Protein AF-A0A0N1I4I7-F1 (afdb_monomer_lite)

pLDDT: mean 70.12, std 22.86, range [30.19, 98.0]

Secondary structure (DSSP, 8-state):
--------------------------------PPPPPPPP-----------------PPP----------------------------PPPPPP-------------------------THHHHHHHHHHHHHHHHHHHHHHHHHHHHHHHHHHHHHHHHHHHHHHHHHHHHHHHHHHHHHHHHHHHHHHHHHHHHHHTTTTS--TT-SSSHHHHHHHHHHHHHHHHHHHHHHHHHHHHHHHHHHHHHHHHHHHHHHHHHHHHHHHHHHHHHHHHHHHHHHHHHHHHHHHHHHHHS--HHHHHHHHHHHHHHHHHHHHS-THHHHHHHHHHHHHHHHHHHHHHHHHHHHHHHHTTTHHHHSTT----TT----HHHHHHHHHTT-HHHHHHHHHHTTSTTHHHHHHHHHHHHHHHHHHHS--

Structure (mmCIF, N/CA/C/O backbone):
data_AF-A0A0N1I4I7-F1
#
_entry.id   AF-A0A0N1I4I7-F1
#
loop_
_atom_site.group_PDB
_atom_site.id
_atom_site.type_symbol
_atom_site.label_atom_id
_atom_site.label_alt_id
_atom_site.label_comp_id
_atom_site.label_asym_id
_atom_site.label_entity_id
_atom_site.label_seq_id
_atom_site.pdbx_PDB_ins_code
_atom_site.Cartn_x
_atom_site.Cartn_y
_atom_site.Cartn_z
_atom_site.occupancy
_atom_site.B_iso_or_equiv
_atom_site.auth_seq_id
_atom_site.auth_comp_id
_atom_site.auth_asym_id
_atom_site.auth_atom_id
_atom_site.pdbx_PDB_model_num
ATOM 1 N N . MET A 1 1 ? -26.631 6.135 -66.025 1.00 46.53 1 MET A N 1
ATOM 2 C CA . MET A 1 1 ? -27.775 5.240 -65.760 1.00 46.53 1 MET A CA 1
ATOM 3 C C . MET A 1 1 ? -28.314 5.581 -64.378 1.00 46.53 1 MET A C 1
ATOM 5 O O . MET A 1 1 ? -27.559 5.496 -63.422 1.00 46.53 1 MET A O 1
ATOM 9 N N . ALA A 1 2 ? -29.554 6.070 -64.301 1.00 39.34 2 ALA A N 1
ATOM 10 C CA . ALA A 1 2 ? -30.351 6.124 -63.065 1.00 39.34 2 ALA A CA 1
ATOM 11 C C . ALA A 1 2 ? -30.903 4.705 -62.765 1.00 39.34 2 ALA A C 1
ATOM 13 O O . ALA A 1 2 ? -30.866 3.888 -63.694 1.00 39.34 2 ALA A O 1
ATOM 14 N N . PRO A 1 3 ? -31.345 4.360 -61.532 1.00 49.03 3 PRO A N 1
ATOM 15 C CA . PRO A 1 3 ? -32.489 4.963 -60.804 1.00 49.03 3 PRO A CA 1
ATOM 16 C C . PRO A 1 3 ? -32.141 5.342 -59.338 1.00 49.03 3 PRO A C 1
ATOM 18 O O . PRO A 1 3 ? -31.247 4.760 -58.741 1.00 49.03 3 PRO A O 1
ATOM 21 N N . SER A 1 4 ? -32.630 6.428 -58.727 1.00 42.50 4 SER A N 1
ATOM 22 C CA . SER A 1 4 ? -33.966 6.726 -58.163 1.00 42.50 4 SER A CA 1
ATOM 23 C C . SER A 1 4 ? -34.506 5.741 -57.106 1.00 42.50 4 SER A C 1
ATOM 25 O O . SER A 1 4 ? -35.056 4.702 -57.453 1.00 42.50 4 SER A O 1
ATOM 27 N N . SER A 1 5 ? -34.504 6.145 -55.831 1.00 42.16 5 SER A N 1
ATOM 28 C CA . SER A 1 5 ? -35.727 6.180 -55.007 1.00 42.16 5 SER A CA 1
ATOM 29 C C . SER A 1 5 ? -35.527 7.064 -53.767 1.00 42.16 5 SER A C 1
ATOM 31 O O . SER A 1 5 ? -34.478 7.062 -53.131 1.00 42.16 5 SER A O 1
ATOM 33 N N . ALA A 1 6 ? -36.547 7.870 -53.485 1.00 40.94 6 ALA A N 1
ATOM 34 C CA . ALA A 1 6 ? -36.654 8.802 -52.373 1.00 40.94 6 ALA A CA 1
ATOM 35 C C . ALA A 1 6 ? -37.728 8.311 -51.393 1.00 40.94 6 ALA A C 1
ATOM 37 O O . ALA A 1 6 ? -38.709 7.707 -51.820 1.00 40.94 6 ALA A O 1
ATOM 38 N N . SER A 1 7 ? -37.574 8.627 -50.106 1.00 33.66 7 SER A N 1
ATOM 39 C CA . SER A 1 7 ? -38.610 8.624 -49.055 1.00 33.66 7 SER A CA 1
ATOM 40 C C . SER A 1 7 ? -37.923 8.999 -47.733 1.00 33.66 7 SER A C 1
ATOM 42 O O . SER A 1 7 ? -36.798 8.575 -47.515 1.00 33.66 7 SER A O 1
ATOM 44 N N . SER A 1 8 ? -38.462 9.724 -46.759 1.00 37.00 8 SER A N 1
ATOM 45 C CA . SER A 1 8 ? -39.580 10.654 -46.618 1.00 37.00 8 SER A CA 1
ATOM 46 C C . SER A 1 8 ? -39.433 11.235 -45.198 1.00 37.00 8 SER A C 1
ATOM 48 O O . SER A 1 8 ? -38.874 10.601 -44.304 1.00 37.00 8 SER A O 1
ATOM 50 N N . LYS A 1 9 ? -39.899 12.467 -44.995 1.00 40.97 9 LYS A N 1
ATOM 51 C CA . LYS A 1 9 ? -39.796 13.266 -43.760 1.00 40.97 9 LYS A CA 1
ATOM 52 C C . LYS A 1 9 ? -40.475 12.600 -42.552 1.00 40.97 9 LYS A C 1
ATOM 54 O O . LYS A 1 9 ? -41.575 12.078 -42.705 1.00 40.97 9 LYS A O 1
ATOM 59 N N . ARG A 1 10 ? -39.964 12.850 -41.335 1.00 35.62 10 ARG A N 1
ATOM 60 C CA . ARG A 1 10 ? -40.808 13.276 -40.196 1.00 35.62 10 ARG A CA 1
ATOM 61 C C . ARG A 1 10 ? -40.012 13.929 -39.062 1.00 35.62 10 ARG A C 1
ATOM 63 O O . ARG A 1 10 ? -39.126 13.346 -38.457 1.00 35.62 10 ARG A O 1
ATOM 70 N N . THR A 1 11 ? -40.397 15.169 -38.796 1.00 38.66 11 THR A N 1
ATOM 71 C CA . THR A 1 11 ? -40.113 15.979 -37.614 1.00 38.66 11 THR A CA 1
ATOM 72 C C . THR A 1 11 ? -40.866 15.450 -36.393 1.00 38.66 11 THR A C 1
ATOM 74 O O . THR A 1 11 ? -42.051 15.140 -36.513 1.00 38.66 11 THR A O 1
ATOM 77 N N . ALA A 1 12 ? -40.249 15.484 -35.214 1.00 34.06 12 ALA A N 1
ATOM 78 C CA . ALA A 1 12 ? -40.973 15.592 -33.949 1.00 34.06 12 ALA A CA 1
ATOM 79 C C . ALA A 1 12 ? -40.147 16.418 -32.955 1.00 34.06 12 ALA A C 1
ATOM 81 O O . ALA A 1 12 ? -39.181 15.957 -32.357 1.00 34.06 12 ALA A O 1
ATOM 82 N N . SER A 1 13 ? -40.541 17.678 -32.821 1.00 34.25 13 SER A N 1
ATOM 83 C CA . SER A 1 13 ? -40.244 18.534 -31.686 1.00 34.25 13 SER A CA 1
ATOM 84 C C . SER A 1 13 ? -41.148 18.137 -30.518 1.00 34.25 13 SER A C 1
ATOM 86 O O . SER A 1 13 ? -42.366 18.094 -30.669 1.00 34.25 13 SER A O 1
ATOM 88 N N . VAL A 1 14 ? -40.580 17.922 -29.329 1.00 37.41 14 VAL A N 1
ATOM 89 C CA . VAL A 1 14 ? -41.335 18.008 -28.071 1.00 37.41 14 VAL A CA 1
ATOM 90 C C . VAL A 1 14 ? -40.533 18.831 -27.068 1.00 37.41 14 VAL A C 1
ATOM 92 O O . VAL A 1 14 ? -39.486 18.425 -26.575 1.00 37.41 14 VAL A O 1
ATOM 95 N N . LYS A 1 15 ? -41.067 20.023 -26.787 1.00 37.56 15 LYS A N 1
ATOM 96 C CA . LYS A 1 15 ? -40.790 20.850 -25.610 1.00 37.56 15 LYS A CA 1
ATOM 97 C C . LYS A 1 15 ? -41.774 20.467 -24.498 1.00 37.56 15 LYS A C 1
ATOM 99 O O . LYS A 1 15 ? -42.978 20.492 -24.736 1.00 37.56 15 LYS A O 1
ATOM 104 N N . LYS A 1 16 ? -41.268 20.254 -23.282 1.00 35.94 16 LYS A N 1
ATOM 105 C CA . LYS A 1 16 ? -41.878 20.605 -21.975 1.00 35.94 16 LYS A CA 1
ATOM 106 C C . LYS A 1 16 ? -40.812 20.281 -20.918 1.00 35.94 16 LYS A C 1
ATOM 108 O O . LYS A 1 16 ? -40.400 19.138 -20.843 1.00 35.94 16 LYS A O 1
ATOM 113 N N . ALA A 1 17 ? -40.155 21.197 -20.206 1.00 34.09 17 ALA A N 1
ATOM 114 C CA . ALA A 1 17 ? -40.580 2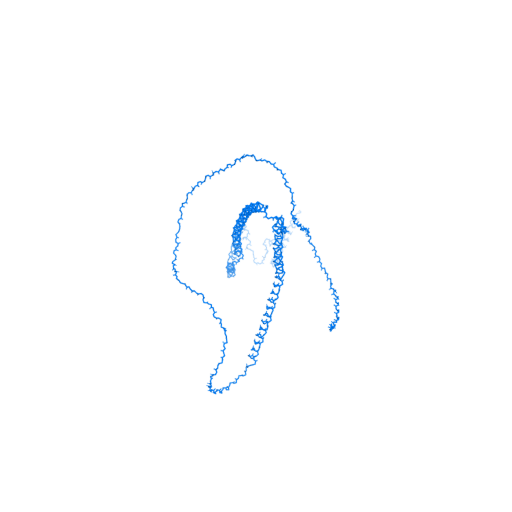2.390 -19.469 1.00 34.09 17 ALA A CA 1
ATOM 115 C C . ALA A 1 17 ? -41.625 22.095 -18.384 1.00 34.09 17 ALA A C 1
ATOM 117 O O . ALA A 1 17 ? -42.811 22.110 -18.678 1.00 34.09 17 ALA A O 1
ATOM 118 N N . THR A 1 18 ? -41.136 21.858 -17.160 1.00 38.22 18 THR A N 1
ATOM 119 C CA . THR A 1 18 ? -41.603 22.341 -15.837 1.00 38.22 18 THR A CA 1
ATOM 120 C C . THR A 1 18 ? -40.820 21.537 -14.789 1.00 38.22 18 THR A C 1
ATOM 122 O O . THR A 1 18 ? -40.820 20.320 -14.868 1.00 38.22 18 THR A O 1
ATOM 125 N N . GLY A 1 19 ? -40.110 22.071 -13.803 1.00 33.12 19 GLY A N 1
ATOM 126 C CA . GLY A 1 19 ? -40.028 23.423 -13.282 1.00 33.12 19 GLY A CA 1
ATOM 127 C C . GLY A 1 19 ? -39.986 23.353 -11.752 1.00 33.12 19 GLY A C 1
ATOM 128 O O . GLY A 1 19 ? -40.884 22.758 -11.175 1.00 33.12 19 GLY A O 1
ATOM 129 N N . LYS A 1 20 ? -39.017 24.077 -11.161 1.00 37.00 20 LYS A N 1
ATOM 130 C CA . LYS A 1 20 ? -39.008 24.643 -9.790 1.00 37.00 20 LYS A CA 1
ATOM 131 C C . LYS A 1 20 ? -38.853 23.648 -8.618 1.00 37.00 20 LYS A C 1
ATOM 133 O O . LYS A 1 20 ? -39.406 22.568 -8.653 1.00 37.00 20 LYS A O 1
ATOM 138 N N . LYS A 1 21 ? -38.192 23.978 -7.503 1.00 34.56 21 LYS A N 1
ATOM 139 C CA . LYS A 1 21 ? -37.342 25.110 -7.070 1.00 34.56 21 LYS A CA 1
ATOM 140 C C . LYS A 1 21 ? -36.773 24.733 -5.687 1.00 34.56 21 LYS A C 1
ATOM 142 O O . LYS A 1 21 ? -37.535 24.177 -4.909 1.00 34.56 21 LYS A O 1
ATOM 147 N N . ALA A 1 22 ? -35.556 25.224 -5.416 1.00 33.97 22 ALA A N 1
ATOM 148 C CA . ALA A 1 22 ? -35.071 25.782 -4.139 1.00 33.97 22 ALA A CA 1
ATOM 149 C C . ALA A 1 22 ? -34.915 24.805 -2.940 1.00 33.97 22 ALA A C 1
ATOM 151 O O . ALA A 1 22 ? -35.710 23.898 -2.773 1.00 33.97 22 ALA A O 1
ATOM 152 N N . ASP A 1 23 ? -33.908 24.904 -2.070 1.00 30.19 23 ASP A N 1
ATOM 153 C CA . ASP A 1 23 ? -33.167 26.092 -1.644 1.00 30.19 23 ASP A CA 1
ATOM 154 C C . ASP A 1 23 ? -31.832 25.738 -0.951 1.00 30.19 23 ASP A C 1
ATOM 156 O O . ASP A 1 23 ? -31.719 24.667 -0.361 1.00 30.19 23 ASP A O 1
ATOM 160 N N . ALA A 1 24 ? -30.916 26.722 -0.981 1.00 32.62 24 ALA A N 1
ATOM 161 C CA . ALA A 1 24 ? -29.882 27.072 0.016 1.00 32.62 24 ALA A CA 1
ATOM 162 C C . ALA A 1 24 ? -28.734 26.066 0.321 1.00 32.62 24 ALA A C 1
ATOM 164 O O . ALA A 1 24 ? -28.977 24.899 0.579 1.00 32.62 24 ALA A O 1
ATOM 165 N N . THR A 1 25 ? -27.434 26.397 0.393 1.00 40.56 25 THR A N 1
ATOM 166 C CA . THR A 1 25 ? -26.606 27.633 0.363 1.00 40.56 25 THR A CA 1
ATOM 167 C C . THR A 1 25 ? -25.104 27.191 0.341 1.00 40.56 25 THR A C 1
ATOM 169 O O . THR A 1 25 ? -24.839 25.990 0.370 1.00 40.56 25 THR A O 1
ATOM 172 N N . PRO A 1 26 ? -24.100 28.095 0.224 1.00 42.00 26 PRO A N 1
ATOM 173 C CA . PRO A 1 26 ? -22.869 27.861 -0.543 1.00 42.00 26 PRO A CA 1
ATOM 174 C C . PRO A 1 26 ? -21.598 27.627 0.293 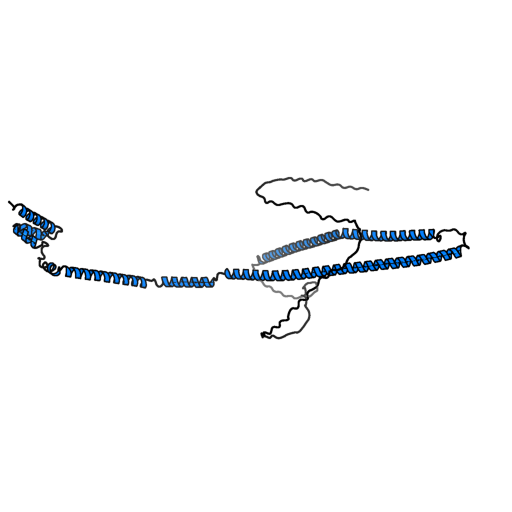1.00 42.00 26 PRO A C 1
ATOM 176 O O . PRO A 1 26 ? -21.497 28.092 1.424 1.00 42.00 26 PRO A O 1
ATOM 179 N N . THR A 1 27 ? -20.555 27.075 -0.336 1.00 35.88 27 THR A N 1
ATOM 180 C CA . THR A 1 27 ? -19.158 27.231 0.110 1.00 35.88 27 THR A CA 1
ATOM 181 C C . THR A 1 27 ? -18.196 27.377 -1.077 1.00 35.88 27 THR A C 1
ATOM 183 O O . THR A 1 27 ? -17.874 26.443 -1.800 1.00 35.88 27 THR A O 1
ATOM 186 N N . THR A 1 28 ? -17.796 28.632 -1.296 1.00 35.31 28 THR A N 1
ATOM 187 C CA . THR A 1 28 ? -16.426 29.124 -1.543 1.00 35.31 28 THR A CA 1
ATOM 188 C C . THR A 1 28 ? -15.334 28.135 -1.987 1.00 35.31 28 THR A C 1
ATOM 190 O O . THR A 1 28 ? -14.992 27.225 -1.238 1.00 35.31 28 THR A O 1
ATOM 193 N N . GLY A 1 29 ? -14.613 28.467 -3.071 1.00 32.66 29 GLY A N 1
ATOM 194 C CA . GLY A 1 29 ? -13.184 28.122 -3.148 1.00 32.66 29 GLY A CA 1
ATOM 195 C C . GLY A 1 29 ? -12.548 27.950 -4.530 1.00 32.66 29 GLY A C 1
ATOM 196 O O . GLY A 1 29 ? -12.321 26.833 -4.963 1.00 32.66 29 GLY A O 1
ATOM 197 N N . GLY A 1 30 ? -12.152 29.063 -5.156 1.00 32.22 30 GLY A N 1
ATOM 198 C CA . GLY A 1 30 ? -10.817 29.218 -5.758 1.00 32.22 30 GLY A CA 1
ATOM 199 C C . GLY A 1 30 ? -10.400 28.325 -6.934 1.00 32.22 30 GLY A C 1
ATOM 200 O O . GLY A 1 30 ? -9.735 27.309 -6.762 1.00 32.22 30 GLY A O 1
ATOM 201 N N . ALA A 1 31 ? -10.621 28.829 -8.149 1.00 36.34 31 ALA A N 1
ATOM 202 C CA . ALA A 1 31 ? -9.932 28.388 -9.357 1.00 36.34 31 ALA A CA 1
ATOM 203 C C . ALA A 1 31 ? -8.417 28.680 -9.282 1.00 36.34 31 ALA A C 1
ATOM 205 O O . ALA A 1 31 ? -8.009 29.832 -9.122 1.00 36.34 31 ALA A O 1
ATOM 206 N N . LYS A 1 32 ? -7.573 27.660 -9.483 1.00 39.84 32 LYS A N 1
ATOM 207 C CA . LYS A 1 32 ? -6.165 27.838 -9.870 1.00 39.84 32 LYS A CA 1
ATOM 208 C C . LYS A 1 32 ? -5.957 27.306 -11.284 1.00 39.84 32 LYS A C 1
ATOM 210 O O . LYS A 1 32 ? -6.121 26.121 -11.553 1.00 39.84 32 LYS A O 1
ATOM 215 N N . LYS A 1 33 ? -5.608 28.235 -12.177 1.00 42.34 33 LYS A N 1
ATOM 216 C CA . LYS A 1 33 ? -5.149 28.010 -13.551 1.00 42.34 33 LYS A CA 1
ATOM 217 C C . LYS A 1 33 ? -3.951 27.055 -13.553 1.00 42.34 33 LYS A C 1
ATOM 219 O O . LYS A 1 33 ? -2.928 27.359 -12.943 1.00 42.34 33 LYS A O 1
ATOM 224 N N . GLY A 1 34 ? -4.070 25.947 -14.279 1.00 36.31 34 GLY A N 1
ATOM 225 C CA . GLY A 1 34 ? -2.939 25.106 -14.656 1.00 36.31 34 GLY A CA 1
ATOM 226 C C . GLY A 1 34 ? -2.073 25.826 -15.689 1.00 36.31 34 GLY A C 1
ATOM 227 O O . GLY A 1 34 ? -2.542 26.158 -16.777 1.00 36.31 34 GLY A O 1
ATOM 228 N N . MET A 1 35 ? -0.821 26.100 -15.327 1.00 39.03 35 MET A N 1
ATOM 229 C CA . MET A 1 35 ? 0.225 26.565 -16.236 1.00 39.03 35 MET A CA 1
ATOM 230 C C . MET A 1 35 ? 0.904 25.348 -16.873 1.00 39.03 35 MET A C 1
ATOM 232 O O . MET A 1 35 ? 1.445 24.493 -16.177 1.00 39.03 35 MET A O 1
ATOM 236 N N . LEU A 1 36 ? 0.864 25.296 -18.203 1.00 45.62 36 LEU A N 1
ATOM 237 C CA . LEU A 1 36 ? 1.646 24.395 -19.053 1.00 45.62 36 LEU A CA 1
ATOM 238 C C . LEU A 1 36 ? 3.155 24.702 -18.942 1.00 45.62 36 LEU A C 1
ATOM 240 O O . LEU A 1 36 ? 3.519 25.882 -18.919 1.00 45.62 36 LEU A O 1
ATOM 244 N N . PRO A 1 37 ? 4.049 23.697 -18.960 1.00 49.53 37 PRO A N 1
ATOM 245 C CA . PRO A 1 37 ? 5.481 23.929 -19.117 1.00 49.53 37 PRO A CA 1
ATOM 246 C C . PRO A 1 37 ? 5.847 24.189 -20.590 1.00 49.53 37 PRO A C 1
ATOM 248 O O . PRO A 1 37 ? 5.450 23.451 -21.492 1.00 49.53 37 PRO A O 1
ATOM 251 N N . LYS A 1 38 ? 6.622 25.255 -20.833 1.00 48.22 38 LYS A N 1
ATOM 252 C CA . LYS A 1 38 ? 7.215 25.583 -22.139 1.00 48.22 38 LYS A CA 1
ATOM 253 C C . LYS A 1 38 ? 8.506 24.793 -22.365 1.00 48.22 38 LYS A C 1
ATOM 255 O O . LYS A 1 38 ? 9.391 24.773 -21.516 1.00 48.22 38 LYS A O 1
ATOM 260 N N . ILE A 1 39 ? 8.592 24.211 -23.556 1.00 39.41 39 ILE A N 1
ATOM 261 C CA . ILE A 1 39 ? 9.755 23.556 -24.162 1.00 39.41 39 ILE A CA 1
ATOM 262 C C . ILE A 1 39 ? 10.829 24.602 -24.501 1.00 39.41 39 ILE A C 1
ATOM 264 O O . ILE A 1 39 ? 10.517 25.675 -25.022 1.00 39.41 39 ILE A O 1
ATOM 268 N N . GLY A 1 40 ? 12.089 24.273 -24.205 1.00 32.56 40 GLY A N 1
ATOM 269 C CA . GLY A 1 40 ? 13.264 25.099 -24.471 1.00 32.56 40 GLY A CA 1
ATOM 270 C C . GLY A 1 40 ? 13.822 24.984 -25.898 1.00 32.56 40 GLY A C 1
ATOM 271 O O . GLY A 1 40 ? 13.776 23.932 -26.529 1.00 32.56 40 GLY A O 1
ATOM 272 N N . LYS A 1 41 ? 14.391 26.101 -26.358 1.00 37.47 41 LYS A N 1
ATOM 273 C CA . LYS A 1 41 ? 15.427 26.288 -27.395 1.00 37.47 41 LYS A CA 1
ATOM 274 C C . LYS A 1 41 ? 16.263 27.458 -26.835 1.00 37.47 41 LYS A C 1
ATOM 276 O O . LYS A 1 41 ? 15.658 28.442 -26.433 1.00 37.47 41 LYS A O 1
ATOM 281 N N . GLY A 1 42 ? 17.571 27.433 -26.596 1.00 32.12 42 GLY A N 1
ATOM 282 C CA . GLY A 1 42 ? 18.683 26.845 -27.331 1.00 32.12 42 GLY A CA 1
ATOM 283 C C . GLY A 1 42 ? 19.406 27.973 -28.078 1.00 32.12 42 GLY A C 1
ATOM 284 O O . GLY A 1 42 ? 18.897 28.356 -29.121 1.00 32.12 42 GLY A O 1
ATOM 285 N N . SER A 1 43 ? 20.522 28.499 -27.538 1.00 31.23 43 SER A N 1
ATOM 286 C CA . SER A 1 43 ? 21.686 29.069 -28.268 1.00 31.23 43 SER A CA 1
ATOM 287 C C . SER A 1 43 ? 22.578 29.942 -27.361 1.00 31.23 43 SER A C 1
ATOM 289 O O . SER A 1 43 ? 22.079 30.908 -26.787 1.00 31.23 43 SER A O 1
ATOM 291 N N . GLY A 1 44 ? 23.891 29.669 -27.312 1.00 30.62 44 GLY A N 1
ATOM 292 C CA . GLY A 1 44 ? 24.909 30.649 -26.890 1.00 30.62 44 GLY A CA 1
ATOM 293 C C . GLY A 1 44 ? 26.092 30.098 -26.079 1.00 30.62 44 GLY A C 1
ATOM 294 O O . GLY A 1 44 ? 26.099 30.210 -24.860 1.00 30.62 44 GLY A O 1
ATOM 295 N N . LEU A 1 45 ? 27.101 29.548 -26.761 1.00 36.66 45 LEU A N 1
ATOM 296 C CA . LEU A 1 45 ? 28.521 29.517 -26.338 1.00 36.66 45 LEU A CA 1
ATOM 297 C C . LEU A 1 45 ? 29.261 30.691 -27.039 1.00 36.66 45 LEU A C 1
ATOM 299 O O . LEU A 1 45 ? 28.653 31.251 -27.958 1.00 36.66 45 LEU A O 1
ATOM 303 N N . PRO A 1 46 ? 30.556 31.014 -26.779 1.00 52.50 46 PRO A N 1
ATOM 304 C CA . PRO A 1 46 ? 31.504 30.545 -25.742 1.00 52.50 46 PRO A CA 1
ATOM 305 C C . PRO A 1 46 ? 32.297 31.691 -25.044 1.00 52.50 46 PRO A C 1
ATOM 307 O O . PRO A 1 46 ? 32.363 32.799 -25.562 1.00 52.50 46 PRO A O 1
ATOM 310 N N . THR A 1 47 ? 33.022 31.402 -23.953 1.00 38.25 47 THR A N 1
ATOM 311 C CA . THR A 1 47 ? 34.316 32.069 -23.657 1.00 38.25 47 THR A CA 1
ATOM 312 C C . THR A 1 47 ? 35.244 31.160 -22.846 1.00 38.25 47 THR A C 1
ATOM 314 O O . THR A 1 47 ? 34.861 30.649 -21.795 1.00 38.25 47 THR A O 1
ATOM 317 N N . ASP A 1 48 ? 36.465 31.009 -23.357 1.00 36.19 48 ASP A N 1
ATOM 318 C CA . ASP A 1 48 ? 37.620 30.284 -22.818 1.00 36.19 48 ASP A CA 1
ATOM 319 C C . ASP A 1 48 ? 38.234 30.913 -21.552 1.00 36.19 48 ASP A C 1
ATOM 321 O O . ASP A 1 48 ? 38.334 32.139 -21.486 1.00 36.19 48 ASP A O 1
ATOM 325 N N . LYS A 1 49 ? 38.760 30.079 -20.628 1.00 34.91 49 LYS A N 1
ATOM 326 C CA . LYS A 1 49 ? 40.163 30.047 -20.101 1.00 34.91 49 LYS A CA 1
ATOM 327 C C . LYS A 1 49 ? 40.309 29.296 -18.741 1.00 34.91 49 LYS A C 1
ATOM 329 O O . LYS A 1 49 ? 39.301 29.054 -18.089 1.00 34.91 49 LYS A O 1
ATOM 334 N N . PRO A 1 50 ? 41.533 28.838 -18.362 1.00 43.06 50 PRO A N 1
ATOM 335 C CA . PRO A 1 50 ? 41.847 27.459 -17.930 1.00 43.06 50 PRO A CA 1
ATOM 336 C C . PRO A 1 50 ? 42.027 27.286 -16.392 1.00 43.06 50 PRO A C 1
ATOM 338 O O . PRO A 1 50 ? 41.839 28.255 -15.655 1.00 43.06 50 PRO A O 1
ATOM 341 N N . PRO A 1 51 ? 42.372 26.077 -15.873 1.00 49.41 51 PRO A N 1
ATOM 342 C CA . PRO A 1 51 ? 42.175 25.725 -14.467 1.00 49.41 51 PRO A CA 1
ATOM 343 C C . PRO A 1 51 ? 43.396 26.009 -13.580 1.00 49.41 51 PRO A C 1
ATOM 345 O O . PRO A 1 51 ? 44.542 25.888 -14.010 1.00 49.41 51 PRO A O 1
ATOM 348 N N . ALA A 1 52 ? 43.134 26.294 -12.301 1.00 33.84 52 ALA A N 1
ATOM 349 C CA . ALA A 1 52 ? 44.138 26.351 -11.244 1.00 33.84 52 ALA A CA 1
ATOM 350 C C . ALA A 1 52 ? 43.737 25.463 -10.049 1.00 33.84 52 ALA A C 1
ATOM 352 O O . ALA A 1 52 ? 42.696 25.650 -9.429 1.00 33.84 52 ALA A O 1
ATOM 353 N N . ALA A 1 53 ? 44.599 24.473 -9.816 1.00 34.88 53 ALA A N 1
ATOM 354 C CA . ALA A 1 53 ? 45.032 23.826 -8.577 1.00 34.88 53 ALA A CA 1
ATOM 355 C C . ALA A 1 53 ? 44.168 23.845 -7.288 1.00 34.88 53 ALA A C 1
ATOM 357 O O . ALA A 1 53 ? 43.893 24.882 -6.700 1.00 34.88 53 ALA A O 1
ATOM 358 N N . ALA A 1 54 ? 43.978 22.620 -6.778 1.00 35.88 54 ALA A N 1
ATOM 359 C CA . ALA A 1 54 ? 44.214 22.162 -5.402 1.00 35.88 54 ALA A CA 1
ATOM 360 C C . ALA A 1 54 ? 43.489 22.836 -4.217 1.00 35.88 54 ALA A C 1
ATOM 362 O O . ALA A 1 54 ? 43.864 23.908 -3.761 1.00 35.88 54 ALA A O 1
ATOM 363 N N . ALA A 1 55 ? 42.624 22.058 -3.556 1.00 34.16 55 ALA A N 1
ATOM 364 C CA . ALA A 1 55 ? 42.611 21.978 -2.094 1.00 34.16 55 ALA A CA 1
ATOM 365 C C . ALA A 1 55 ? 42.049 20.623 -1.641 1.00 34.16 55 ALA A C 1
ATOM 367 O O . ALA A 1 55 ? 40.915 20.255 -1.940 1.00 34.16 55 ALA A O 1
ATOM 368 N N . ALA A 1 56 ? 42.896 19.883 -0.933 1.00 36.91 56 ALA A N 1
ATOM 369 C CA . ALA A 1 56 ? 42.596 18.634 -0.263 1.00 36.91 56 ALA A CA 1
ATOM 370 C C . ALA A 1 56 ? 41.532 18.820 0.829 1.00 36.91 56 ALA A C 1
ATOM 372 O O . ALA A 1 56 ? 41.593 19.783 1.592 1.00 36.91 56 ALA A O 1
ATOM 373 N N . GLN A 1 57 ? 40.629 17.848 0.972 1.00 38.56 57 GLN A N 1
ATOM 374 C CA . GLN A 1 57 ? 39.936 17.620 2.236 1.00 38.56 57 GLN A CA 1
ATOM 375 C C . GLN A 1 57 ? 40.038 16.151 2.637 1.00 38.56 57 GLN A C 1
ATOM 377 O O . GLN A 1 57 ? 39.682 15.220 1.920 1.00 38.56 57 GLN A O 1
ATOM 382 N N . THR A 1 58 ? 40.629 16.016 3.811 1.00 37.88 58 THR A N 1
ATOM 383 C CA . THR A 1 58 ? 40.970 14.845 4.599 1.00 37.88 58 THR A CA 1
ATOM 384 C C . THR A 1 58 ? 39.741 14.076 5.076 1.00 37.88 58 THR A C 1
ATOM 386 O O . THR A 1 58 ? 38.820 14.654 5.649 1.00 37.88 58 THR A O 1
ATOM 389 N N . ILE A 1 59 ? 39.791 12.753 4.927 1.00 43.97 59 ILE A N 1
ATOM 390 C CA . ILE A 1 59 ? 38.895 11.784 5.567 1.00 43.97 59 ILE A CA 1
ATOM 391 C C . ILE A 1 59 ? 39.452 11.471 6.967 1.00 43.97 59 ILE A C 1
ATOM 393 O O . ILE A 1 59 ? 40.607 11.048 7.052 1.00 43.97 59 ILE A O 1
ATOM 397 N N . PRO A 1 60 ? 38.686 11.601 8.066 1.00 51.72 60 PRO A N 1
ATOM 398 C CA . PRO A 1 60 ? 39.083 11.010 9.334 1.00 51.72 60 PRO A CA 1
ATOM 399 C C . PRO A 1 60 ? 38.599 9.558 9.422 1.00 51.72 60 PRO A C 1
ATOM 401 O O . PRO A 1 60 ? 37.405 9.259 9.445 1.00 51.72 60 PRO A O 1
ATOM 404 N N . THR A 1 61 ? 39.560 8.644 9.517 1.00 41.72 61 THR A N 1
ATOM 405 C CA . THR A 1 61 ? 39.373 7.260 9.956 1.00 41.72 61 THR A CA 1
ATOM 406 C C . THR A 1 61 ? 39.054 7.229 11.453 1.00 41.72 61 THR A C 1
ATOM 408 O O . THR A 1 61 ? 39.923 7.505 12.280 1.00 41.72 61 THR A O 1
ATOM 411 N N . GLY A 1 62 ? 37.815 6.882 11.802 1.00 35.50 62 GLY A N 1
ATOM 412 C CA . GLY A 1 62 ? 37.373 6.645 13.176 1.00 35.50 62 GLY A CA 1
ATOM 413 C C . GLY A 1 62 ? 37.337 5.153 13.505 1.00 35.50 62 GLY A C 1
ATOM 414 O O . GLY A 1 62 ? 36.490 4.413 13.013 1.00 35.50 62 GLY A O 1
ATOM 415 N N . SER A 1 63 ? 38.265 4.724 14.352 1.00 43.03 63 SER A N 1
ATOM 416 C CA . SER A 1 63 ? 38.350 3.406 14.972 1.00 43.03 63 SER A CA 1
ATOM 417 C C . SER A 1 63 ? 37.268 3.226 16.045 1.00 43.03 63 SER A C 1
ATOM 419 O O . SER A 1 63 ? 37.194 4.003 16.996 1.00 43.03 63 SER A O 1
ATOM 421 N N . VAL A 1 64 ? 36.452 2.167 15.954 1.00 40.31 64 VAL A N 1
ATOM 422 C CA . VAL A 1 64 ? 35.553 1.770 17.053 1.00 40.31 64 VAL A CA 1
ATOM 423 C C . VAL A 1 64 ? 35.686 0.282 17.378 1.00 40.31 64 VAL A C 1
ATOM 425 O O . VAL A 1 64 ? 35.509 -0.609 16.551 1.00 40.31 64 VAL A O 1
ATOM 428 N N . LYS A 1 65 ? 36.039 0.081 18.650 1.00 38.19 65 LYS A N 1
ATOM 429 C CA . LYS A 1 65 ? 36.176 -1.137 19.452 1.00 38.19 65 LYS A CA 1
ATOM 430 C C . LYS A 1 65 ? 35.122 -2.214 19.176 1.00 38.19 65 LYS A C 1
ATOM 432 O O . LYS A 1 65 ? 33.925 -1.982 19.315 1.00 38.19 65 LYS A O 1
ATOM 437 N N . ARG A 1 66 ? 35.598 -3.447 18.981 1.00 39.00 66 ARG A N 1
ATOM 438 C CA . ARG A 1 66 ? 34.818 -4.672 19.208 1.00 39.00 66 ARG A CA 1
ATOM 439 C C . ARG A 1 66 ? 34.674 -4.885 20.716 1.00 39.00 66 ARG A C 1
ATOM 441 O O . ARG A 1 66 ? 35.681 -4.943 21.421 1.00 39.00 66 ARG A O 1
ATOM 448 N N . LYS A 1 67 ? 33.440 -5.019 21.204 1.00 41.47 67 LYS A N 1
ATOM 449 C CA . LYS A 1 67 ? 33.136 -5.516 22.550 1.00 41.47 67 LYS A CA 1
ATOM 450 C C . LYS A 1 67 ? 32.448 -6.868 22.412 1.00 41.47 67 LYS A C 1
ATOM 452 O O . LYS A 1 67 ? 31.417 -6.978 21.758 1.00 41.47 67 LYS A O 1
ATOM 457 N N . ALA A 1 68 ? 33.070 -7.880 23.002 1.00 41.31 68 ALA A N 1
ATOM 458 C CA . ALA A 1 68 ? 32.524 -9.213 23.161 1.00 41.31 68 ALA A CA 1
ATOM 459 C C . ALA A 1 68 ? 31.580 -9.255 24.371 1.00 41.31 68 ALA A C 1
ATOM 461 O O . ALA A 1 68 ? 31.928 -8.765 25.444 1.00 41.31 68 ALA A O 1
ATOM 462 N N . THR A 1 69 ? 30.429 -9.894 24.189 1.00 44.69 69 THR A N 1
ATOM 463 C CA . THR A 1 69 ? 29.588 -10.533 25.213 1.00 44.69 69 THR A CA 1
ATOM 464 C C . THR A 1 69 ? 28.910 -11.686 24.467 1.00 44.69 69 THR A C 1
ATOM 466 O O . THR A 1 69 ? 28.308 -11.455 23.426 1.00 44.69 69 THR A O 1
ATOM 469 N N . GLY A 1 70 ? 29.101 -12.955 24.807 1.00 32.78 70 GLY A N 1
ATOM 470 C CA . GLY A 1 70 ? 28.894 -13.514 26.136 1.00 32.78 70 GLY A CA 1
ATOM 471 C C . GLY A 1 70 ? 27.539 -14.227 26.125 1.00 32.78 70 GLY A C 1
ATOM 472 O O . GLY A 1 70 ? 26.501 -13.583 26.069 1.00 32.78 70 GLY A O 1
ATOM 473 N N . SER A 1 71 ? 27.604 -15.554 26.102 1.00 36.28 71 SER A N 1
ATOM 474 C CA . SER A 1 71 ? 26.541 -16.563 26.060 1.00 36.28 71 SER A CA 1
ATOM 475 C C . SER A 1 71 ? 25.343 -16.341 26.989 1.00 36.28 71 SER A C 1
ATOM 477 O O . SER A 1 71 ? 25.562 -16.085 28.169 1.00 36.28 71 SER A O 1
ATOM 479 N N . VAL A 1 72 ? 24.129 -16.685 26.531 1.00 38.12 72 VAL A N 1
ATOM 480 C CA . VAL A 1 72 ? 23.141 -17.395 27.367 1.00 38.12 72 VAL A CA 1
ATOM 481 C C . VAL A 1 72 ? 22.368 -18.419 26.530 1.00 38.12 72 VAL A C 1
ATOM 483 O O . VAL A 1 72 ? 21.809 -18.129 25.477 1.00 38.12 72 VAL A O 1
ATOM 486 N N . SER A 1 73 ? 22.397 -19.637 27.056 1.00 35.94 73 SER A N 1
ATOM 487 C CA . SER A 1 73 ? 21.676 -20.847 26.683 1.00 35.94 73 SER A CA 1
ATOM 488 C C . SER A 1 73 ? 20.177 -20.748 26.985 1.00 35.94 73 SER A C 1
ATOM 490 O O . SER A 1 73 ? 19.793 -20.278 28.052 1.00 35.94 73 SER A O 1
ATOM 492 N N . SER A 1 74 ? 19.332 -21.304 26.117 1.00 39.88 74 SER A N 1
ATOM 493 C CA . SER A 1 74 ? 18.161 -22.063 26.566 1.00 39.88 74 SER A CA 1
ATOM 494 C C . SER A 1 74 ? 17.765 -23.111 25.523 1.00 39.88 74 SER A C 1
ATOM 496 O O . SER A 1 74 ? 18.166 -23.086 24.364 1.00 39.88 74 SER A O 1
ATOM 498 N N . ARG A 1 75 ? 17.086 -24.125 26.038 1.00 34.12 75 ARG A N 1
ATOM 499 C CA . ARG A 1 75 ? 17.066 -25.538 25.667 1.00 34.12 75 ARG A CA 1
ATOM 500 C C . ARG A 1 75 ? 15.638 -25.910 25.248 1.00 34.12 75 ARG A C 1
ATOM 502 O O . ARG A 1 75 ? 14.710 -25.250 25.697 1.00 34.12 75 ARG A O 1
ATOM 509 N N . ALA A 1 76 ? 15.515 -27.052 24.558 1.00 34.75 76 ALA A N 1
ATOM 510 C CA . ALA A 1 76 ? 14.300 -27.855 24.293 1.00 34.75 76 ALA A CA 1
ATOM 511 C C . ALA A 1 76 ? 13.444 -27.411 23.083 1.00 34.75 76 ALA A C 1
ATOM 513 O O . ALA A 1 76 ? 13.249 -26.228 22.874 1.00 34.75 76 ALA A O 1
ATOM 514 N N . THR A 1 77 ? 12.894 -28.276 22.218 1.00 40.12 77 THR A N 1
ATOM 515 C CA . THR A 1 77 ? 12.798 -29.750 22.158 1.00 40.12 77 THR A CA 1
ATOM 516 C C . THR A 1 77 ? 12.335 -30.174 20.753 1.00 40.12 77 THR A C 1
ATOM 518 O O . THR A 1 77 ? 11.454 -29.556 20.171 1.00 40.12 77 THR A O 1
ATOM 521 N N . THR A 1 78 ? 12.927 -31.259 20.250 1.00 36.28 78 THR A N 1
ATOM 522 C CA . THR A 1 78 ? 12.370 -32.332 19.397 1.00 36.28 78 THR A CA 1
ATOM 523 C C . THR A 1 78 ? 11.006 -32.150 18.696 1.00 36.28 78 THR A C 1
ATOM 525 O O . THR A 1 78 ? 9.972 -32.119 19.355 1.00 36.28 78 THR A O 1
ATOM 528 N N . SER A 1 79 ? 10.970 -32.374 17.376 1.00 40.78 79 SER A N 1
ATOM 529 C CA . SER A 1 79 ? 10.203 -33.507 16.816 1.00 40.78 79 SER A CA 1
ATOM 530 C C . SER A 1 79 ? 10.628 -33.909 15.390 1.00 40.78 79 SER A C 1
ATOM 532 O O . SER A 1 79 ? 10.814 -33.093 14.494 1.00 40.78 79 SER A O 1
ATOM 534 N N . LYS A 1 80 ? 10.806 -35.231 15.246 1.00 39.47 80 LYS A N 1
ATOM 535 C CA . LYS A 1 80 ? 10.788 -36.098 14.050 1.00 39.47 80 LYS A CA 1
ATOM 536 C C . LYS A 1 80 ? 9.896 -35.512 12.933 1.00 39.47 80 LYS A C 1
ATOM 538 O O . LYS A 1 80 ? 8.782 -35.109 13.211 1.00 39.47 80 LYS A O 1
ATOM 543 N N . GLY A 1 81 ? 10.278 -35.431 11.660 1.00 36.72 81 GLY A N 1
ATOM 544 C CA . GLY A 1 81 ? 10.897 -36.463 10.834 1.00 36.72 81 GLY A CA 1
ATOM 545 C C . GLY A 1 81 ? 9.839 -37.218 10.012 1.00 36.72 81 GLY A C 1
ATOM 546 O O . GLY A 1 81 ? 9.302 -38.204 10.504 1.00 36.72 81 GLY A O 1
ATOM 547 N N . LYS A 1 82 ? 9.578 -36.794 8.762 1.00 37.59 82 LYS A N 1
ATOM 548 C CA . LYS A 1 82 ? 9.190 -37.686 7.645 1.00 37.59 82 LYS A CA 1
ATOM 549 C C . LYS A 1 82 ? 9.273 -36.970 6.286 1.00 37.59 82 LYS A C 1
ATOM 551 O O . LYS A 1 82 ? 8.480 -36.088 5.986 1.00 37.59 82 LYS A O 1
ATOM 556 N N . LYS A 1 83 ? 10.238 -37.382 5.458 1.00 42.53 83 LYS A N 1
ATOM 557 C CA . LYS A 1 83 ? 10.227 -37.224 3.993 1.00 42.53 83 LYS A CA 1
ATOM 558 C C . LYS A 1 83 ? 9.646 -38.506 3.387 1.00 42.53 83 LYS A C 1
ATOM 560 O O . LYS A 1 83 ? 9.982 -39.579 3.885 1.00 42.53 83 LYS A O 1
ATOM 565 N N . THR A 1 84 ? 8.840 -38.406 2.326 1.00 36.41 84 THR A N 1
ATOM 566 C CA . THR A 1 84 ? 8.895 -39.233 1.092 1.00 36.41 84 THR A CA 1
ATOM 567 C C . THR A 1 84 ? 7.725 -38.916 0.145 1.00 36.41 84 THR A C 1
ATOM 569 O O . THR A 1 84 ? 6.598 -38.803 0.607 1.00 36.41 84 THR A O 1
ATOM 572 N N . ALA A 1 85 ? 8.072 -38.834 -1.153 1.00 37.38 85 ALA A N 1
ATOM 573 C CA . ALA A 1 85 ? 7.291 -38.986 -2.398 1.00 37.38 85 ALA A CA 1
ATOM 574 C C . ALA A 1 85 ? 6.023 -38.118 -2.590 1.00 37.38 85 ALA A C 1
ATOM 576 O O . ALA A 1 85 ? 5.186 -38.014 -1.715 1.00 37.38 85 ALA A O 1
ATOM 577 N N . GLY A 1 86 ? 5.767 -37.459 -3.720 1.00 31.23 86 GLY A N 1
ATOM 578 C CA . GLY A 1 86 ? 6.195 -37.701 -5.095 1.00 31.23 86 GLY A CA 1
ATOM 579 C C . GLY A 1 86 ? 4.947 -37.749 -5.989 1.00 31.23 86 GLY A C 1
ATOM 580 O O . GLY A 1 86 ? 4.129 -38.641 -5.823 1.00 31.23 86 GLY A O 1
ATOM 581 N N . GLY A 1 87 ? 4.830 -36.810 -6.935 1.00 33.12 87 GLY A N 1
ATOM 582 C CA . GLY A 1 87 ? 4.119 -37.009 -8.207 1.00 33.12 87 GLY A CA 1
ATOM 583 C C . GLY A 1 87 ? 2.594 -36.793 -8.283 1.00 33.12 87 GLY A C 1
ATOM 584 O O . GLY A 1 87 ? 1.816 -37.556 -7.729 1.00 33.12 87 GLY A O 1
ATOM 585 N N . ALA A 1 88 ? 2.232 -35.845 -9.162 1.00 37.75 88 ALA A N 1
ATOM 586 C CA . ALA A 1 88 ? 1.003 -35.705 -9.965 1.00 37.75 88 ALA A CA 1
ATOM 587 C C . ALA A 1 88 ? -0.293 -35.149 -9.321 1.00 37.75 88 ALA A C 1
ATOM 589 O O . ALA A 1 88 ? -0.958 -35.841 -8.550 1.00 37.75 88 ALA A O 1
ATOM 590 N N . PRO A 1 89 ? -0.775 -33.967 -9.766 1.00 45.00 89 PRO A N 1
ATOM 591 C CA . PRO A 1 89 ? -2.182 -33.613 -9.655 1.00 45.00 89 PRO A CA 1
ATOM 592 C C . PRO A 1 89 ? -2.962 -34.196 -10.849 1.00 45.00 89 PRO A C 1
ATOM 594 O O . PRO A 1 89 ? -2.730 -33.854 -12.007 1.00 45.00 89 PRO A O 1
ATOM 597 N N . ARG A 1 90 ? -3.901 -35.101 -10.557 1.00 41.91 90 ARG A N 1
ATOM 598 C CA . ARG A 1 90 ? -4.966 -35.531 -11.479 1.00 41.91 90 ARG A CA 1
ATOM 599 C C . ARG A 1 90 ? -5.966 -34.378 -11.678 1.00 41.91 90 ARG A C 1
ATOM 601 O O . ARG A 1 90 ? -6.395 -33.816 -10.671 1.00 41.91 90 ARG A O 1
ATOM 608 N N . PRO A 1 91 ? -6.421 -34.073 -12.906 1.00 50.88 91 PRO A N 1
ATOM 609 C CA . PRO A 1 91 ? -7.574 -33.203 -13.102 1.00 50.88 91 PRO A CA 1
ATOM 610 C C . PRO A 1 91 ? -8.885 -33.989 -12.892 1.00 50.88 91 PRO A C 1
ATOM 612 O O . PRO A 1 91 ? -8.915 -35.207 -13.111 1.00 50.88 91 PRO A O 1
ATOM 615 N N . PRO A 1 92 ? -9.987 -33.333 -12.485 1.00 46.25 92 PRO A N 1
ATOM 616 C CA . PRO A 1 92 ? -11.294 -33.970 -12.435 1.00 46.25 92 PRO A CA 1
ATOM 617 C C . PRO A 1 92 ? -11.831 -34.153 -13.860 1.00 46.25 92 PRO A C 1
ATOM 619 O O . PRO A 1 92 ? -11.945 -33.201 -14.629 1.00 46.25 92 PRO A O 1
ATOM 622 N N . ALA A 1 93 ? -12.152 -35.397 -14.214 1.00 40.66 93 ALA A N 1
ATOM 623 C CA . ALA A 1 93 ? -12.781 -35.726 -15.484 1.00 40.66 93 ALA A CA 1
ATOM 624 C C . ALA A 1 93 ? -14.185 -35.108 -15.556 1.00 40.66 93 ALA A C 1
ATOM 626 O O . ALA A 1 93 ? -15.064 -35.414 -14.746 1.00 40.66 93 ALA A O 1
ATOM 627 N N . SER A 1 94 ? -14.375 -34.255 -16.559 1.00 40.47 94 SER A N 1
ATOM 628 C CA . SER A 1 94 ? -15.664 -33.748 -16.998 1.00 40.47 94 SER A CA 1
ATOM 629 C C . SER A 1 94 ? -16.527 -34.901 -17.512 1.00 40.47 94 SER A C 1
ATOM 631 O O . SER A 1 94 ? -16.107 -35.752 -18.298 1.00 40.47 94 SER A O 1
ATOM 633 N N . ARG A 1 95 ? -17.768 -34.944 -17.029 1.00 46.75 95 ARG A N 1
ATOM 634 C CA . ARG A 1 95 ? -18.789 -35.899 -17.451 1.00 46.75 95 ARG A CA 1
ATOM 635 C C . ARG A 1 95 ? -19.682 -35.206 -18.480 1.00 46.75 95 ARG A C 1
ATOM 637 O O . ARG A 1 95 ? -20.627 -34.513 -18.134 1.00 46.75 95 ARG A O 1
ATOM 644 N N . GLY A 1 96 ? -19.358 -35.410 -19.746 1.00 35.38 96 GLY A N 1
ATOM 645 C CA . GLY A 1 96 ? -20.172 -35.091 -20.917 1.00 35.38 96 GLY A CA 1
ATOM 646 C C . GLY A 1 96 ? -19.494 -35.772 -22.101 1.00 35.38 96 GLY A C 1
ATOM 647 O O . GLY A 1 96 ? -18.279 -35.746 -22.196 1.00 35.38 96 GLY A O 1
ATOM 648 N N . GLY A 1 97 ? -20.135 -36.484 -23.009 1.00 36.72 97 GLY A N 1
ATOM 649 C CA . GLY A 1 97 ? -21.527 -36.712 -23.355 1.00 36.72 97 GLY A CA 1
ATOM 650 C C . GLY A 1 97 ? -21.500 -37.249 -24.797 1.00 36.72 97 GLY A C 1
ATOM 651 O O . GLY A 1 97 ? -20.534 -36.988 -25.510 1.00 36.72 97 GLY A O 1
ATOM 652 N N . ARG A 1 98 ? -22.579 -37.925 -25.232 1.00 37.97 98 ARG A N 1
ATOM 653 C CA . ARG A 1 98 ? -22.835 -38.436 -26.608 1.00 37.97 98 ARG A CA 1
ATOM 654 C C . ARG A 1 98 ? -22.064 -39.733 -26.938 1.00 37.97 98 ARG A C 1
ATOM 656 O O . ARG A 1 98 ? -20.917 -39.874 -26.563 1.00 37.97 98 ARG A O 1
ATOM 663 N N . ARG A 1 99 ? -22.604 -40.753 -27.615 1.00 37.59 99 ARG A N 1
ATOM 664 C CA . ARG A 1 99 ? -23.708 -40.903 -28.588 1.00 37.59 99 ARG A CA 1
ATOM 665 C C . ARG A 1 99 ? -24.035 -42.417 -28.653 1.00 37.59 99 ARG A C 1
ATOM 667 O O . ARG A 1 99 ? -23.131 -43.232 -28.557 1.00 37.59 99 ARG A O 1
ATOM 674 N N . SER A 1 100 ? -25.302 -42.807 -28.525 1.00 38.66 100 SER A N 1
ATOM 675 C CA . SER A 1 100 ? -26.209 -43.254 -29.603 1.00 38.66 100 SER A CA 1
ATOM 676 C C . SER A 1 100 ? -26.150 -44.746 -29.983 1.00 38.66 100 SER A C 1
ATOM 678 O O . SER A 1 100 ? -25.147 -45.243 -30.477 1.00 38.66 100 SER A O 1
ATOM 680 N N . THR A 1 101 ? -27.333 -45.366 -29.858 1.00 43.69 101 THR A N 1
ATOM 681 C CA . THR A 1 101 ? -27.946 -46.381 -30.740 1.00 43.69 101 THR A CA 1
ATOM 682 C C . THR A 1 101 ? -27.272 -47.747 -3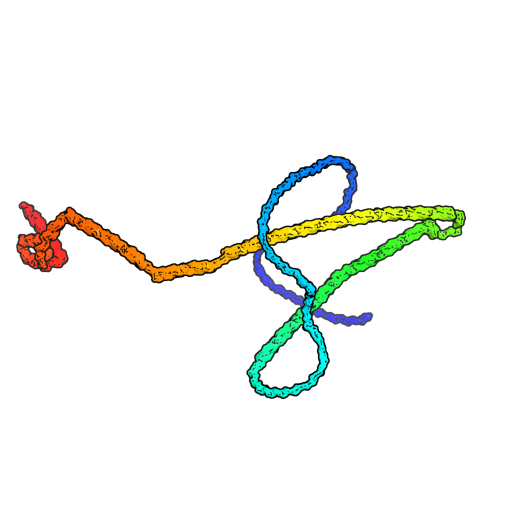0.902 1.00 43.69 101 THR A C 1
ATOM 684 O O . THR A 1 101 ? -26.334 -47.898 -31.672 1.00 43.69 101 THR A O 1
ATOM 687 N N . SER A 1 102 ? -27.901 -48.796 -30.363 1.00 39.56 102 SER A N 1
ATOM 688 C CA . SER A 1 102 ? -28.634 -49.781 -31.186 1.00 39.56 102 SER A CA 1
ATOM 689 C C . SER A 1 102 ? -29.250 -50.921 -30.354 1.00 39.56 102 SER A C 1
ATOM 691 O O . SER A 1 102 ? -28.667 -51.424 -29.404 1.00 39.56 102 SER A O 1
ATOM 693 N N . ALA A 1 103 ? -30.481 -51.270 -30.740 1.00 42.03 103 ALA A N 1
ATOM 694 C CA . ALA A 1 103 ? -31.093 -52.600 -30.769 1.00 42.03 103 ALA A CA 1
ATOM 695 C C . ALA A 1 103 ? -30.831 -53.606 -29.622 1.00 42.03 103 ALA A C 1
ATOM 697 O O . ALA A 1 103 ? -29.826 -54.305 -29.589 1.00 42.03 103 ALA A O 1
ATOM 698 N N . GLY A 1 104 ? -31.865 -53.843 -28.807 1.00 38.56 104 GLY A N 1
ATOM 699 C CA . GLY A 1 104 ? -31.952 -55.016 -27.932 1.00 38.56 104 GLY A CA 1
ATOM 700 C C . GLY A 1 104 ? -33.401 -55.369 -27.602 1.00 38.56 104 GLY A C 1
ATOM 701 O O . GLY A 1 104 ? -34.087 -54.645 -26.894 1.00 38.56 104 GLY A O 1
ATOM 702 N N . ARG A 1 105 ? -33.888 -56.462 -28.187 1.00 44.25 105 ARG A N 1
ATOM 703 C CA . ARG A 1 105 ? -35.271 -56.962 -28.168 1.00 44.25 105 ARG A CA 1
ATOM 704 C C . ARG A 1 105 ? -35.725 -57.519 -26.805 1.00 44.25 105 ARG A C 1
ATOM 706 O O . ARG A 1 105 ? -34.984 -58.239 -26.159 1.00 44.25 105 ARG A O 1
ATOM 713 N N . ARG A 1 106 ? -37.043 -57.379 -26.580 1.00 46.16 106 ARG A N 1
ATOM 714 C CA . ARG A 1 106 ? -38.001 -58.314 -25.933 1.00 46.16 106 ARG A CA 1
ATOM 715 C C . ARG A 1 106 ? -37.832 -58.646 -24.440 1.00 46.16 106 ARG A C 1
ATOM 717 O O . ARG A 1 106 ? -36.955 -59.395 -24.044 1.00 46.16 106 ARG A O 1
ATOM 724 N N . GLY A 1 107 ? -38.871 -58.300 -23.677 1.00 40.38 107 GLY A N 1
ATOM 725 C CA . GLY A 1 107 ? -39.212 -58.943 -22.407 1.00 40.38 107 GLY A CA 1
ATOM 726 C C . GLY A 1 107 ? -40.632 -58.587 -21.971 1.00 40.38 107 GLY A C 1
ATOM 727 O O . GLY A 1 107 ? -40.872 -57.510 -21.444 1.00 40.38 107 GLY A O 1
ATOM 728 N N . ARG A 1 108 ? -41.590 -59.480 -22.250 1.00 50.00 108 ARG A N 1
ATOM 729 C CA . ARG A 1 108 ? -42.983 -59.422 -21.778 1.00 50.00 108 ARG A CA 1
ATOM 730 C C . ARG A 1 108 ? -43.025 -59.455 -20.245 1.00 50.00 108 ARG A C 1
ATOM 732 O O . ARG A 1 108 ? -42.421 -60.336 -19.651 1.00 50.00 108 ARG A O 1
ATOM 739 N N . GLY A 1 109 ? -43.860 -58.615 -19.637 1.00 43.34 109 GLY A N 1
ATOM 740 C CA . GLY A 1 109 ? -44.217 -58.726 -18.222 1.00 43.34 109 GLY A CA 1
ATOM 741 C C . GLY A 1 109 ? -45.501 -57.969 -17.912 1.00 43.34 109 GLY A C 1
ATOM 742 O O . GLY A 1 109 ? -45.478 -56.779 -17.630 1.00 43.34 109 GLY A O 1
ATOM 743 N N . ARG A 1 110 ? -46.639 -58.662 -18.014 1.00 51.41 110 ARG A N 1
ATOM 744 C CA . ARG A 1 110 ? -47.948 -58.187 -17.551 1.00 51.41 110 ARG A CA 1
ATOM 745 C C . ARG A 1 110 ? -47.905 -57.982 -16.034 1.00 51.41 110 ARG A C 1
ATOM 747 O O . ARG A 1 110 ? -47.624 -58.927 -15.310 1.00 51.41 110 ARG A O 1
ATOM 754 N N . GLY A 1 111 ? -48.307 -56.803 -15.572 1.00 43.34 111 GLY A N 1
ATOM 755 C CA . GLY A 1 111 ? -48.612 -56.528 -14.170 1.00 43.34 111 GLY A CA 1
ATOM 756 C C . GLY A 1 111 ? -49.810 -55.595 -14.074 1.00 43.34 111 GLY A C 1
ATOM 757 O O . GLY A 1 111 ? -49.661 -54.379 -14.053 1.00 43.34 111 GLY A O 1
ATOM 758 N N . ARG A 1 112 ? -51.018 -56.170 -14.065 1.00 51.59 112 ARG A N 1
ATOM 759 C CA . ARG A 1 112 ? -52.245 -55.474 -13.666 1.00 51.59 112 ARG A CA 1
ATOM 760 C C . ARG A 1 112 ? -52.137 -55.158 -12.173 1.00 51.59 112 ARG A C 1
ATOM 762 O O . ARG A 1 112 ? -52.267 -56.061 -11.358 1.00 51.59 112 ARG A O 1
ATOM 769 N N . GLY A 1 113 ? -51.961 -53.887 -11.834 1.00 43.91 113 GLY A N 1
ATOM 770 C CA . GLY A 1 113 ? -52.121 -53.367 -10.479 1.00 43.91 113 GLY A CA 1
ATOM 771 C C . GLY A 1 113 ? -53.153 -52.250 -10.487 1.00 43.91 113 GLY A C 1
ATOM 772 O O . GLY A 1 113 ? -52.834 -51.105 -10.789 1.00 43.91 113 GLY A O 1
ATOM 773 N N . ARG A 1 114 ? -54.411 -52.588 -10.187 1.00 51.41 114 ARG A N 1
ATOM 774 C CA . ARG A 1 114 ? -55.434 -51.608 -9.811 1.00 51.41 114 ARG A CA 1
ATOM 775 C C . ARG A 1 114 ? -55.015 -51.004 -8.470 1.00 51.41 114 ARG A C 1
ATOM 777 O O . ARG A 1 114 ? -55.202 -51.634 -7.438 1.00 51.41 114 ARG A O 1
ATOM 784 N N . GLY A 1 115 ? -54.472 -49.794 -8.497 1.00 43.50 115 GLY A N 1
ATOM 785 C CA . GLY A 1 115 ? -54.234 -48.970 -7.317 1.00 43.50 115 GLY A CA 1
ATOM 786 C C . GLY A 1 115 ? -54.961 -47.646 -7.482 1.00 43.50 115 GLY A C 1
ATOM 787 O O . GLY A 1 115 ? -54.542 -46.794 -8.258 1.00 43.50 115 GLY A O 1
ATOM 788 N N . ARG A 1 116 ? -56.087 -47.493 -6.782 1.00 52.75 116 ARG A N 1
ATOM 789 C CA . ARG A 1 116 ? -56.755 -46.204 -6.582 1.00 52.75 116 ARG A CA 1
ATOM 790 C C . ARG A 1 116 ? -55.750 -45.234 -5.953 1.00 52.75 116 ARG A C 1
ATOM 792 O O . ARG A 1 116 ? -55.299 -45.473 -4.843 1.00 52.75 116 ARG A O 1
ATOM 799 N N . GLY A 1 117 ? -55.462 -44.134 -6.640 1.00 44.38 117 GLY A N 1
ATOM 800 C CA . GLY A 1 117 ? -54.674 -43.021 -6.119 1.00 44.38 117 GLY A CA 1
ATOM 801 C C . GLY A 1 117 ? -55.279 -41.699 -6.571 1.00 44.38 117 GLY A C 1
ATOM 802 O O . GLY A 1 117 ? -54.792 -41.065 -7.501 1.00 44.38 117 GLY A O 1
ATOM 803 N N . ARG A 1 118 ? -56.381 -41.290 -5.933 1.00 52.09 118 ARG A N 1
ATOM 804 C CA . ARG A 1 118 ? -56.806 -39.885 -5.930 1.00 52.09 118 ARG A CA 1
ATOM 805 C C . ARG A 1 118 ? -55.724 -39.106 -5.171 1.00 52.09 118 ARG A C 1
ATOM 807 O O . ARG A 1 118 ? -55.610 -39.280 -3.966 1.00 52.09 118 ARG A O 1
ATOM 814 N N . GLY A 1 119 ? -54.917 -38.309 -5.873 1.00 49.91 119 GLY A N 1
ATOM 815 C CA . GLY A 1 119 ? -53.877 -37.484 -5.236 1.00 49.91 119 GLY A CA 1
ATOM 816 C C . GLY A 1 119 ? -52.876 -36.759 -6.150 1.00 49.91 119 GLY A C 1
ATOM 817 O O . GLY A 1 119 ? -51.978 -36.102 -5.642 1.00 49.91 119 GLY A O 1
ATOM 818 N N . ALA A 1 120 ? -52.995 -36.826 -7.482 1.00 49.41 120 ALA A N 1
ATOM 819 C CA . ALA A 1 120 ? -51.977 -36.304 -8.413 1.00 49.41 120 ALA A CA 1
ATOM 820 C C . ALA A 1 120 ? -52.227 -34.868 -8.940 1.00 49.41 120 ALA A C 1
ATOM 822 O O . ALA A 1 120 ? -51.681 -34.476 -9.971 1.00 49.41 120 ALA A O 1
ATOM 823 N N . GLY A 1 121 ? -53.064 -34.072 -8.265 1.00 53.78 121 GLY A N 1
ATOM 824 C CA . GLY A 1 121 ? -53.387 -32.702 -8.695 1.00 53.78 121 GLY A CA 1
ATOM 825 C C . GLY A 1 121 ? -52.337 -31.649 -8.322 1.00 53.78 121 GLY A C 1
ATOM 826 O O . GLY A 1 121 ? -52.204 -30.656 -9.029 1.00 53.78 121 GLY A O 1
ATOM 827 N N . ASN A 1 122 ? -51.574 -31.871 -7.245 1.00 57.34 122 ASN A N 1
ATOM 828 C CA . ASN A 1 122 ? -50.592 -30.897 -6.748 1.00 57.34 122 ASN A CA 1
ATOM 829 C C . ASN A 1 122 ? -49.149 -31.244 -7.142 1.00 57.34 122 ASN A C 1
ATOM 831 O O . ASN A 1 122 ? -48.379 -30.337 -7.434 1.00 57.34 122 ASN A O 1
ATOM 835 N N . ALA A 1 123 ? -48.796 -32.530 -7.247 1.00 60.28 123 ALA A N 1
ATOM 836 C CA . ALA A 1 123 ? -47.461 -32.949 -7.687 1.00 60.28 123 ALA A CA 1
ATOM 837 C C . ALA A 1 123 ? -47.185 -32.599 -9.164 1.00 60.28 123 ALA A C 1
ATOM 839 O O . ALA A 1 123 ? -46.074 -32.212 -9.510 1.00 60.28 123 ALA A O 1
ATOM 840 N N . SER A 1 124 ? -48.204 -32.671 -10.033 1.00 68.62 124 SER A N 1
ATOM 841 C CA . SER A 1 124 ? -48.090 -32.272 -11.445 1.00 68.62 124 SER A CA 1
ATOM 842 C C . SER A 1 124 ? -47.954 -30.756 -11.615 1.00 68.62 124 SER A C 1
ATOM 844 O O . SER A 1 124 ? -47.128 -30.307 -12.404 1.00 68.62 124 SER A O 1
ATOM 846 N N . LYS A 1 125 ? -48.694 -29.966 -10.825 1.00 74.25 125 LYS A N 1
ATOM 847 C CA . LYS A 1 125 ? -48.576 -28.500 -10.795 1.00 74.25 125 LYS A CA 1
ATOM 848 C C . LYS A 1 125 ? -47.232 -28.038 -10.236 1.00 74.25 125 LYS A C 1
ATOM 850 O O . LYS A 1 125 ? -46.642 -27.110 -10.771 1.00 74.25 125 LYS A O 1
ATOM 855 N N . GLN A 1 126 ? -46.725 -28.705 -9.199 1.00 77.69 126 GLN A N 1
ATOM 856 C CA . GLN A 1 126 ? -45.415 -28.402 -8.624 1.00 77.69 126 GLN A CA 1
ATOM 857 C C . GLN A 1 126 ? -44.278 -28.736 -9.602 1.00 77.69 126 GLN A C 1
ATOM 859 O O . GLN A 1 126 ? -43.345 -27.950 -9.734 1.00 77.69 126 GLN A O 1
ATOM 864 N N . LEU A 1 127 ? -44.392 -29.843 -10.347 1.00 81.38 127 LEU A N 1
ATOM 865 C CA . LEU A 1 127 ? -43.461 -30.181 -11.427 1.00 81.38 127 LEU A CA 1
ATOM 866 C C . LEU A 1 127 ? -43.530 -29.163 -12.580 1.00 81.38 127 LEU A C 1
ATOM 868 O O . LEU A 1 127 ? -42.496 -28.726 -13.068 1.00 81.38 127 LEU A O 1
ATOM 872 N N . GLN A 1 128 ? -44.732 -28.753 -13.000 1.00 82.69 128 GLN A N 1
ATOM 873 C CA . GLN A 1 128 ? -44.908 -27.731 -14.041 1.00 82.69 128 GLN A CA 1
ATOM 874 C C . GLN A 1 128 ? -44.325 -26.377 -13.627 1.00 82.69 128 GLN A C 1
ATOM 876 O O . GLN A 1 128 ? -43.659 -25.736 -14.432 1.00 82.69 128 GLN A O 1
ATOM 881 N N . TYR A 1 129 ? -44.514 -25.976 -12.369 1.00 85.44 129 TYR A N 1
ATOM 882 C CA . TYR A 1 129 ? -43.923 -24.756 -11.824 1.00 85.44 129 TYR A CA 1
ATOM 883 C C . TYR A 1 129 ? -42.390 -24.835 -11.770 1.00 85.44 129 TYR A C 1
ATOM 885 O O . TYR A 1 129 ? -41.709 -23.891 -12.160 1.00 85.44 129 TYR A O 1
ATOM 893 N N . GLN A 1 130 ? -41.828 -25.981 -11.368 1.00 84.62 130 GLN A N 1
ATOM 894 C CA . GLN A 1 130 ? -40.378 -26.201 -11.412 1.00 84.62 130 GLN A CA 1
ATOM 895 C C . GLN A 1 130 ? -39.827 -26.157 -12.843 1.00 84.62 130 GLN A C 1
ATOM 897 O O . GLN A 1 130 ? -38.781 -25.560 -13.068 1.00 84.62 130 GLN A O 1
ATOM 902 N N . LEU A 1 131 ? -40.531 -26.735 -13.819 1.00 86.75 131 LEU A N 1
ATOM 903 C CA . LEU A 1 131 ? -40.126 -26.681 -15.225 1.00 86.75 131 LEU A CA 1
ATOM 904 C C . LEU A 1 131 ? -40.220 -25.266 -15.807 1.00 86.75 131 LEU A C 1
ATOM 906 O O . LEU A 1 131 ? -39.342 -24.884 -16.570 1.00 86.75 131 LEU A O 1
ATOM 910 N N . GLN A 1 132 ? -41.229 -24.477 -15.425 1.00 87.19 132 GLN A N 1
ATOM 911 C CA . GLN A 1 132 ? -41.330 -23.066 -15.816 1.00 87.19 132 GLN A CA 1
ATOM 912 C C . GLN A 1 132 ? -40.199 -22.222 -15.223 1.00 87.19 132 GLN A C 1
ATOM 914 O O . GLN A 1 132 ? -39.626 -21.405 -15.934 1.00 87.19 132 GLN A O 1
ATOM 919 N N . LEU A 1 133 ? -39.832 -22.451 -13.959 1.00 89.19 133 LEU A N 1
ATOM 920 C CA . LEU A 1 133 ? -38.684 -21.7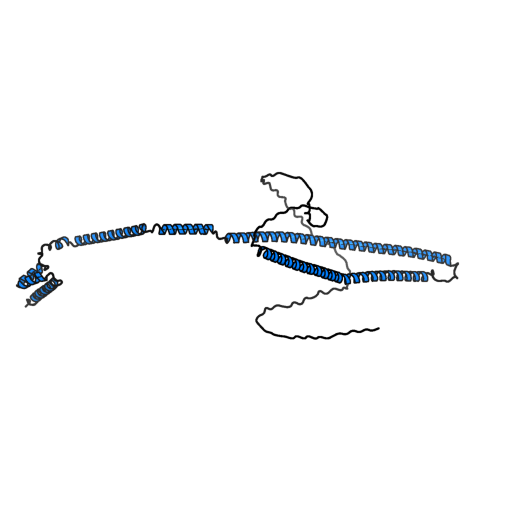83 -13.341 1.00 89.19 133 LEU A CA 1
ATOM 921 C C . LEU A 1 133 ? -37.364 -22.150 -14.027 1.00 89.19 133 LEU A C 1
ATOM 923 O O . LEU A 1 133 ? -36.535 -21.277 -14.253 1.00 89.19 133 LEU A O 1
ATOM 927 N N . ILE A 1 134 ? -37.174 -23.425 -14.378 1.00 89.38 134 ILE A N 1
ATOM 928 C CA . ILE A 1 134 ? -35.980 -23.874 -15.106 1.00 89.38 134 ILE A CA 1
ATOM 929 C C . ILE A 1 134 ? -35.952 -23.278 -16.519 1.00 89.38 134 ILE A C 1
ATOM 931 O O . ILE A 1 134 ? -34.896 -22.846 -16.960 1.00 89.38 134 ILE A O 1
ATOM 935 N N . ALA A 1 135 ? -37.090 -23.221 -17.216 1.00 90.12 135 ALA A N 1
ATOM 936 C CA . ALA A 1 135 ? -37.178 -22.616 -18.544 1.00 90.12 135 ALA A CA 1
ATOM 937 C C . ALA A 1 135 ? -36.860 -21.113 -18.508 1.00 90.12 135 ALA A C 1
ATOM 939 O O . ALA A 1 135 ? -36.035 -20.663 -19.290 1.00 90.12 135 ALA A O 1
ATOM 940 N N . ALA A 1 136 ? -37.426 -20.371 -17.552 1.00 88.94 136 ALA A N 1
ATOM 941 C CA . ALA A 1 136 ? -37.123 -18.952 -17.367 1.00 88.94 136 ALA A CA 1
ATOM 942 C C . ALA A 1 136 ? -35.652 -18.715 -16.979 1.00 88.94 136 ALA A C 1
ATOM 944 O O . ALA A 1 136 ? -35.044 -17.750 -17.426 1.00 88.94 136 ALA A O 1
ATOM 945 N N . ALA A 1 137 ? -35.060 -19.604 -16.174 1.00 89.00 137 ALA A N 1
ATOM 946 C CA . ALA A 1 137 ? -33.641 -19.529 -15.830 1.00 89.00 137 ALA A CA 1
ATOM 947 C C . ALA A 1 137 ? -32.724 -19.836 -17.027 1.00 89.00 137 ALA A C 1
ATOM 949 O O . ALA A 1 137 ? -31.658 -19.241 -17.136 1.00 89.00 137 ALA A O 1
ATOM 950 N N . LEU A 1 138 ? -33.125 -20.751 -17.916 1.00 90.62 138 LEU A N 1
ATOM 951 C CA . LEU A 1 138 ? -32.396 -21.035 -19.154 1.00 90.62 138 LEU A CA 1
ATOM 952 C C . LEU A 1 138 ? -32.510 -19.880 -20.151 1.00 90.62 138 LEU A C 1
ATOM 954 O O . LEU A 1 138 ? -31.501 -19.504 -20.726 1.00 90.62 138 LEU A O 1
ATOM 958 N N . GLU A 1 139 ? -33.694 -19.292 -20.308 1.00 91.62 139 GLU A N 1
ATOM 959 C CA . GLU A 1 139 ? -33.912 -18.126 -21.174 1.00 91.62 139 GLU A CA 1
ATOM 960 C C . GLU A 1 139 ? -33.104 -16.916 -20.685 1.00 91.62 139 GLU A C 1
ATOM 962 O O . GLU A 1 139 ? -32.376 -16.314 -21.466 1.00 91.62 139 GLU A O 1
ATOM 967 N N . ALA A 1 140 ? -33.105 -16.640 -19.376 1.00 90.44 140 ALA A N 1
ATOM 968 C CA . ALA A 1 140 ? -32.263 -15.594 -18.791 1.00 90.44 140 ALA A CA 1
ATOM 969 C C . ALA A 1 140 ? -30.758 -15.865 -18.981 1.00 90.44 140 ALA A C 1
ATOM 971 O O . ALA A 1 140 ? -29.995 -14.939 -19.239 1.00 90.44 140 ALA A O 1
ATOM 972 N N . ALA A 1 141 ? -30.325 -17.127 -18.884 1.00 89.19 141 ALA A N 1
ATOM 973 C CA . ALA A 1 141 ? -28.933 -17.502 -19.131 1.00 89.19 141 ALA A CA 1
ATOM 974 C C . ALA A 1 141 ? -28.548 -17.394 -20.619 1.00 89.19 141 ALA A C 1
ATOM 976 O O . ALA A 1 141 ? -27.414 -17.036 -20.928 1.00 89.19 141 ALA A O 1
ATOM 977 N N . GLU A 1 142 ? -29.469 -17.684 -21.542 1.00 91.81 142 GLU A N 1
ATOM 978 C CA . GLU A 1 142 ? -29.264 -17.491 -22.982 1.00 91.81 142 GLU A CA 1
ATOM 979 C C . GLU A 1 142 ? -29.203 -16.002 -23.348 1.00 91.81 142 GLU A C 1
ATOM 981 O O . GLU A 1 142 ? -28.359 -15.613 -24.155 1.00 91.81 142 GLU A O 1
ATOM 986 N N . GLU A 1 143 ? -30.045 -15.162 -22.741 1.00 91.62 143 GLU A N 1
ATOM 987 C CA . GLU A 1 143 ? -29.979 -13.704 -22.893 1.00 91.62 143 GLU A CA 1
ATOM 988 C C . GLU A 1 143 ? -28.655 -13.147 -22.351 1.00 91.62 143 GLU A C 1
ATOM 990 O O . GLU A 1 143 ? -27.992 -12.378 -23.046 1.00 91.62 143 GLU A O 1
ATOM 995 N N . GLU A 1 144 ? -28.219 -13.592 -21.167 1.00 90.75 144 GLU A N 1
ATOM 996 C CA . GLU A 1 144 ? -26.929 -13.204 -20.582 1.00 90.75 144 GLU A CA 1
ATOM 997 C C . GLU A 1 144 ? -25.750 -13.663 -21.462 1.00 90.75 144 GLU A C 1
ATOM 999 O O . GLU A 1 144 ? -24.812 -12.903 -21.714 1.00 90.75 144 GLU A O 1
ATOM 1004 N N . GLU A 1 145 ? -25.808 -14.875 -22.024 1.00 89.50 145 GLU A N 1
ATOM 1005 C CA . GLU A 1 145 ? -24.793 -15.353 -22.966 1.00 89.50 145 GLU A CA 1
ATOM 1006 C C . GLU A 1 145 ? -24.761 -14.507 -24.249 1.00 89.50 145 GLU A C 1
ATOM 1008 O O . GLU A 1 145 ? -23.683 -14.173 -24.747 1.00 89.50 145 GLU A O 1
ATOM 1013 N N . GLN A 1 146 ? -25.922 -14.131 -24.789 1.00 90.94 146 GLN A N 1
ATOM 1014 C CA . GLN A 1 146 ? -26.004 -13.275 -25.974 1.00 90.94 146 GLN A CA 1
ATOM 1015 C C . GLN A 1 146 ? -25.459 -11.873 -25.704 1.00 90.94 146 GLN A C 1
ATOM 1017 O O . GLN A 1 146 ? -24.731 -11.344 -26.547 1.00 90.94 146 GLN A O 1
ATOM 1022 N N . THR A 1 147 ? -25.731 -11.294 -24.529 1.00 92.00 147 THR A N 1
ATOM 1023 C CA . THR A 1 147 ? -25.141 -10.006 -24.146 1.00 92.00 147 THR A CA 1
ATOM 1024 C C . THR A 1 147 ? -23.627 -10.103 -24.029 1.00 92.00 147 THR A C 1
ATOM 1026 O O . THR A 1 147 ? -22.925 -9.275 -24.601 1.00 92.00 147 THR A O 1
ATOM 1029 N N . MET A 1 148 ? -23.108 -11.170 -23.413 1.00 90.00 148 MET A N 1
ATOM 1030 C CA . MET A 1 148 ? -21.663 -11.384 -23.293 1.00 90.00 148 MET A CA 1
ATOM 1031 C C . MET A 1 148 ? -20.994 -11.576 -24.662 1.00 90.00 148 MET A C 1
ATOM 1033 O O . MET A 1 148 ? -19.903 -11.063 -24.896 1.00 90.00 148 MET A O 1
ATOM 1037 N N . ARG A 1 149 ? -21.639 -12.287 -25.598 1.00 91.06 149 ARG A N 1
ATOM 1038 C CA . ARG A 1 149 ? -21.132 -12.436 -26.974 1.00 91.06 149 ARG A CA 1
ATOM 1039 C C . ARG A 1 149 ? -21.097 -11.100 -27.711 1.00 91.06 149 ARG A C 1
ATOM 1041 O O . ARG A 1 149 ? -20.092 -10.798 -28.347 1.00 91.06 149 ARG A O 1
ATOM 1048 N N . HIS A 1 150 ? -22.151 -10.296 -27.590 1.00 92.69 150 HIS A N 1
ATOM 1049 C CA . HIS A 1 150 ? -22.201 -8.982 -28.223 1.00 92.69 150 HIS A CA 1
ATOM 1050 C C . HIS A 1 150 ? -21.161 -8.018 -27.634 1.00 92.69 150 HIS A C 1
ATOM 1052 O O . HIS A 1 150 ? -20.497 -7.301 -28.376 1.00 92.69 150 HIS A O 1
ATOM 1058 N N . GLU A 1 151 ? -20.954 -8.035 -26.316 1.00 90.69 151 GLU A N 1
ATOM 1059 C CA . GLU A 1 151 ? -19.900 -7.247 -25.669 1.00 90.69 151 GLU A CA 1
ATOM 1060 C C . GLU A 1 151 ? -18.505 -7.632 -26.175 1.00 90.69 151 GLU A C 1
ATOM 1062 O O . GLU A 1 151 ? -17.687 -6.755 -26.449 1.00 90.69 151 GLU A O 1
ATOM 1067 N N . VAL A 1 152 ? -18.240 -8.928 -26.367 1.00 89.50 152 VAL A N 1
ATOM 1068 C CA . VAL A 1 152 ? -16.973 -9.403 -26.941 1.00 89.50 152 VAL A CA 1
ATOM 1069 C C . VAL A 1 152 ? -16.792 -8.927 -28.385 1.00 89.50 152 VAL A C 1
ATOM 1071 O O . VAL A 1 152 ? -15.697 -8.488 -28.728 1.00 89.50 152 VAL A O 1
ATOM 1074 N N . GLU A 1 153 ? -17.834 -8.972 -29.218 1.00 91.56 153 GLU A N 1
ATOM 1075 C CA . GLU A 1 153 ? -17.783 -8.452 -30.595 1.00 91.56 153 GLU A CA 1
ATOM 1076 C C . GLU A 1 153 ? -17.487 -6.946 -30.618 1.00 91.56 153 GLU A C 1
ATOM 1078 O O . GLU A 1 153 ? -16.583 -6.504 -31.323 1.00 91.56 153 GLU A O 1
ATOM 1083 N N . VAL A 1 154 ? -18.170 -6.162 -29.777 1.00 91.31 154 VAL A N 1
ATOM 1084 C CA . VAL A 1 154 ? -17.948 -4.711 -29.672 1.00 91.31 154 VAL A CA 1
ATOM 1085 C C . VAL A 1 154 ? -16.524 -4.398 -29.210 1.00 91.31 154 VAL A C 1
ATOM 1087 O O . VAL A 1 154 ? -15.895 -3.485 -29.741 1.00 91.31 154 VAL A O 1
ATOM 1090 N N . ILE A 1 155 ? -15.988 -5.150 -28.246 1.00 87.88 155 ILE A N 1
ATOM 1091 C CA . ILE A 1 155 ? -14.603 -4.971 -27.789 1.00 87.88 155 ILE A CA 1
ATOM 1092 C C . ILE A 1 155 ? -13.617 -5.299 -28.917 1.00 87.88 155 ILE A C 1
ATOM 1094 O O . ILE A 1 155 ? -12.687 -4.527 -29.140 1.00 87.88 155 ILE A O 1
ATOM 1098 N N . GLN A 1 156 ? -13.832 -6.385 -29.664 1.00 84.06 156 GLN A N 1
ATOM 1099 C CA . GLN A 1 156 ? -12.970 -6.756 -30.793 1.00 84.06 156 GLN A CA 1
ATOM 1100 C C . GLN A 1 156 ? -12.989 -5.706 -31.909 1.00 84.06 156 GLN A C 1
ATOM 1102 O O . GLN A 1 156 ? -11.929 -5.358 -32.434 1.00 84.06 156 GLN A O 1
ATOM 1107 N N . ASP A 1 157 ? -14.161 -5.164 -32.241 1.00 87.38 157 ASP A N 1
ATOM 1108 C CA . ASP A 1 157 ? -14.291 -4.108 -33.245 1.00 87.38 157 ASP A CA 1
ATOM 1109 C C . ASP A 1 157 ? -13.601 -2.815 -32.790 1.00 87.38 157 ASP A C 1
ATOM 1111 O O . ASP A 1 157 ? -12.870 -2.198 -33.567 1.00 87.38 157 ASP A O 1
ATOM 1115 N N . LEU A 1 158 ? -13.744 -2.436 -31.515 1.00 85.31 158 LEU A N 1
ATOM 1116 C CA . LEU A 1 158 ? -13.062 -1.271 -30.941 1.00 85.31 158 LEU A CA 1
ATOM 1117 C C . LEU A 1 158 ? -11.538 -1.444 -30.903 1.00 85.31 158 LEU A C 1
ATOM 1119 O O . LEU A 1 158 ? -10.800 -0.497 -31.187 1.00 85.31 158 LEU A O 1
ATOM 1123 N N . GLU A 1 159 ? -11.048 -2.642 -30.581 1.00 84.31 159 GLU A N 1
ATOM 1124 C CA . GLU A 1 159 ? -9.621 -2.963 -30.641 1.00 84.31 159 GLU A CA 1
ATOM 1125 C C . GLU A 1 159 ? -9.106 -2.876 -32.082 1.00 84.31 159 GLU A C 1
ATOM 1127 O O . GLU A 1 159 ? -8.096 -2.215 -32.345 1.00 84.31 159 GLU A O 1
ATOM 1132 N N . PHE A 1 160 ? -9.820 -3.472 -33.040 1.00 84.12 160 PHE A N 1
ATOM 1133 C CA . PHE A 1 160 ? -9.453 -3.440 -34.453 1.00 84.12 160 PHE A CA 1
ATOM 1134 C C . PHE A 1 160 ? -9.451 -2.012 -35.024 1.00 84.12 160 PHE A C 1
ATOM 1136 O O . PHE A 1 160 ? -8.505 -1.618 -35.718 1.00 84.12 160 PHE A O 1
ATOM 1143 N N . GLU A 1 161 ? -10.457 -1.200 -34.693 1.00 85.75 161 GLU A N 1
ATOM 1144 C CA . GLU A 1 161 ? -10.497 0.220 -35.052 1.00 85.75 161 GLU A CA 1
ATOM 1145 C C . GLU A 1 161 ? -9.365 1.017 -34.395 1.00 85.75 161 GLU A C 1
ATOM 1147 O O . GLU A 1 161 ? -8.780 1.886 -35.047 1.00 85.75 161 GLU A O 1
ATOM 1152 N N . GLY A 1 162 ? -8.992 0.684 -33.156 1.00 85.31 162 GLY A N 1
ATOM 1153 C CA . GLY A 1 162 ? -7.851 1.273 -32.456 1.00 85.31 162 GLY A CA 1
ATOM 1154 C C . GLY A 1 162 ? -6.503 0.973 -33.123 1.00 85.31 162 GLY A C 1
ATOM 1155 O O . GLY A 1 162 ? -5.638 1.851 -33.198 1.00 85.31 162 GLY A O 1
ATOM 1156 N N . PHE A 1 163 ? -6.322 -0.232 -33.673 1.00 86.69 163 PHE A N 1
ATOM 1157 C CA . PHE A 1 163 ? -5.086 -0.624 -34.366 1.00 86.69 163 PHE A CA 1
ATOM 1158 C C . PHE A 1 163 ? -4.983 -0.097 -35.801 1.00 86.69 163 PHE A C 1
ATOM 1160 O O . PHE A 1 163 ? -3.876 0.119 -36.303 1.00 86.69 163 PHE A O 1
ATOM 1167 N N . ARG A 1 164 ? -6.110 0.157 -36.470 1.00 90.06 164 ARG A N 1
ATOM 1168 C CA . ARG A 1 164 ? -6.153 0.627 -37.862 1.00 90.06 164 ARG A CA 1
ATOM 1169 C C . ARG A 1 164 ? -5.333 1.902 -38.147 1.00 90.06 164 ARG A C 1
ATOM 1171 O O . ARG A 1 164 ? -4.585 1.893 -39.129 1.00 90.06 164 ARG A O 1
ATOM 1178 N N . PRO A 1 165 ? -5.404 2.992 -37.354 1.00 88.38 165 PRO A N 1
ATOM 1179 C CA . PRO A 1 165 ? -4.576 4.174 -37.594 1.00 88.38 165 PRO A CA 1
ATOM 1180 C C . PRO A 1 165 ? -3.085 3.891 -37.378 1.00 88.38 165 PRO A C 1
ATOM 1182 O O . PRO A 1 165 ? -2.265 4.374 -38.156 1.00 88.38 165 PRO A O 1
ATOM 1185 N N . ILE A 1 166 ? -2.733 3.072 -36.381 1.00 90.81 166 ILE A N 1
ATOM 1186 C CA . ILE A 1 166 ? -1.342 2.697 -36.080 1.00 90.81 166 ILE A CA 1
ATOM 1187 C C . ILE A 1 166 ? -0.748 1.906 -37.251 1.00 90.81 166 ILE A C 1
ATOM 1189 O O . ILE A 1 166 ? 0.342 2.218 -37.728 1.00 90.81 166 ILE A O 1
ATOM 1193 N N . TYR A 1 167 ? -1.495 0.926 -37.763 1.00 89.38 167 TYR A N 1
ATOM 1194 C CA . TYR A 1 167 ? -1.095 0.136 -38.923 1.00 89.38 167 TYR A CA 1
ATOM 1195 C C . TYR A 1 167 ? -0.905 1.003 -40.176 1.00 89.38 167 TYR A C 1
ATOM 1197 O O . TYR A 1 167 ? 0.102 0.878 -40.871 1.00 89.38 167 TYR A O 1
ATOM 1205 N N . ASN A 1 168 ? -1.826 1.933 -40.444 1.00 93.19 168 ASN A N 1
ATOM 1206 C CA . ASN A 1 168 ? -1.713 2.836 -41.591 1.00 93.19 168 ASN A CA 1
ATOM 1207 C C . ASN A 1 168 ? -0.482 3.751 -41.501 1.00 93.19 168 ASN A C 1
ATOM 1209 O O . ASN A 1 168 ? 0.192 3.959 -42.509 1.00 93.19 168 ASN A O 1
ATOM 1213 N N . VAL A 1 169 ? -0.169 4.281 -40.312 1.00 93.50 169 VAL A N 1
ATOM 1214 C CA . VAL A 1 169 ? 1.044 5.088 -40.096 1.00 93.50 169 VAL A CA 1
ATOM 1215 C C . VAL A 1 169 ? 2.296 4.253 -40.351 1.00 93.50 169 VAL A C 1
ATOM 1217 O O . VAL A 1 169 ? 3.159 4.690 -41.108 1.00 93.50 169 VAL A O 1
ATOM 1220 N N . LEU A 1 170 ? 2.356 3.027 -39.823 1.00 94.25 170 LEU A N 1
ATOM 1221 C CA . LEU A 1 170 ? 3.481 2.119 -40.050 1.00 94.25 170 LEU A CA 1
ATOM 1222 C C . LEU A 1 170 ? 3.700 1.834 -41.545 1.00 94.25 170 LEU A C 1
ATOM 1224 O O . LEU A 1 170 ? 4.828 1.900 -42.033 1.00 94.25 170 LEU A O 1
ATOM 1228 N N . VAL A 1 171 ? 2.630 1.548 -42.293 1.00 95.06 171 VAL A N 1
ATOM 1229 C CA . VAL A 1 171 ? 2.716 1.312 -43.743 1.00 95.06 171 VAL A CA 1
ATOM 1230 C C . VAL A 1 171 ? 3.215 2.559 -44.476 1.00 95.06 171 VAL A C 1
ATOM 1232 O O . VAL A 1 171 ? 4.102 2.448 -45.324 1.00 95.06 171 VAL A O 1
ATOM 1235 N N . MET A 1 172 ? 2.704 3.747 -44.136 1.00 94.50 172 MET A N 1
ATOM 1236 C CA . MET A 1 172 ? 3.182 4.999 -44.730 1.00 94.50 172 MET A CA 1
ATOM 1237 C C . MET A 1 172 ? 4.663 5.253 -44.432 1.00 94.50 172 MET A C 1
ATOM 1239 O O . MET A 1 172 ? 5.396 5.654 -45.334 1.00 94.50 172 MET A O 1
ATOM 1243 N N . GLU A 1 173 ? 5.122 5.002 -43.205 1.00 91.62 173 GLU A N 1
ATOM 1244 C CA . GLU A 1 173 ? 6.527 5.177 -42.824 1.00 91.62 173 GLU A CA 1
ATOM 1245 C C . GLU A 1 173 ? 7.452 4.189 -43.541 1.00 91.62 173 GLU A C 1
ATOM 1247 O O . GLU A 1 173 ? 8.502 4.596 -44.037 1.00 91.62 173 GLU A O 1
ATOM 1252 N N . MET A 1 174 ? 7.048 2.923 -43.690 1.00 93.62 174 MET A N 1
ATOM 1253 C CA . MET A 1 174 ? 7.819 1.946 -44.468 1.00 93.62 174 MET A CA 1
ATOM 1254 C C . MET A 1 174 ? 7.944 2.355 -45.938 1.00 93.62 174 MET A C 1
ATOM 1256 O O . MET A 1 174 ? 9.046 2.338 -46.489 1.00 93.62 174 MET A O 1
ATOM 1260 N N . VAL A 1 175 ? 6.833 2.743 -46.575 1.00 96.56 175 VAL A N 1
ATOM 1261 C CA . VAL A 1 175 ? 6.840 3.188 -47.979 1.00 96.56 175 VAL A CA 1
ATOM 1262 C C . VAL A 1 175 ? 7.701 4.437 -48.132 1.00 96.56 175 VAL A C 1
ATOM 1264 O O . VAL A 1 175 ? 8.534 4.508 -49.035 1.00 96.56 175 VAL A O 1
ATOM 1267 N N . ARG A 1 176 ? 7.558 5.405 -47.221 1.00 96.00 176 ARG A N 1
ATOM 1268 C CA . ARG A 1 176 ? 8.381 6.615 -47.208 1.00 96.00 176 ARG A CA 1
ATOM 1269 C C . ARG A 1 176 ? 9.869 6.284 -47.082 1.00 96.00 176 ARG A C 1
ATOM 1271 O O . ARG A 1 176 ? 10.655 6.785 -47.882 1.00 96.00 176 ARG A O 1
ATOM 1278 N N . GLY A 1 177 ? 10.247 5.410 -46.149 1.00 95.00 177 GLY A N 1
ATOM 1279 C CA . GLY A 1 177 ? 11.635 4.983 -45.967 1.00 95.00 177 GLY A CA 1
ATOM 1280 C C . GLY A 1 177 ? 12.216 4.306 -47.213 1.00 95.00 177 GLY A C 1
ATOM 1281 O O . GLY A 1 177 ? 13.344 4.599 -47.608 1.00 95.00 177 GLY A O 1
ATOM 1282 N N . GLN A 1 178 ? 11.437 3.459 -47.895 1.00 93.38 178 GLN A N 1
ATOM 1283 C CA . GLN A 1 178 ? 11.863 2.840 -49.156 1.00 93.38 178 GLN A CA 1
ATOM 1284 C C . GLN A 1 178 ? 12.063 3.871 -50.275 1.00 93.38 178 GLN A C 1
ATOM 1286 O O . GLN A 1 178 ? 13.069 3.819 -50.985 1.00 93.38 178 GLN A O 1
ATOM 1291 N N . VAL A 1 179 ? 11.145 4.832 -50.420 1.00 96.19 179 VAL A N 1
ATOM 1292 C CA . VAL A 1 179 ? 11.266 5.912 -51.415 1.00 96.19 179 VAL A CA 1
ATOM 1293 C C . VAL A 1 179 ? 12.496 6.779 -51.138 1.00 96.19 179 VAL A C 1
ATOM 1295 O O . VAL A 1 179 ? 13.234 7.111 -52.066 1.00 96.19 179 VAL A O 1
ATOM 1298 N N . GLU A 1 180 ? 12.758 7.116 -49.874 1.00 95.75 180 GLU A N 1
ATOM 1299 C CA . GLU A 1 180 ? 13.945 7.877 -49.474 1.00 95.75 180 GLU A CA 1
ATOM 1300 C C . GLU A 1 180 ? 15.241 7.119 -49.812 1.00 95.75 180 GLU A C 1
ATOM 1302 O O . GLU A 1 180 ? 16.147 7.701 -50.411 1.00 95.75 180 GLU A O 1
ATOM 1307 N N . GLN A 1 181 ? 15.310 5.808 -49.548 1.00 92.19 181 GLN A N 1
ATOM 1308 C CA . GLN A 1 181 ? 16.463 4.978 -49.921 1.00 92.19 181 GLN A CA 1
ATOM 1309 C C . GLN A 1 181 ? 16.693 4.921 -51.437 1.00 92.19 181 GLN A C 1
ATOM 1311 O O . GLN A 1 181 ? 17.835 5.033 -51.891 1.00 92.19 181 GLN A O 1
ATOM 1316 N N . VAL A 1 182 ? 15.631 4.767 -52.235 1.00 95.94 182 VAL A N 1
ATOM 1317 C CA . VAL A 1 182 ? 15.735 4.783 -53.705 1.00 95.94 182 VAL A CA 1
ATOM 1318 C C . VAL A 1 182 ? 16.236 6.141 -54.194 1.00 95.94 182 VAL A C 1
ATOM 1320 O O . VAL A 1 182 ? 17.126 6.193 -55.041 1.00 95.94 182 VAL A O 1
ATOM 1323 N N . ASN A 1 183 ? 15.737 7.237 -53.620 1.00 95.62 183 ASN A N 1
ATOM 1324 C CA . ASN A 1 183 ? 16.155 8.589 -53.986 1.00 95.62 183 ASN A CA 1
ATOM 1325 C C . ASN A 1 183 ? 17.640 8.834 -53.662 1.00 95.62 183 ASN A C 1
ATOM 1327 O O . ASN A 1 183 ? 18.370 9.376 -54.489 1.00 95.62 183 ASN A O 1
ATOM 1331 N N . ILE A 1 184 ? 18.122 8.371 -52.502 1.00 94.31 184 ILE A N 1
ATOM 1332 C CA . ILE A 1 184 ? 19.547 8.443 -52.138 1.00 94.31 184 ILE A CA 1
ATOM 1333 C C . ILE A 1 184 ? 20.407 7.665 -53.143 1.00 94.31 184 ILE A C 1
ATOM 1335 O O . ILE A 1 184 ? 21.391 8.205 -53.650 1.00 94.31 184 ILE A O 1
ATOM 1339 N N . ARG A 1 185 ? 20.018 6.429 -53.487 1.00 91.56 185 ARG A N 1
ATOM 1340 C CA . ARG A 1 185 ? 20.742 5.609 -54.476 1.00 91.56 185 ARG A CA 1
ATOM 1341 C C . ARG A 1 185 ? 20.768 6.266 -55.854 1.00 91.56 185 ARG A C 1
ATOM 1343 O O . ARG A 1 185 ? 21.816 6.291 -56.489 1.00 91.56 185 ARG A O 1
ATOM 1350 N N . GLN A 1 186 ? 19.650 6.836 -56.300 1.00 93.31 186 GLN A N 1
ATOM 1351 C CA . GLN A 1 186 ? 19.571 7.522 -57.589 1.00 93.31 186 GLN A CA 1
ATOM 1352 C C . GLN A 1 186 ? 20.460 8.772 -57.628 1.00 93.31 186 GLN A C 1
ATOM 1354 O O . GLN A 1 186 ? 21.167 8.985 -58.608 1.00 93.31 186 GLN A O 1
ATOM 1359 N N . ARG A 1 187 ? 20.485 9.573 -56.554 1.00 92.56 187 ARG A N 1
ATOM 1360 C CA . ARG A 1 187 ? 21.391 10.730 -56.455 1.00 92.56 187 ARG A CA 1
ATOM 1361 C C . ARG A 1 187 ? 22.857 10.313 -56.455 1.00 92.56 187 ARG A C 1
ATOM 1363 O O . ARG A 1 187 ? 23.655 10.947 -57.130 1.00 92.56 187 ARG A O 1
ATOM 1370 N N . SER A 1 188 ? 23.198 9.244 -55.736 1.00 91.62 188 SER A N 1
ATOM 1371 C CA . SER A 1 188 ? 24.556 8.692 -55.724 1.00 91.62 188 SER A CA 1
ATOM 1372 C C . SER A 1 188 ? 24.982 8.206 -57.113 1.00 91.62 188 SER A C 1
ATOM 1374 O O . SER A 1 188 ? 26.073 8.544 -57.563 1.00 91.62 188 SER A O 1
ATOM 1376 N N . LEU A 1 189 ? 24.106 7.493 -57.831 1.00 89.62 189 LEU A N 1
ATOM 1377 C CA . LEU A 1 189 ? 24.362 7.065 -59.210 1.00 89.62 189 LEU A CA 1
ATOM 1378 C C . LEU A 1 189 ? 24.545 8.253 -60.160 1.00 89.62 189 LEU A C 1
ATOM 1380 O O . LEU A 1 189 ? 25.489 8.254 -60.944 1.00 89.62 189 LEU A O 1
ATOM 1384 N N . ASN A 1 190 ? 23.693 9.275 -60.064 1.00 90.31 190 ASN A N 1
ATOM 1385 C CA . ASN A 1 190 ? 23.821 10.480 -60.885 1.00 90.31 190 ASN A CA 1
ATOM 1386 C C . ASN A 1 190 ? 25.132 11.224 -60.600 1.00 90.31 190 ASN A C 1
ATOM 1388 O O . ASN A 1 190 ? 25.826 11.594 -61.540 1.00 90.31 190 ASN A O 1
ATOM 1392 N N . ALA A 1 191 ? 25.516 11.370 -59.329 1.00 89.19 191 ALA A N 1
ATOM 1393 C CA . ALA A 1 191 ? 26.787 11.987 -58.956 1.00 89.19 191 ALA A CA 1
ATOM 1394 C C . ALA A 1 191 ? 27.991 11.189 -59.490 1.00 89.19 191 ALA A C 1
ATOM 1396 O O . ALA A 1 191 ? 28.937 11.776 -60.006 1.00 89.19 191 ALA A O 1
ATOM 1397 N N . MET A 1 192 ? 27.949 9.852 -59.429 1.00 83.62 192 MET A N 1
ATOM 1398 C CA . MET A 1 192 ? 28.999 9.010 -60.015 1.00 83.62 192 MET A CA 1
ATOM 1399 C C . MET A 1 192 ? 29.076 9.169 -61.538 1.00 83.62 192 MET A C 1
ATOM 1401 O O . MET A 1 192 ? 30.172 9.307 -62.078 1.00 83.62 192 MET A O 1
ATOM 1405 N N . LEU A 1 193 ? 27.934 9.209 -62.231 1.00 82.94 193 LEU A N 1
ATOM 1406 C CA . LEU A 1 193 ? 27.893 9.460 -63.673 1.00 82.94 193 LEU A CA 1
ATOM 1407 C C . LEU A 1 193 ? 28.477 10.831 -64.022 1.00 82.94 193 LEU A C 1
ATOM 1409 O O . LEU A 1 193 ? 29.322 10.912 -64.908 1.00 82.94 193 LEU A O 1
ATOM 1413 N N . GLU A 1 194 ? 28.104 11.882 -63.292 1.00 84.50 194 GLU A N 1
ATOM 1414 C CA . GLU A 1 194 ? 28.675 13.221 -63.465 1.00 84.50 194 GLU A CA 1
ATOM 1415 C C . GLU A 1 194 ? 30.199 13.203 -63.274 1.00 84.50 194 GLU A C 1
ATOM 1417 O O . GLU A 1 194 ? 30.923 13.729 -64.121 1.00 84.50 194 GLU A O 1
ATOM 1422 N N . THR A 1 195 ? 30.715 12.514 -62.248 1.00 80.75 195 THR A N 1
ATOM 1423 C CA . THR A 1 195 ? 32.171 12.393 -62.055 1.00 80.75 195 THR A CA 1
ATOM 1424 C C . THR A 1 195 ? 32.863 11.638 -63.189 1.00 80.75 195 THR A C 1
ATOM 1426 O O . THR A 1 195 ? 33.878 12.112 -63.685 1.00 80.75 195 THR A O 1
ATOM 1429 N N . LEU A 1 196 ? 32.294 10.532 -63.677 1.00 75.06 196 LEU A N 1
ATOM 1430 C CA . LEU A 1 196 ? 32.875 9.762 -64.784 1.00 75.06 196 LEU A CA 1
ATOM 1431 C C . LEU A 1 196 ? 32.835 10.526 -66.115 1.00 75.06 196 LEU A C 1
ATOM 1433 O O . LEU A 1 196 ? 33.731 10.376 -66.947 1.00 75.06 196 LEU A O 1
ATOM 1437 N N . THR A 1 197 ? 31.815 11.362 -66.326 1.00 76.75 197 THR A N 1
ATOM 1438 C CA . THR A 1 197 ? 31.770 12.268 -67.484 1.00 76.75 197 THR A CA 1
ATOM 1439 C C . THR A 1 197 ? 32.801 13.391 -67.365 1.00 76.75 197 THR A C 1
ATOM 1441 O O . THR A 1 197 ? 33.484 13.685 -68.343 1.00 76.75 197 THR A O 1
ATOM 1444 N N . ALA A 1 198 ? 32.981 13.970 -66.172 1.00 72.12 198 ALA A N 1
ATOM 1445 C CA . ALA A 1 198 ? 33.980 15.009 -65.912 1.00 72.12 198 ALA A CA 1
ATOM 1446 C C . ALA A 1 198 ? 35.423 14.484 -66.016 1.00 72.12 198 ALA A C 1
ATOM 1448 O O . ALA A 1 198 ? 36.319 15.209 -66.442 1.00 72.12 198 ALA A O 1
ATOM 1449 N N . GLU A 1 199 ? 35.642 13.216 -65.670 1.00 68.75 199 GLU A N 1
ATOM 1450 C CA . GLU A 1 199 ? 36.920 12.511 -65.819 1.00 68.75 199 GLU A CA 1
ATOM 1451 C C . GLU A 1 199 ? 37.190 12.054 -67.267 1.00 68.75 199 GLU A C 1
ATOM 1453 O O . GLU A 1 199 ? 38.254 11.508 -67.549 1.00 68.75 199 GLU A O 1
ATOM 1458 N N . GLY A 1 200 ? 36.257 12.289 -68.201 1.00 64.56 200 GLY A N 1
ATOM 1459 C CA . GLY A 1 200 ? 36.426 11.980 -69.625 1.00 64.56 200 GLY A CA 1
ATOM 1460 C C . GLY A 1 200 ? 36.274 10.497 -69.985 1.00 64.56 200 GLY A C 1
ATOM 1461 O O . GLY A 1 200 ? 36.474 10.129 -71.139 1.00 64.56 200 GLY A O 1
ATOM 1462 N N . LEU A 1 201 ? 35.879 9.640 -69.036 1.00 62.47 201 LEU A N 1
ATOM 1463 C CA . LEU A 1 201 ? 35.635 8.207 -69.264 1.00 62.47 201 LEU A CA 1
ATOM 1464 C C . LEU A 1 201 ? 34.350 7.939 -70.063 1.00 62.47 201 LEU A C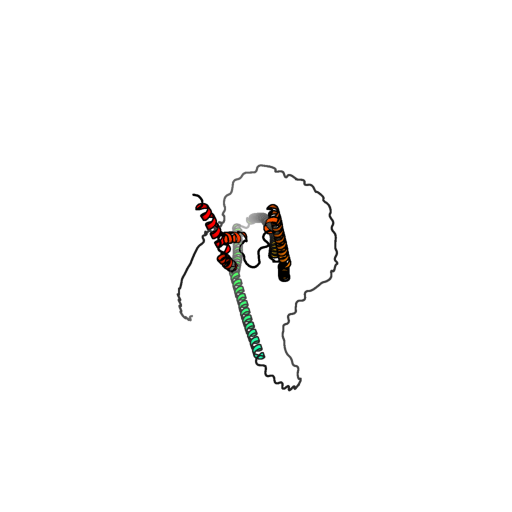 1
ATOM 1466 O O . LEU A 1 201 ? 34.242 6.926 -70.754 1.00 62.47 201 LEU A O 1
ATOM 1470 N N . LEU A 1 202 ? 33.372 8.844 -69.977 1.00 59.28 202 LEU A N 1
ATOM 1471 C CA . LEU A 1 202 ? 32.095 8.785 -70.693 1.00 59.28 202 LEU A CA 1
ATOM 1472 C C . LEU A 1 202 ? 31.897 10.067 -71.515 1.00 59.28 202 LEU A C 1
ATOM 1474 O O . LEU A 1 202 ? 31.047 10.900 -71.220 1.00 59.28 202 LEU A O 1
ATOM 1478 N N . GLY A 1 203 ? 32.712 10.229 -72.555 1.00 56.19 203 GLY A N 1
ATOM 1479 C CA . GLY A 1 203 ? 32.626 11.326 -73.517 1.00 56.19 203 GLY A CA 1
ATOM 1480 C C . GLY A 1 203 ? 33.472 10.999 -74.741 1.00 56.19 203 GLY A C 1
ATOM 1481 O O . GLY A 1 203 ? 34.685 10.857 -74.653 1.00 56.19 203 GLY A O 1
ATOM 1482 N N . SER A 1 204 ? 32.828 10.790 -75.885 1.00 53.72 204 SER A N 1
ATOM 1483 C CA . SER A 1 204 ? 33.494 10.384 -77.118 1.00 53.72 204 SER A CA 1
ATOM 1484 C C . SER A 1 204 ? 34.225 11.554 -77.778 1.00 53.72 204 SER A C 1
ATOM 1486 O O . SER A 1 204 ? 33.588 12.320 -78.493 1.00 53.72 204 SER A O 1
ATOM 1488 N N . ASP A 1 205 ? 35.550 11.606 -77.659 1.00 53.84 205 ASP A N 1
ATOM 1489 C CA . ASP A 1 205 ? 36.415 12.277 -78.634 1.00 53.84 205 ASP A CA 1
ATOM 1490 C C . ASP A 1 205 ? 37.516 11.311 -79.096 1.00 53.84 205 ASP A C 1
ATOM 1492 O O . ASP A 1 205 ? 38.597 11.198 -78.528 1.00 53.84 205 ASP A O 1
ATOM 1496 N N . LYS A 1 206 ? 37.222 10.570 -80.172 1.00 53.56 206 LYS A N 1
ATOM 1497 C CA . LYS A 1 206 ? 38.095 9.552 -80.790 1.00 53.56 206 LYS A CA 1
ATOM 1498 C C . LYS A 1 206 ? 39.275 10.153 -81.583 1.00 53.56 206 LYS A C 1
ATOM 1500 O O . LYS A 1 206 ? 39.471 9.786 -82.743 1.00 53.56 206 LYS A O 1
ATOM 1505 N N . ARG A 1 207 ? 40.028 11.118 -81.039 1.00 51.22 207 ARG A N 1
ATOM 1506 C CA . ARG A 1 207 ? 41.152 11.764 -81.767 1.00 51.22 207 ARG A CA 1
ATOM 1507 C C . ARG A 1 207 ? 42.446 11.972 -80.986 1.00 51.22 207 ARG A C 1
ATOM 1509 O O . ARG A 1 207 ? 43.392 12.539 -81.526 1.00 51.22 207 ARG A O 1
ATOM 1516 N N . GLN A 1 208 ? 42.531 11.482 -79.766 1.00 54.47 208 GLN A N 1
ATOM 1517 C CA . GLN A 1 208 ? 43.783 11.362 -79.031 1.00 54.47 208 GLN A CA 1
ATOM 1518 C C . GLN A 1 208 ? 43.915 9.853 -78.787 1.00 54.47 208 GLN A C 1
ATOM 1520 O O . GLN A 1 208 ? 42.919 9.211 -78.495 1.00 54.47 208 GLN A O 1
ATOM 1525 N N . SER A 1 209 ? 45.028 9.223 -79.172 1.00 53.25 209 SER A N 1
ATOM 1526 C CA . SER A 1 209 ? 45.253 7.791 -78.871 1.00 53.25 209 SER A CA 1
ATOM 1527 C C . SER A 1 209 ? 46.733 7.437 -78.689 1.00 53.25 209 SER A C 1
ATOM 1529 O O . SER A 1 209 ? 47.091 6.267 -78.624 1.00 53.25 209 SER A O 1
ATOM 1531 N N . LEU A 1 210 ? 47.612 8.441 -78.632 1.00 50.31 210 LEU A N 1
ATOM 1532 C CA . LEU A 1 210 ? 49.059 8.262 -78.429 1.00 50.31 210 LEU A CA 1
ATOM 1533 C C . LEU A 1 210 ? 49.644 9.254 -77.407 1.00 50.31 210 LEU A C 1
ATOM 1535 O O . LEU A 1 210 ? 50.770 9.080 -76.960 1.00 50.31 210 LEU A O 1
ATOM 1539 N N . ARG A 1 211 ? 48.873 10.268 -76.980 1.00 53.25 211 ARG A N 1
ATOM 1540 C CA . ARG A 1 211 ? 49.117 11.018 -75.730 1.00 53.25 211 ARG A CA 1
ATOM 1541 C C . ARG A 1 211 ? 48.405 10.368 -74.532 1.00 53.25 211 ARG A C 1
ATOM 1543 O O . ARG A 1 211 ? 48.588 10.791 -73.395 1.00 53.25 211 ARG A O 1
ATOM 1550 N N . ASP A 1 212 ? 47.629 9.333 -74.828 1.00 57.81 212 ASP A N 1
ATOM 1551 C CA . ASP A 1 212 ? 46.622 8.716 -73.983 1.00 57.81 212 ASP A CA 1
ATOM 1552 C C . ASP A 1 212 ? 47.201 7.673 -73.046 1.00 57.81 212 ASP A C 1
ATOM 1554 O O . ASP A 1 212 ? 46.608 7.450 -72.011 1.00 57.81 212 ASP A O 1
ATOM 1558 N N . GLU A 1 213 ? 48.352 7.061 -73.338 1.00 60.44 213 GLU A N 1
ATOM 1559 C CA . GLU A 1 213 ? 48.946 6.075 -72.421 1.00 60.44 213 GLU A CA 1
ATOM 1560 C C . GLU A 1 213 ? 49.500 6.754 -71.163 1.00 60.44 213 GLU A C 1
ATOM 1562 O O . GLU A 1 213 ? 49.142 6.375 -70.055 1.00 60.44 213 GLU A O 1
ATOM 1567 N N . GLN A 1 214 ? 50.266 7.841 -71.312 1.00 62.81 214 GLN A N 1
ATOM 1568 C CA . GLN A 1 214 ? 50.762 8.618 -70.165 1.00 62.81 214 GLN A CA 1
ATOM 1569 C C . GLN A 1 214 ? 49.634 9.352 -69.425 1.00 62.81 214 GLN A C 1
ATOM 1571 O O . GLN A 1 214 ? 49.691 9.526 -68.209 1.00 62.81 214 GLN A O 1
ATOM 1576 N N . GLN A 1 215 ? 48.594 9.788 -70.144 1.00 67.81 215 GLN A N 1
ATOM 1577 C CA . GLN A 1 215 ? 47.406 10.378 -69.525 1.00 67.81 215 GLN A CA 1
ATOM 1578 C C . GLN A 1 215 ? 46.534 9.317 -68.843 1.00 67.81 215 GLN A C 1
ATOM 1580 O O . GLN A 1 215 ? 46.014 9.587 -67.768 1.00 67.81 215 GLN A O 1
ATOM 1585 N N . ALA A 1 216 ? 46.420 8.111 -69.400 1.00 69.25 216 ALA A N 1
ATOM 1586 C CA . ALA A 1 216 ? 45.708 6.992 -68.796 1.00 69.25 216 ALA A CA 1
ATOM 1587 C C . ALA A 1 216 ? 46.437 6.475 -67.558 1.00 69.25 216 ALA A C 1
ATOM 1589 O O . ALA A 1 216 ? 45.781 6.239 -66.554 1.00 69.25 216 ALA A O 1
ATOM 1590 N N . GLU A 1 217 ? 47.767 6.364 -67.574 1.00 75.75 217 GLU A N 1
ATOM 1591 C CA . GLU A 1 217 ? 48.551 6.025 -66.381 1.00 75.75 217 GLU A CA 1
ATOM 1592 C C . GLU A 1 217 ? 48.383 7.090 -65.289 1.00 75.75 217 GLU A C 1
ATOM 1594 O O . GLU A 1 217 ? 48.048 6.752 -64.156 1.00 75.75 217 GLU A O 1
ATOM 1599 N N . ALA A 1 218 ? 48.470 8.381 -65.633 1.00 78.25 218 ALA A N 1
ATOM 1600 C CA . ALA A 1 218 ? 48.219 9.466 -64.681 1.00 78.25 218 ALA A CA 1
ATOM 1601 C C . ALA A 1 218 ? 46.769 9.488 -64.149 1.00 78.25 218 ALA A C 1
ATOM 1603 O O . ALA A 1 218 ? 46.534 9.859 -62.998 1.00 78.25 218 ALA A O 1
ATOM 1604 N N . LEU A 1 219 ? 45.782 9.101 -64.963 1.00 77.94 219 LEU A N 1
ATOM 1605 C CA . LEU A 1 219 ? 44.388 8.948 -64.535 1.00 77.94 219 LEU A CA 1
ATOM 1606 C C . LEU A 1 219 ? 44.206 7.719 -63.641 1.00 77.94 219 LEU A C 1
ATOM 1608 O O . LEU A 1 219 ? 43.520 7.811 -62.628 1.00 77.94 219 LEU A O 1
ATOM 1612 N N . VAL A 1 220 ? 44.843 6.593 -63.964 1.00 82.56 220 VAL A N 1
ATOM 1613 C CA . VAL A 1 220 ? 44.838 5.378 -63.138 1.00 82.56 220 VAL A CA 1
ATOM 1614 C C . VAL A 1 220 ? 45.466 5.658 -61.778 1.00 82.56 220 VAL A C 1
ATOM 1616 O O . VAL A 1 220 ? 44.905 5.245 -60.765 1.00 82.56 220 VAL A O 1
ATOM 1619 N N . ASP A 1 221 ? 46.573 6.395 -61.727 1.00 82.69 221 ASP A N 1
ATOM 1620 C CA . ASP A 1 221 ? 47.212 6.759 -60.465 1.00 82.69 221 ASP A CA 1
ATOM 1621 C C . ASP A 1 221 ? 46.352 7.737 -59.652 1.00 82.69 221 ASP A C 1
ATOM 1623 O O . ASP A 1 221 ? 46.166 7.519 -58.456 1.00 82.69 221 ASP A O 1
ATOM 1627 N N . ARG A 1 222 ? 45.682 8.712 -60.286 1.00 83.56 222 ARG A N 1
ATOM 1628 C CA . ARG A 1 222 ? 44.682 9.560 -59.602 1.00 83.56 222 ARG A CA 1
ATOM 1629 C C . ARG A 1 222 ? 43.481 8.772 -59.084 1.00 83.56 222 ARG A C 1
ATOM 1631 O O . ARG A 1 222 ? 43.006 9.045 -57.985 1.00 83.56 222 ARG A O 1
ATOM 1638 N N . LEU A 1 223 ? 42.979 7.798 -59.845 1.00 83.19 223 LEU A N 1
ATOM 1639 C CA . LEU A 1 223 ? 41.886 6.926 -59.408 1.00 83.19 223 LEU A CA 1
ATOM 1640 C C . LEU A 1 223 ? 42.327 6.032 -58.244 1.00 83.19 223 LEU A C 1
ATOM 1642 O O . LEU A 1 223 ? 41.558 5.834 -57.308 1.00 83.19 223 LEU A O 1
ATOM 1646 N N . ARG A 1 224 ? 43.568 5.533 -58.256 1.00 90.12 224 ARG A N 1
ATOM 1647 C CA . ARG A 1 224 ? 44.150 4.777 -57.137 1.00 90.12 224 ARG A CA 1
ATOM 1648 C C . ARG A 1 224 ? 44.304 5.638 -55.891 1.00 90.12 224 ARG A C 1
ATOM 1650 O O . ARG A 1 224 ? 43.903 5.197 -54.819 1.00 90.12 224 ARG A O 1
ATOM 1657 N N . GLU A 1 225 ? 44.832 6.852 -56.022 1.00 89.00 225 GLU A N 1
ATOM 1658 C CA . GLU A 1 225 ? 44.937 7.807 -54.914 1.00 89.00 225 GLU A CA 1
ATOM 1659 C C . GLU A 1 225 ? 43.556 8.174 -54.364 1.00 89.00 225 GLU A C 1
ATOM 1661 O O . GLU A 1 225 ? 43.359 8.189 -53.151 1.00 89.00 225 GLU A O 1
ATOM 1666 N N . ARG A 1 226 ? 42.567 8.400 -55.237 1.00 87.56 226 ARG A N 1
ATOM 1667 C CA . ARG A 1 226 ? 41.181 8.661 -54.835 1.00 87.56 226 ARG A CA 1
ATOM 1668 C C . ARG A 1 226 ? 40.579 7.477 -54.085 1.00 87.56 226 ARG A C 1
ATOM 1670 O O . ARG A 1 226 ? 40.050 7.675 -53.001 1.00 87.56 226 ARG A O 1
ATOM 1677 N N . LEU A 1 227 ? 40.727 6.255 -54.598 1.00 91.06 227 LEU A N 1
ATOM 1678 C CA . LEU A 1 227 ? 40.262 5.043 -53.917 1.00 91.06 227 LEU A CA 1
ATOM 1679 C C . LEU A 1 227 ? 40.933 4.857 -52.550 1.00 91.06 227 LEU A C 1
ATOM 1681 O O . LEU A 1 227 ? 40.272 4.460 -51.594 1.00 91.06 227 LEU A O 1
ATOM 1685 N N . GLN A 1 228 ? 42.229 5.159 -52.436 1.00 92.88 228 GLN A N 1
ATOM 1686 C CA . GLN A 1 228 ? 42.937 5.112 -51.156 1.00 92.88 228 GLN A CA 1
ATOM 1687 C C . GLN A 1 228 ? 42.428 6.183 -50.185 1.00 92.88 228 GLN A C 1
ATOM 1689 O O . GLN A 1 228 ? 42.184 5.876 -49.020 1.00 92.88 228 GLN A O 1
ATOM 1694 N N . ASN A 1 229 ? 42.224 7.416 -50.651 1.00 92.62 229 ASN A N 1
ATOM 1695 C CA . ASN A 1 229 ? 41.706 8.510 -49.829 1.00 92.62 229 ASN A CA 1
ATOM 1696 C C . ASN A 1 229 ? 40.264 8.252 -49.374 1.00 92.62 229 ASN A C 1
ATOM 1698 O O . ASN A 1 229 ? 39.965 8.444 -48.196 1.00 92.62 229 ASN A O 1
ATOM 1702 N N . ASP A 1 230 ? 39.403 7.759 -50.266 1.00 91.19 230 ASP A N 1
ATOM 1703 C CA . ASP A 1 230 ? 38.017 7.397 -49.961 1.00 91.19 230 ASP A CA 1
ATOM 1704 C C . ASP A 1 230 ? 37.974 6.246 -48.942 1.00 91.19 230 ASP A C 1
ATOM 1706 O O . ASP A 1 230 ? 37.260 6.338 -47.944 1.00 91.19 230 ASP A O 1
ATOM 1710 N N . ALA A 1 231 ? 38.819 5.219 -49.104 1.00 92.81 231 ALA A N 1
ATOM 1711 C CA . ALA A 1 231 ? 38.932 4.124 -48.139 1.00 92.81 231 ALA A CA 1
ATOM 1712 C C . ALA A 1 231 ? 39.432 4.602 -46.762 1.00 92.81 231 ALA A C 1
ATOM 1714 O O . ALA A 1 231 ? 38.935 4.161 -45.724 1.00 92.81 231 ALA A O 1
ATOM 1715 N N . VAL A 1 232 ? 40.402 5.523 -46.717 1.00 94.38 232 VAL A N 1
ATOM 1716 C CA . VAL A 1 232 ? 40.889 6.102 -45.454 1.00 94.38 232 VAL A CA 1
ATOM 1717 C C . VAL A 1 232 ? 39.812 6.965 -44.794 1.00 94.38 232 VAL A C 1
ATOM 1719 O O . VAL A 1 232 ? 39.624 6.864 -43.578 1.00 94.38 232 VAL A O 1
ATOM 1722 N N . ALA A 1 233 ? 39.091 7.778 -45.566 1.00 95.00 233 ALA A N 1
ATOM 1723 C CA . ALA A 1 233 ? 37.995 8.604 -45.069 1.00 95.00 233 ALA A CA 1
ATOM 1724 C C . ALA A 1 233 ? 36.848 7.745 -44.513 1.00 95.00 233 ALA A C 1
ATOM 1726 O O . ALA A 1 233 ? 36.356 8.022 -43.418 1.00 95.00 233 ALA A O 1
ATOM 1727 N N . GLU A 1 234 ? 36.480 6.663 -45.203 1.00 95.19 234 GLU A N 1
ATOM 1728 C CA . GLU A 1 234 ? 35.469 5.708 -44.742 1.00 95.19 234 GLU A CA 1
ATOM 1729 C C . GLU A 1 234 ? 35.904 5.022 -43.442 1.00 95.19 234 GLU A C 1
ATOM 1731 O O . GLU A 1 234 ? 35.150 4.994 -42.471 1.00 95.19 234 GLU A O 1
ATOM 1736 N N . VAL A 1 235 ? 37.153 4.552 -43.352 1.00 95.88 235 VAL A N 1
ATOM 1737 C CA . VAL A 1 235 ? 37.681 3.953 -42.115 1.00 95.88 235 VAL A CA 1
ATOM 1738 C C . VAL A 1 235 ? 37.679 4.955 -40.957 1.00 95.88 235 VAL A C 1
ATOM 1740 O O . VAL A 1 235 ? 37.400 4.576 -39.818 1.00 95.88 235 VAL A O 1
ATOM 1743 N N . GLN A 1 236 ? 37.988 6.228 -41.204 1.00 95.50 236 GLN A N 1
ATOM 1744 C CA . GLN A 1 236 ? 37.922 7.264 -40.171 1.00 95.50 236 GLN A CA 1
ATOM 1745 C C . GLN A 1 236 ? 36.479 7.557 -39.742 1.00 95.50 236 GLN A C 1
ATOM 1747 O O . GLN A 1 236 ? 36.225 7.655 -38.541 1.00 95.50 236 GLN A O 1
ATOM 1752 N N . ALA A 1 237 ? 35.537 7.634 -40.685 1.00 95.94 237 ALA A N 1
ATOM 1753 C CA . ALA A 1 237 ? 34.115 7.806 -40.393 1.00 95.94 237 ALA A CA 1
ATOM 1754 C C . ALA A 1 237 ? 33.559 6.627 -39.577 1.00 95.94 237 ALA A C 1
ATOM 1756 O O . ALA A 1 237 ? 32.911 6.834 -38.555 1.00 95.94 237 ALA A O 1
ATOM 1757 N N . LEU A 1 238 ? 33.902 5.390 -39.945 1.00 95.88 238 LEU A N 1
ATOM 1758 C CA . LEU A 1 238 ? 33.502 4.198 -39.195 1.00 95.88 238 LEU A CA 1
ATOM 1759 C C . LEU A 1 238 ? 34.128 4.157 -37.796 1.00 95.88 238 LEU A C 1
ATOM 1761 O O . LEU A 1 238 ? 33.491 3.711 -36.844 1.00 95.88 238 LEU A O 1
ATOM 1765 N N . LYS A 1 239 ? 35.367 4.636 -37.632 1.00 97.25 239 LYS A N 1
ATOM 1766 C CA . LYS A 1 239 ? 36.005 4.739 -36.310 1.00 97.25 239 LYS A CA 1
ATOM 1767 C C . LYS A 1 239 ? 35.293 5.742 -35.406 1.00 97.25 239 LYS A C 1
ATOM 1769 O O . LYS A 1 239 ? 35.087 5.439 -34.233 1.00 97.25 239 LYS A O 1
ATOM 1774 N N . THR A 1 240 ? 34.926 6.914 -35.924 1.00 96.62 240 THR A N 1
ATOM 1775 C CA . THR A 1 240 ? 34.197 7.917 -35.134 1.00 96.62 240 THR A CA 1
ATOM 1776 C C . THR A 1 240 ? 32.776 7.457 -34.836 1.00 96.62 240 THR A C 1
ATOM 1778 O O . THR A 1 240 ? 32.318 7.617 -33.707 1.00 96.62 240 THR A O 1
ATOM 1781 N N . GLU A 1 241 ? 32.102 6.810 -35.788 1.00 96.81 241 GLU A N 1
ATOM 1782 C CA . GLU A 1 241 ? 30.787 6.211 -35.569 1.00 96.81 241 GLU A CA 1
ATOM 1783 C C . GLU A 1 241 ? 30.840 5.115 -34.500 1.00 96.81 241 GLU A C 1
ATOM 1785 O O . GLU A 1 241 ? 30.039 5.136 -33.571 1.00 96.81 241 GLU A O 1
ATOM 1790 N N . ASN A 1 242 ? 31.825 4.215 -34.550 1.00 96.31 242 ASN A N 1
ATOM 1791 C CA . ASN A 1 242 ? 31.988 3.170 -33.539 1.00 96.31 242 ASN A CA 1
ATOM 1792 C C . ASN A 1 242 ? 32.279 3.763 -32.148 1.00 96.31 242 ASN A C 1
ATOM 1794 O O . ASN A 1 242 ? 31.664 3.352 -31.169 1.00 96.31 242 ASN A O 1
ATOM 1798 N N . ALA A 1 243 ? 33.130 4.791 -32.055 1.00 96.88 243 ALA A N 1
ATOM 1799 C CA . ALA A 1 243 ? 33.363 5.505 -30.797 1.00 96.88 243 ALA A CA 1
ATOM 1800 C C . ALA A 1 243 ? 32.080 6.170 -30.258 1.00 96.88 243 ALA A C 1
ATOM 1802 O O . ALA A 1 243 ? 31.786 6.085 -29.065 1.00 96.88 243 ALA A O 1
ATOM 1803 N N . ASN A 1 244 ? 31.272 6.774 -31.134 1.00 96.94 244 ASN A N 1
ATOM 1804 C CA . ASN A 1 244 ? 29.984 7.357 -30.758 1.00 96.94 244 ASN A CA 1
ATOM 1805 C C . ASN A 1 244 ? 28.982 6.287 -30.301 1.00 96.94 244 ASN A C 1
ATOM 1807 O O . ASN A 1 244 ? 28.258 6.498 -29.330 1.00 96.94 244 ASN A O 1
ATOM 1811 N N . LEU A 1 245 ? 28.939 5.134 -30.975 1.00 96.56 245 LEU A N 1
ATOM 1812 C CA . LEU A 1 245 ? 28.093 4.005 -30.591 1.00 96.56 245 LEU A CA 1
ATOM 1813 C C . LEU A 1 245 ? 28.508 3.427 -29.235 1.00 96.56 245 LEU A C 1
ATOM 1815 O O . LEU A 1 245 ? 27.635 3.148 -28.418 1.00 96.56 245 LEU A O 1
ATOM 1819 N N . GLN A 1 246 ? 29.809 3.311 -28.962 1.00 97.38 246 GLN A N 1
ATOM 1820 C CA . GLN A 1 246 ? 30.328 2.889 -27.658 1.00 97.38 246 GLN A CA 1
ATOM 1821 C C . GLN A 1 246 ? 29.938 3.872 -26.553 1.00 97.38 246 GLN A C 1
ATOM 1823 O O . GLN A 1 246 ? 29.359 3.458 -25.553 1.00 97.38 246 GLN A O 1
ATOM 1828 N N . HIS A 1 247 ? 30.144 5.174 -26.766 1.00 97.56 247 HIS A N 1
ATOM 1829 C CA . HIS A 1 247 ? 29.736 6.198 -25.804 1.00 97.56 247 HIS A CA 1
ATOM 1830 C C . HIS A 1 247 ? 28.216 6.193 -25.559 1.00 97.56 247 HIS A C 1
ATOM 1832 O O . HIS A 1 247 ? 27.758 6.312 -24.425 1.00 97.56 247 HIS A O 1
ATOM 1838 N N . ASN A 1 248 ? 27.407 6.030 -26.611 1.00 97.00 248 ASN A N 1
ATOM 1839 C CA . ASN A 1 248 ? 25.954 5.924 -26.472 1.00 97.00 248 ASN A CA 1
ATOM 1840 C C . ASN A 1 248 ? 25.551 4.661 -25.705 1.00 97.00 248 ASN A C 1
ATOM 1842 O O . ASN A 1 248 ? 24.652 4.725 -24.867 1.00 97.00 248 ASN A O 1
ATOM 1846 N N . LEU A 1 249 ? 26.226 3.535 -25.949 1.00 97.31 249 LEU A N 1
ATOM 1847 C CA . LEU A 1 249 ? 26.015 2.302 -25.199 1.00 97.31 249 LEU A CA 1
ATOM 1848 C C . LEU A 1 249 ? 26.317 2.540 -23.717 1.00 97.31 249 LEU A C 1
ATOM 1850 O O . LEU A 1 249 ? 25.427 2.325 -22.899 1.00 97.31 249 LEU A O 1
ATOM 1854 N N . GLU A 1 250 ? 27.490 3.076 -23.380 1.00 97.88 250 GLU A N 1
ATOM 1855 C CA . GLU A 1 250 ? 27.884 3.404 -22.001 1.00 97.88 250 GLU A CA 1
ATOM 1856 C C . GLU A 1 250 ? 26.897 4.367 -21.320 1.00 97.88 250 GLU A C 1
ATOM 1858 O O . GLU A 1 250 ? 26.497 4.171 -20.171 1.00 97.88 250 GLU A O 1
ATOM 1863 N N . ALA A 1 251 ? 26.433 5.393 -22.036 1.00 97.31 251 ALA A N 1
ATOM 1864 C CA . ALA A 1 251 ? 25.436 6.322 -21.516 1.00 97.31 251 ALA A CA 1
ATOM 1865 C C . ALA A 1 251 ? 24.097 5.620 -21.228 1.00 97.31 251 ALA A C 1
ATOM 1867 O O . ALA A 1 251 ? 23.465 5.876 -20.199 1.00 97.31 251 ALA A O 1
ATOM 1868 N N . THR A 1 252 ? 23.656 4.719 -22.114 1.00 97.25 252 THR A N 1
ATOM 1869 C CA . THR A 1 252 ? 22.424 3.947 -21.899 1.00 97.25 252 THR A CA 1
ATOM 1870 C C . THR A 1 252 ? 22.562 2.922 -20.778 1.00 97.25 252 THR A C 1
ATOM 1872 O O . THR A 1 252 ? 21.620 2.774 -20.000 1.00 97.25 252 THR A O 1
ATOM 1875 N N . THR A 1 253 ? 23.717 2.266 -20.627 1.00 97.44 253 THR A N 1
ATOM 1876 C CA . THR A 1 253 ? 23.956 1.321 -19.527 1.00 97.44 253 THR A CA 1
ATOM 1877 C C . THR A 1 253 ? 23.972 2.042 -18.187 1.00 97.44 253 THR A C 1
ATOM 1879 O O . THR A 1 253 ? 23.249 1.630 -17.285 1.00 97.44 253 THR A O 1
ATOM 1882 N N . LEU A 1 254 ? 24.658 3.184 -18.078 1.00 97.94 254 LEU A N 1
ATOM 1883 C CA . LEU A 1 254 ? 24.641 4.007 -16.862 1.00 97.94 254 LEU A CA 1
ATOM 1884 C C . LEU A 1 254 ? 23.228 4.501 -16.514 1.00 97.94 254 LEU A C 1
ATOM 1886 O O . LEU A 1 254 ? 22.836 4.539 -15.345 1.00 97.94 254 LEU A O 1
ATOM 1890 N N . ALA A 1 255 ? 22.429 4.871 -17.518 1.00 97.25 255 ALA A N 1
ATOM 1891 C CA . ALA A 1 255 ? 21.040 5.266 -17.300 1.00 97.25 255 ALA A CA 1
ATOM 1892 C C . ALA A 1 255 ? 20.170 4.099 -16.798 1.00 97.25 255 ALA A C 1
ATOM 1894 O O . ALA A 1 255 ? 19.286 4.314 -15.963 1.00 97.25 255 ALA A O 1
ATOM 1895 N N . LEU A 1 256 ? 20.409 2.878 -17.289 1.00 97.06 256 LEU A N 1
ATOM 1896 C CA . LEU A 1 256 ? 19.724 1.671 -16.823 1.00 97.06 256 LEU A CA 1
ATOM 1897 C C . LEU A 1 256 ? 20.133 1.307 -15.395 1.00 97.06 256 LEU A C 1
ATOM 1899 O O . LEU A 1 256 ? 19.246 1.109 -14.570 1.00 97.06 256 LEU A O 1
ATOM 1903 N N . GLU A 1 257 ? 21.426 1.319 -15.074 1.00 97.62 257 GLU A N 1
ATOM 1904 C CA . GLU A 1 257 ? 21.938 1.072 -13.717 1.00 97.62 257 GLU A CA 1
ATOM 1905 C C . GLU A 1 257 ? 21.366 2.075 -12.708 1.00 97.62 257 GLU A C 1
ATOM 1907 O O . GLU A 1 257 ? 20.928 1.706 -11.617 1.00 97.62 257 GLU A O 1
ATOM 1912 N N . LYS A 1 258 ? 21.277 3.357 -13.087 1.00 98.00 258 LYS A N 1
ATOM 1913 C CA . LYS A 1 258 ? 20.646 4.378 -12.244 1.00 98.00 258 LYS A CA 1
ATOM 1914 C C . LYS A 1 258 ? 19.168 4.071 -11.989 1.00 98.00 258 LYS A C 1
ATOM 1916 O O . LYS A 1 258 ? 18.715 4.164 -10.849 1.00 98.00 258 LYS A O 1
ATOM 1921 N N . LYS A 1 259 ? 18.413 3.699 -13.029 1.00 97.81 259 LYS A N 1
ATOM 1922 C CA . LYS A 1 259 ? 17.000 3.315 -12.882 1.00 97.81 259 LYS A CA 1
ATOM 1923 C C . LYS A 1 259 ? 16.834 2.044 -12.056 1.00 97.81 259 LYS A C 1
ATOM 1925 O O . LYS A 1 259 ? 15.876 1.946 -11.295 1.00 97.81 259 LYS A O 1
ATOM 1930 N N . GLU A 1 260 ? 17.745 1.087 -12.184 1.00 97.50 260 GLU A N 1
ATOM 1931 C CA . GLU A 1 260 ? 17.758 -0.124 -11.367 1.00 97.50 260 GLU A CA 1
ATOM 1932 C C . GLU A 1 260 ? 17.975 0.216 -9.887 1.00 97.50 260 GLU A C 1
ATOM 1934 O O . GLU A 1 260 ? 17.184 -0.214 -9.045 1.00 97.50 260 GLU A O 1
ATOM 1939 N N . GLY A 1 261 ? 18.939 1.090 -9.580 1.00 97.88 261 GLY A N 1
ATOM 1940 C CA . GLY A 1 261 ? 19.155 1.602 -8.226 1.00 97.88 261 GLY A CA 1
ATOM 1941 C C . GLY A 1 261 ? 17.942 2.357 -7.666 1.00 97.88 261 GLY A C 1
ATOM 1942 O O . GLY A 1 261 ? 17.534 2.126 -6.528 1.00 97.88 261 GLY A O 1
ATOM 1943 N N . GLU A 1 262 ? 17.299 3.216 -8.463 1.00 97.69 262 GLU A N 1
ATOM 1944 C CA . GLU A 1 262 ? 16.054 3.897 -8.070 1.00 97.69 262 GLU A CA 1
ATOM 1945 C C . GLU A 1 262 ? 14.923 2.892 -7.782 1.00 97.69 262 GLU A C 1
ATOM 1947 O O . GLU A 1 262 ? 14.220 3.013 -6.774 1.00 97.69 262 GLU A O 1
ATOM 1952 N N . MET A 1 263 ? 14.771 1.862 -8.619 1.00 96.81 263 MET A N 1
ATOM 1953 C CA . MET A 1 263 ? 13.786 0.795 -8.424 1.00 96.81 263 MET A CA 1
ATOM 1954 C C . MET A 1 263 ? 14.064 -0.029 -7.164 1.00 96.81 263 MET A C 1
ATOM 1956 O O . MET A 1 263 ? 13.126 -0.374 -6.441 1.00 96.81 263 MET A O 1
ATOM 1960 N N . GLU A 1 264 ? 15.325 -0.327 -6.862 1.00 97.75 264 GLU A N 1
ATOM 1961 C CA . GLU A 1 264 ? 15.721 -1.032 -5.642 1.00 97.75 264 GLU A CA 1
ATOM 1962 C C . GLU A 1 264 ? 15.433 -0.196 -4.387 1.00 97.75 264 GLU A C 1
ATOM 1964 O O . GLU A 1 264 ? 14.826 -0.689 -3.428 1.00 97.75 264 GLU A O 1
ATOM 1969 N N . VAL A 1 265 ? 15.749 1.103 -4.419 1.00 97.75 265 VAL A N 1
ATOM 1970 C CA . VAL A 1 265 ? 15.400 2.039 -3.341 1.00 97.75 265 VAL A CA 1
ATOM 1971 C C . VAL A 1 265 ? 13.886 2.090 -3.144 1.00 97.75 265 VAL A C 1
ATOM 1973 O O . VAL A 1 265 ? 13.420 1.972 -2.007 1.00 97.75 265 VAL A O 1
ATOM 1976 N N . MET A 1 266 ? 13.100 2.185 -4.220 1.00 97.25 266 MET A N 1
ATOM 1977 C CA . MET A 1 266 ? 11.637 2.177 -4.138 1.00 97.25 266 MET A CA 1
ATOM 1978 C C . MET A 1 266 ? 11.103 0.870 -3.548 1.00 97.25 266 MET A C 1
ATOM 1980 O O . MET A 1 266 ? 10.282 0.920 -2.631 1.00 97.25 266 MET A O 1
ATOM 1984 N N . ARG A 1 267 ? 11.607 -0.294 -3.979 1.00 97.81 267 ARG A N 1
ATOM 1985 C CA . ARG A 1 267 ? 11.258 -1.599 -3.383 1.00 97.81 267 ARG A CA 1
ATOM 1986 C C . ARG A 1 267 ? 11.568 -1.634 -1.886 1.00 97.81 267 ARG A C 1
ATOM 1988 O O . ARG A 1 267 ? 10.720 -2.054 -1.101 1.00 97.81 267 ARG A O 1
ATOM 1995 N N . SER A 1 268 ? 12.734 -1.131 -1.477 1.00 97.56 268 SER A N 1
ATOM 1996 C CA . SER A 1 268 ? 13.118 -1.060 -0.062 1.00 97.56 268 SER A CA 1
ATOM 1997 C C . SER A 1 268 ? 12.197 -0.135 0.749 1.00 97.56 268 SER A C 1
ATOM 1999 O O . SER A 1 268 ? 11.809 -0.469 1.869 1.00 97.56 268 SER A O 1
ATOM 2001 N N . ASN A 1 269 ? 11.787 1.002 0.176 1.00 97.69 269 ASN A N 1
ATOM 2002 C CA . ASN A 1 269 ? 10.861 1.942 0.804 1.00 97.69 269 ASN A CA 1
ATOM 2003 C C . ASN A 1 269 ? 9.464 1.331 0.949 1.00 97.69 269 ASN A C 1
ATOM 2005 O O . ASN A 1 269 ? 8.863 1.444 2.016 1.00 97.69 269 ASN A O 1
ATOM 2009 N N . PHE A 1 270 ? 8.967 0.643 -0.083 1.00 97.50 270 PHE A N 1
ATOM 2010 C CA . PHE A 1 270 ? 7.695 -0.076 -0.017 1.00 97.50 270 PHE A CA 1
ATOM 2011 C C . PHE A 1 270 ? 7.721 -1.181 1.038 1.00 97.50 270 PHE A C 1
ATOM 2013 O O . PHE A 1 270 ? 6.796 -1.250 1.841 1.00 97.50 270 PHE A O 1
ATOM 2020 N N . ALA A 1 271 ? 8.790 -1.979 1.107 1.00 97.44 271 ALA A N 1
ATOM 2021 C CA . ALA A 1 271 ? 8.942 -3.008 2.134 1.00 97.44 271 ALA A CA 1
ATOM 2022 C C . ALA A 1 271 ? 8.941 -2.413 3.555 1.00 97.44 271 ALA A C 1
ATOM 2024 O O . ALA A 1 271 ? 8.244 -2.915 4.435 1.00 97.44 271 ALA A O 1
ATOM 2025 N N . ARG A 1 272 ? 9.656 -1.297 3.779 1.00 97.06 272 ARG A N 1
ATOM 2026 C CA . ARG A 1 272 ? 9.639 -0.592 5.075 1.00 97.06 272 ARG A CA 1
ATOM 2027 C C . ARG A 1 272 ? 8.261 -0.021 5.411 1.00 97.06 272 ARG A C 1
ATOM 2029 O O . ARG A 1 272 ? 7.838 -0.110 6.559 1.00 97.06 272 ARG A O 1
ATOM 2036 N N . ASN A 1 273 ? 7.564 0.561 4.437 1.00 97.62 273 ASN A N 1
ATOM 2037 C CA . ASN A 1 273 ? 6.221 1.107 4.642 1.00 97.62 273 ASN A CA 1
ATOM 2038 C C . ASN A 1 273 ? 5.198 0.008 4.938 1.00 97.62 273 ASN A C 1
ATOM 2040 O O . ASN A 1 273 ? 4.333 0.209 5.783 1.00 97.62 273 ASN A O 1
ATOM 2044 N N . LEU A 1 274 ? 5.316 -1.145 4.281 1.00 97.94 274 LEU A N 1
ATOM 2045 C CA . LEU A 1 274 ? 4.469 -2.305 4.536 1.00 97.94 274 LEU A CA 1
ATOM 2046 C C . LEU A 1 274 ? 4.698 -2.840 5.955 1.00 97.94 274 LEU A C 1
ATOM 2048 O O . LEU A 1 274 ? 3.740 -2.955 6.706 1.00 97.94 274 LEU A O 1
ATOM 2052 N N . ALA A 1 275 ? 5.956 -3.005 6.378 1.00 96.75 275 ALA A N 1
ATOM 2053 C CA . ALA A 1 275 ? 6.274 -3.405 7.751 1.00 96.75 275 ALA A CA 1
ATOM 2054 C C . ALA A 1 275 ? 5.740 -2.411 8.803 1.00 96.75 275 ALA A C 1
ATOM 2056 O O . ALA A 1 275 ? 5.232 -2.822 9.841 1.00 96.75 275 ALA A O 1
ATOM 2057 N N . ARG A 1 276 ? 5.813 -1.097 8.539 1.00 97.75 276 ARG A N 1
ATOM 2058 C CA . ARG A 1 276 ? 5.212 -0.077 9.421 1.00 97.75 276 ARG A CA 1
ATOM 2059 C C . ARG A 1 276 ? 3.691 -0.207 9.493 1.00 97.75 276 ARG A C 1
ATOM 2061 O O . ARG A 1 276 ? 3.140 -0.187 10.585 1.00 97.75 276 ARG A O 1
ATOM 2068 N N . ARG A 1 277 ? 3.030 -0.374 8.344 1.00 97.06 277 ARG A N 1
ATOM 2069 C CA . ARG A 1 277 ? 1.573 -0.560 8.249 1.00 97.06 277 ARG A CA 1
ATOM 2070 C C . ARG A 1 277 ? 1.108 -1.830 8.957 1.00 97.06 277 ARG A C 1
ATOM 2072 O O . ARG A 1 277 ? 0.051 -1.809 9.575 1.00 97.06 277 ARG A O 1
ATOM 2079 N N . ASP A 1 278 ? 1.878 -2.911 8.888 1.00 97.62 278 ASP A N 1
ATOM 2080 C CA . ASP A 1 278 ? 1.569 -4.156 9.597 1.00 97.62 278 ASP A CA 1
ATOM 2081 C C . ASP A 1 278 ? 1.621 -3.953 11.114 1.00 97.62 278 ASP A C 1
ATOM 2083 O O . ASP A 1 278 ? 0.680 -4.335 11.807 1.00 97.62 278 ASP A O 1
ATOM 2087 N N . VAL A 1 279 ? 2.643 -3.252 11.620 1.00 97.81 279 VAL A N 1
ATOM 2088 C CA . VAL A 1 279 ? 2.728 -2.891 13.045 1.00 97.81 279 VAL A CA 1
ATOM 2089 C C . VAL A 1 279 ? 1.565 -1.983 13.460 1.00 97.81 279 VAL A C 1
ATOM 2091 O O . VAL A 1 279 ? 0.923 -2.257 14.467 1.00 97.81 279 VAL A O 1
ATOM 2094 N N . GLU A 1 280 ? 1.235 -0.948 12.681 1.00 97.50 280 GLU A N 1
ATOM 2095 C CA . GLU A 1 280 ? 0.081 -0.065 12.942 1.00 97.50 280 GLU A CA 1
ATOM 2096 C C . GLU A 1 280 ? -1.258 -0.837 12.944 1.00 97.50 280 GLU A C 1
ATOM 2098 O O . GLU A 1 280 ? -2.161 -0.570 13.742 1.00 97.50 280 GLU A O 1
ATOM 2103 N N . ASN A 1 281 ? -1.404 -1.836 12.071 1.00 97.06 281 ASN A N 1
ATOM 2104 C CA . ASN A 1 281 ? -2.574 -2.711 12.054 1.00 97.06 281 ASN A CA 1
ATOM 2105 C C . ASN A 1 281 ? -2.625 -3.635 13.279 1.00 97.06 281 ASN A C 1
ATOM 2107 O O . ASN A 1 281 ? -3.703 -3.894 13.810 1.00 97.06 281 ASN A O 1
ATOM 2111 N N . GLU A 1 282 ? -1.488 -4.149 13.744 1.00 97.00 282 GLU A N 1
ATOM 2112 C CA . GLU A 1 282 ? -1.427 -4.951 14.968 1.00 97.00 282 GLU A CA 1
ATOM 2113 C C . GLU A 1 282 ? -1.745 -4.115 16.210 1.00 97.00 282 GLU A C 1
ATOM 2115 O O . GLU A 1 282 ? -2.519 -4.567 17.057 1.00 97.00 282 GLU A O 1
ATOM 2120 N N . THR A 1 283 ? -1.237 -2.881 16.300 1.00 97.06 283 THR A N 1
ATOM 2121 C CA . THR A 1 283 ? -1.547 -1.982 17.422 1.00 97.06 283 THR A CA 1
ATOM 2122 C C . THR A 1 283 ? -3.023 -1.610 17.440 1.00 97.06 283 THR A C 1
ATOM 2124 O O . THR A 1 283 ? -3.667 -1.732 18.478 1.00 97.06 283 THR A O 1
ATOM 2127 N N . THR A 1 284 ? -3.602 -1.245 16.294 1.00 96.69 284 THR A N 1
ATOM 2128 C CA . THR A 1 284 ? -5.039 -0.928 16.210 1.00 96.69 284 THR A CA 1
ATOM 2129 C C . THR A 1 284 ? -5.915 -2.145 16.507 1.00 96.69 284 THR A C 1
ATOM 2131 O O . THR A 1 284 ? -6.916 -2.019 17.210 1.00 96.69 284 THR A O 1
ATOM 2134 N N . ARG A 1 285 ? -5.539 -3.352 16.061 1.00 97.50 285 ARG A N 1
ATOM 2135 C CA . ARG A 1 285 ? -6.227 -4.594 16.462 1.00 97.50 285 ARG A CA 1
ATOM 2136 C C . ARG A 1 285 ? -6.159 -4.824 17.968 1.00 97.50 285 ARG A C 1
ATOM 2138 O O . ARG A 1 285 ? -7.176 -5.182 18.558 1.00 97.50 285 ARG A O 1
ATOM 2145 N N . ALA A 1 286 ? -4.998 -4.608 18.586 1.00 96.62 286 ALA A N 1
ATOM 2146 C CA . ALA A 1 286 ? -4.837 -4.736 20.030 1.00 96.62 286 ALA A CA 1
ATOM 2147 C C . ALA A 1 286 ? -5.693 -3.708 20.792 1.00 96.62 286 ALA A C 1
ATOM 2149 O O . ALA A 1 286 ? -6.351 -4.069 21.764 1.00 96.62 286 ALA A O 1
ATOM 2150 N N . GLU A 1 287 ? -5.759 -2.459 20.324 1.00 95.88 287 GLU A N 1
ATOM 2151 C CA . GLU A 1 287 ? -6.623 -1.413 20.889 1.00 95.88 287 GLU A CA 1
ATOM 2152 C C . GLU A 1 287 ? -8.112 -1.757 20.752 1.00 95.88 287 GLU A C 1
ATOM 2154 O O . GLU A 1 287 ? -8.875 -1.644 21.715 1.00 95.88 287 GLU A O 1
ATOM 2159 N N . VAL A 1 288 ? -8.541 -2.239 19.582 1.00 95.44 288 VAL A N 1
ATOM 2160 C CA . VAL A 1 288 ? -9.921 -2.696 19.359 1.00 95.44 288 VAL A CA 1
ATOM 2161 C C . VAL A 1 288 ? -10.249 -3.885 20.261 1.00 95.44 288 VAL A C 1
ATOM 2163 O O . VAL A 1 288 ? -11.315 -3.927 20.866 1.00 95.44 288 VAL A O 1
ATOM 2166 N N . GLN A 1 289 ? -9.334 -4.840 20.418 1.00 94.00 289 GLN A N 1
ATOM 2167 C CA . GLN A 1 289 ? -9.543 -5.973 21.313 1.00 94.00 289 GLN A CA 1
ATOM 2168 C C . GLN A 1 289 ? -9.584 -5.538 22.787 1.00 94.00 289 GLN A C 1
ATOM 2170 O O . GLN A 1 289 ? -10.415 -6.031 23.548 1.00 94.00 289 GLN A O 1
ATOM 2175 N N . ALA A 1 290 ? -8.739 -4.592 23.197 1.00 92.25 290 ALA A N 1
ATOM 2176 C CA . ALA A 1 290 ? -8.741 -4.050 24.553 1.00 92.25 290 ALA A CA 1
ATOM 2177 C C . ALA A 1 290 ? -10.034 -3.282 24.857 1.00 92.25 290 ALA A C 1
ATOM 2179 O O . ALA A 1 290 ? -10.639 -3.483 25.908 1.00 92.25 290 ALA A O 1
ATOM 2180 N N . THR A 1 291 ? -10.499 -2.444 23.928 1.00 89.81 291 THR A N 1
ATOM 2181 C CA . THR A 1 291 ? -11.776 -1.724 24.056 1.00 89.81 291 THR A CA 1
ATOM 2182 C C . THR A 1 291 ? -12.970 -2.673 24.022 1.00 89.81 291 THR A C 1
ATOM 2184 O O . THR A 1 291 ? -13.911 -2.488 24.794 1.00 89.81 291 THR A O 1
ATOM 2187 N N . LEU A 1 292 ? -12.923 -3.737 23.215 1.00 90.69 292 LEU A N 1
ATOM 2188 C CA . LEU A 1 292 ? -13.913 -4.811 23.256 1.00 90.69 292 LEU A CA 1
ATOM 2189 C C . LEU A 1 292 ? -13.925 -5.473 24.637 1.00 90.69 292 LEU A C 1
ATOM 2191 O O . LEU A 1 292 ? -14.977 -5.536 25.251 1.00 90.69 292 LEU A O 1
ATOM 2195 N N . HIS A 1 293 ? -12.777 -5.894 25.172 1.00 86.75 293 HIS A N 1
ATOM 2196 C CA . HIS A 1 293 ? -12.704 -6.511 26.502 1.00 86.75 293 HIS A CA 1
ATOM 2197 C C . HIS A 1 293 ? -13.123 -5.565 27.639 1.00 86.75 293 HIS A C 1
ATOM 2199 O O . HIS A 1 293 ? -13.720 -6.007 28.619 1.00 86.75 293 HIS A O 1
ATOM 2205 N N . ALA A 1 294 ? -12.849 -4.265 27.517 1.00 84.88 294 ALA A N 1
ATOM 2206 C CA . ALA A 1 294 ? -13.296 -3.263 28.480 1.00 84.88 294 ALA A CA 1
ATOM 2207 C C . ALA A 1 294 ? -14.809 -2.987 28.388 1.00 84.88 294 ALA A C 1
ATOM 2209 O O . ALA A 1 294 ? -15.445 -2.697 29.399 1.00 84.88 294 ALA A O 1
ATOM 2210 N N . SER A 1 295 ? -15.386 -3.066 27.185 1.00 77.12 295 SER A N 1
ATOM 2211 C CA . SER A 1 295 ? -16.816 -2.831 26.939 1.00 77.12 295 SER A CA 1
ATOM 2212 C C . SER A 1 295 ? -17.677 -4.083 27.087 1.00 77.12 295 SER A C 1
ATOM 2214 O O . SER A 1 295 ? -18.885 -3.965 27.302 1.00 77.12 295 SER A O 1
ATOM 2216 N N . THR A 1 296 ? -17.088 -5.281 27.021 1.00 81.75 296 THR A N 1
ATOM 2217 C CA . THR A 1 296 ? -17.777 -6.520 27.373 1.00 81.75 296 THR A CA 1
ATOM 2218 C C . THR A 1 296 ? -18.117 -6.476 28.852 1.00 81.75 296 THR A C 1
ATOM 2220 O O . THR A 1 296 ? -17.283 -6.742 29.715 1.00 81.75 296 THR A O 1
ATOM 2223 N N . LEU A 1 297 ? -19.367 -6.121 29.140 1.00 72.25 297 LEU A N 1
ATOM 2224 C CA . LEU A 1 297 ? -19.951 -6.263 30.462 1.00 72.25 297 LEU A CA 1
ATOM 2225 C C . LEU A 1 297 ? -19.825 -7.729 30.876 1.00 72.25 297 LEU A C 1
ATOM 2227 O O . LEU A 1 297 ? -20.304 -8.622 30.176 1.00 72.25 297 LEU A O 1
ATOM 2231 N N . ASP A 1 298 ? -19.183 -7.976 32.015 1.00 80.31 298 ASP A N 1
ATOM 2232 C CA . ASP A 1 298 ? -19.098 -9.309 32.603 1.00 80.31 298 ASP A CA 1
ATOM 2233 C C . ASP A 1 298 ? -20.475 -9.682 33.176 1.00 80.31 298 ASP A C 1
ATOM 2235 O O . ASP A 1 298 ? -20.779 -9.486 34.357 1.00 80.31 298 ASP A O 1
ATOM 2239 N N . VAL A 1 299 ? -21.353 -10.155 32.288 1.00 83.06 299 VAL A N 1
ATOM 2240 C CA . VAL A 1 299 ? -22.744 -10.516 32.594 1.00 83.06 299 VAL A CA 1
ATOM 2241 C C . VAL A 1 299 ? -22.797 -11.556 33.712 1.00 83.06 299 VAL A C 1
ATOM 2243 O O . VAL A 1 299 ? -23.674 -11.484 34.571 1.00 83.06 299 VAL A O 1
ATOM 2246 N N . GLU A 1 300 ? -21.835 -12.480 33.761 1.00 85.69 300 GLU A N 1
ATOM 2247 C CA . GLU A 1 300 ? -21.760 -13.499 34.810 1.00 85.69 300 GLU A CA 1
ATOM 2248 C C . GLU A 1 300 ? -21.399 -12.898 36.171 1.00 85.69 300 GLU A C 1
ATOM 2250 O O . GLU A 1 300 ? -21.932 -13.320 37.200 1.00 85.69 300 GLU A O 1
ATOM 2255 N N . ARG A 1 301 ? -20.529 -11.882 36.213 1.00 88.00 301 ARG A N 1
ATOM 2256 C CA . ARG A 1 301 ? -20.285 -11.121 37.445 1.00 88.00 301 ARG A CA 1
ATOM 2257 C C . ARG A 1 301 ? -21.530 -10.362 37.895 1.00 88.00 301 ARG A C 1
ATOM 2259 O O . ARG A 1 301 ? -21.899 -10.472 39.062 1.00 88.00 301 ARG A O 1
ATOM 2266 N N . ILE A 1 302 ? -22.195 -9.644 36.990 1.00 89.19 302 ILE A N 1
ATOM 2267 C CA . ILE A 1 302 ? -23.416 -8.887 37.315 1.00 89.19 302 ILE A CA 1
ATOM 2268 C C . ILE A 1 302 ? -24.515 -9.832 37.820 1.00 89.19 302 ILE A C 1
ATOM 2270 O O . ILE A 1 302 ? -25.167 -9.546 38.821 1.00 89.19 302 ILE A O 1
ATOM 2274 N N . LYS A 1 303 ? -24.684 -10.997 37.188 1.00 92.69 303 LYS A N 1
ATOM 2275 C CA . LYS A 1 303 ? -25.630 -12.037 37.611 1.00 92.69 303 LYS A CA 1
ATOM 2276 C C . LYS A 1 303 ? -25.314 -12.573 39.010 1.00 92.69 303 LYS A C 1
ATOM 2278 O O . LYS A 1 303 ? -26.234 -12.724 39.810 1.00 92.69 303 LYS A O 1
ATOM 2283 N N . ARG A 1 304 ? -24.036 -12.823 39.328 1.00 94.06 304 ARG A N 1
ATOM 2284 C CA . ARG A 1 304 ? -23.602 -13.234 40.677 1.00 94.06 304 ARG A CA 1
ATOM 2285 C C . ARG A 1 304 ? -23.879 -12.156 41.724 1.00 94.06 304 ARG A C 1
ATOM 2287 O O . ARG A 1 304 ? -24.407 -12.473 42.785 1.00 94.06 304 ARG A O 1
ATOM 2294 N N . GLU A 1 305 ? -23.570 -10.894 41.428 1.00 94.06 305 GLU A N 1
ATOM 2295 C CA . GLU A 1 305 ? -23.839 -9.771 42.336 1.00 94.06 305 GLU A CA 1
ATOM 2296 C C . GLU A 1 305 ? -25.346 -9.556 42.553 1.00 94.06 305 GLU A C 1
ATOM 2298 O O . GLU A 1 305 ? -25.781 -9.355 43.687 1.00 94.06 305 GLU A O 1
ATOM 2303 N N . LEU A 1 306 ? -26.160 -9.642 41.495 1.00 94.94 306 LEU A N 1
ATOM 2304 C CA . LEU A 1 306 ? -27.619 -9.570 41.598 1.00 94.94 306 LEU A CA 1
ATOM 2305 C C . LEU A 1 306 ? -28.190 -10.739 42.404 1.00 94.94 306 LEU A C 1
ATOM 2307 O O . LEU A 1 306 ? -29.013 -10.503 43.283 1.00 94.94 306 LEU A O 1
ATOM 2311 N N . GLY A 1 307 ? -27.726 -11.968 42.157 1.00 96.38 307 GLY A N 1
ATOM 2312 C CA . GLY A 1 307 ? -28.110 -13.144 42.942 1.00 96.38 307 GLY A CA 1
ATOM 2313 C C . GLY A 1 307 ? -27.804 -12.956 44.426 1.00 96.38 307 GLY A C 1
ATOM 2314 O O . GLY A 1 307 ? -28.692 -13.102 45.256 1.00 96.38 307 GLY A O 1
ATOM 2315 N N . HIS A 1 308 ? -26.597 -12.490 44.755 1.00 95.88 308 HIS A N 1
ATOM 2316 C CA . HIS A 1 308 ? -26.217 -12.198 46.136 1.00 95.88 308 HIS A CA 1
ATOM 2317 C C . HIS A 1 308 ? -27.100 -11.119 46.787 1.00 95.88 308 HIS A C 1
ATOM 2319 O O . HIS A 1 308 ? -27.514 -11.262 47.937 1.00 95.88 308 HIS A O 1
ATOM 2325 N N . ARG A 1 309 ? -27.432 -10.042 46.060 1.00 95.44 309 ARG A N 1
ATOM 2326 C CA . ARG A 1 309 ? -28.350 -9.001 46.559 1.00 95.44 309 ARG A CA 1
ATOM 2327 C C . ARG A 1 309 ? -29.761 -9.540 46.784 1.00 95.44 309 ARG A C 1
ATOM 2329 O O . ARG A 1 309 ? -30.387 -9.171 47.775 1.00 95.44 309 ARG A O 1
ATOM 2336 N N . ILE A 1 310 ? -30.247 -10.402 45.891 1.00 95.38 310 ILE A N 1
ATOM 2337 C CA . ILE A 1 310 ? -31.534 -11.085 46.047 1.00 95.38 310 ILE A CA 1
ATOM 2338 C C . ILE A 1 310 ? -31.492 -11.985 47.278 1.00 95.38 310 ILE A C 1
ATOM 2340 O O . ILE A 1 310 ? -32.404 -11.905 48.086 1.00 95.38 310 ILE A O 1
ATOM 2344 N N . ASP A 1 311 ? -30.429 -12.760 47.484 1.00 93.88 311 ASP A N 1
ATOM 2345 C CA . ASP A 1 311 ? -30.291 -13.625 48.659 1.00 93.88 311 ASP A CA 1
ATOM 2346 C C . ASP A 1 311 ? -30.291 -12.820 49.965 1.00 93.88 311 ASP A C 1
ATOM 2348 O O . ASP A 1 311 ? -30.979 -13.194 50.915 1.00 93.88 311 ASP A O 1
ATOM 2352 N N . ILE A 1 312 ? -29.592 -11.677 50.009 1.00 90.81 312 ILE A N 1
ATOM 2353 C CA . ILE A 1 312 ? -29.622 -10.759 51.160 1.00 90.81 312 ILE A CA 1
ATOM 2354 C C . ILE A 1 312 ? -31.038 -10.218 51.390 1.00 90.81 312 ILE A C 1
ATOM 2356 O O . ILE A 1 312 ? -31.511 -10.204 52.527 1.00 90.81 312 ILE A O 1
ATOM 2360 N N . ALA A 1 313 ? -31.723 -9.775 50.334 1.00 88.62 313 ALA A N 1
ATOM 2361 C CA . ALA A 1 313 ? -33.089 -9.264 50.434 1.00 88.62 313 ALA A CA 1
ATOM 2362 C C . ALA A 1 313 ? -34.081 -10.364 50.850 1.00 88.62 313 ALA A C 1
ATOM 2364 O O . ALA A 1 313 ? -34.950 -10.153 51.689 1.00 88.62 313 ALA A O 1
ATOM 2365 N N . CYS A 1 314 ? -33.930 -11.576 50.324 1.00 89.06 314 CYS A N 1
ATOM 2366 C CA . CYS A 1 314 ? -34.719 -12.729 50.726 1.00 89.06 314 CYS A CA 1
ATOM 2367 C C . CYS A 1 314 ? -34.446 -13.103 52.186 1.00 89.06 314 CYS A C 1
ATOM 2369 O O . CYS A 1 314 ? -35.389 -13.412 52.911 1.00 89.06 314 CYS A O 1
ATOM 2371 N N . ALA A 1 315 ? -33.195 -13.038 52.646 1.00 85.38 315 ALA A N 1
ATOM 2372 C CA . ALA A 1 315 ? -32.851 -13.251 54.048 1.00 85.38 315 ALA A CA 1
ATOM 2373 C C . ALA A 1 315 ? -33.478 -12.176 54.951 1.00 85.38 315 ALA A C 1
ATOM 2375 O O . ALA A 1 315 ? -34.065 -12.518 55.976 1.00 85.38 315 ALA A O 1
ATOM 2376 N N . SER A 1 316 ? -33.440 -10.899 54.556 1.00 82.38 316 SER A N 1
ATOM 2377 C CA . SER A 1 316 ? -34.043 -9.814 55.340 1.00 82.38 316 SER A CA 1
ATOM 2378 C C . SER A 1 316 ? -35.571 -9.903 55.414 1.00 82.38 316 SER A C 1
ATOM 2380 O O . SER A 1 316 ? -36.142 -9.606 56.462 1.00 82.38 316 SER A O 1
ATOM 2382 N N . ILE A 1 317 ? -36.232 -10.372 54.350 1.00 80.50 317 ILE A N 1
ATOM 2383 C CA . ILE A 1 317 ? -37.681 -10.631 54.335 1.00 80.50 317 ILE A CA 1
ATOM 2384 C C . ILE A 1 317 ? -38.032 -11.865 55.178 1.00 80.50 317 ILE A C 1
ATOM 2386 O O . ILE A 1 317 ? -39.041 -11.868 55.879 1.00 80.50 317 ILE A O 1
ATOM 2390 N N . ARG A 1 318 ? -37.219 -12.927 55.116 1.00 81.75 318 ARG A N 1
ATOM 2391 C CA . ARG A 1 318 ? -37.487 -14.200 55.805 1.00 81.75 318 ARG A CA 1
ATOM 2392 C C . ARG A 1 318 ? -37.256 -14.116 57.310 1.00 81.75 318 ARG A C 1
ATOM 2394 O O . ARG A 1 318 ? -37.973 -14.760 58.071 1.00 81.75 318 ARG A O 1
ATOM 2401 N N . THR A 1 319 ? -36.271 -13.333 57.738 1.00 75.12 319 THR A N 1
ATOM 2402 C CA . THR A 1 319 ? -36.027 -13.014 59.147 1.00 75.12 319 THR A CA 1
ATOM 2403 C C . THR A 1 319 ? -36.205 -11.514 59.356 1.00 75.12 319 THR A C 1
ATOM 2405 O O . THR A 1 319 ? -35.212 -10.780 59.410 1.00 75.12 319 THR A O 1
ATOM 2408 N N . PRO A 1 320 ? -37.453 -11.031 59.459 1.00 65.75 320 PRO A N 1
ATOM 2409 C CA . PRO A 1 320 ? -37.686 -9.639 59.799 1.00 65.75 320 PRO A CA 1
ATOM 2410 C C . PRO A 1 320 ? -37.031 -9.343 61.156 1.00 65.75 320 PRO A C 1
ATOM 2412 O O . PRO A 1 320 ? -37.114 -10.149 62.089 1.00 65.75 320 PRO A O 1
ATOM 2415 N N . ARG A 1 321 ? -36.332 -8.205 61.253 1.00 67.50 321 ARG A N 1
ATOM 2416 C CA . ARG A 1 321 ? -35.514 -7.786 62.410 1.00 67.50 321 ARG A CA 1
ATOM 2417 C C . ARG A 1 321 ? -36.351 -7.393 63.642 1.00 67.50 321 ARG A C 1
ATOM 2419 O O . ARG A 1 321 ? -36.070 -6.408 64.312 1.00 67.50 321 ARG A O 1
ATOM 2426 N N . TYR A 1 322 ? -37.380 -8.168 63.971 1.00 63.31 322 TYR A N 1
ATOM 2427 C CA . TYR A 1 322 ? -38.177 -7.962 65.177 1.00 63.31 322 TYR A CA 1
ATOM 2428 C C . TYR A 1 322 ? -37.367 -8.215 66.445 1.00 63.31 322 TYR A C 1
ATOM 2430 O O . TYR A 1 322 ? -37.636 -7.588 67.455 1.00 63.31 322 TYR A O 1
ATOM 2438 N N . LYS A 1 323 ? -36.360 -9.098 66.410 1.00 68.06 323 LYS A N 1
ATOM 2439 C CA . LYS A 1 323 ? -35.546 -9.395 67.598 1.00 68.06 323 LYS A CA 1
ATOM 2440 C C . LYS A 1 323 ? -34.740 -8.184 68.068 1.00 68.06 323 LYS A C 1
ATOM 2442 O O . LYS A 1 323 ? -34.857 -7.834 69.230 1.00 68.06 323 LYS A O 1
ATOM 2447 N N . THR A 1 324 ? -34.033 -7.506 67.164 1.00 72.25 324 THR A N 1
ATOM 2448 C CA . THR A 1 324 ? -33.238 -6.319 67.517 1.00 72.25 324 THR A CA 1
ATOM 2449 C C . THR A 1 324 ? -34.133 -5.157 67.940 1.00 72.25 324 THR A C 1
ATOM 2451 O O . THR A 1 324 ? -33.881 -4.540 68.959 1.00 72.25 324 THR A O 1
ATOM 2454 N N . SER A 1 325 ? -35.250 -4.924 67.241 1.00 75.19 325 SER A N 1
ATOM 2455 C CA . SER A 1 325 ? -36.208 -3.877 67.628 1.00 75.19 325 SER A CA 1
ATOM 2456 C C . SER A 1 325 ? -36.908 -4.166 68.969 1.00 75.19 325 SER A C 1
ATOM 2458 O O . SER A 1 325 ? -37.171 -3.245 69.736 1.00 75.19 325 SER A O 1
ATOM 2460 N N . LEU A 1 326 ? -37.203 -5.432 69.285 1.00 77.25 326 LEU A N 1
ATOM 2461 C CA . LEU A 1 326 ? -37.756 -5.814 70.589 1.00 77.25 326 LEU A CA 1
ATOM 2462 C C . LEU A 1 326 ? -36.709 -5.747 71.705 1.00 77.25 326 LEU A C 1
ATOM 2464 O O . LEU A 1 326 ? -37.076 -5.459 72.839 1.00 77.25 326 LEU A O 1
ATOM 2468 N N . GLU A 1 327 ? -35.440 -6.026 71.411 1.00 80.38 327 GLU A N 1
ATOM 2469 C CA . GLU A 1 327 ? -34.323 -5.838 72.345 1.00 80.38 327 GLU A CA 1
ATOM 2470 C C . GLU A 1 327 ? -34.108 -4.349 72.642 1.00 80.38 327 GLU A C 1
ATOM 2472 O O . GLU A 1 327 ? -34.106 -3.978 73.810 1.00 80.38 327 GLU A O 1
ATOM 2477 N N . GLU A 1 328 ? -34.098 -3.491 71.621 1.00 83.38 328 GLU A N 1
ATOM 2478 C CA . GLU A 1 328 ? -34.032 -2.029 71.768 1.00 83.38 328 GLU A CA 1
ATOM 2479 C C . GLU A 1 328 ? -35.207 -1.483 72.601 1.00 83.38 328 GLU A C 1
ATOM 2481 O O . GLU A 1 328 ? -35.009 -0.689 73.517 1.00 83.38 328 GLU A O 1
ATOM 2486 N N . MET A 1 329 ? -36.443 -1.943 72.355 1.00 81.75 329 MET A N 1
ATOM 2487 C CA . MET A 1 329 ? -37.583 -1.544 73.193 1.00 81.75 329 MET A CA 1
ATOM 2488 C C . MET A 1 329 ? -37.465 -2.055 74.632 1.00 81.75 329 MET A C 1
ATOM 2490 O O . MET A 1 329 ? -37.882 -1.357 75.553 1.00 81.75 329 MET A O 1
ATOM 2494 N N . ARG A 1 330 ? -36.908 -3.255 74.845 1.00 86.69 330 ARG A N 1
ATOM 2495 C CA . ARG A 1 330 ? -36.681 -3.796 76.194 1.00 86.69 330 ARG A CA 1
ATOM 2496 C C . ARG A 1 330 ? -35.644 -2.980 76.958 1.00 86.69 330 ARG A C 1
ATOM 2498 O O . ARG A 1 330 ? -35.878 -2.681 78.126 1.00 86.69 330 ARG A O 1
ATOM 2505 N N . GLU A 1 331 ? -34.548 -2.600 76.310 1.00 89.44 331 GLU A N 1
ATOM 2506 C CA . GLU A 1 331 ? -33.528 -1.722 76.892 1.00 89.44 331 GLU A CA 1
ATOM 2507 C C . GLU A 1 331 ? -34.134 -0.369 77.281 1.00 89.44 331 GLU A C 1
ATOM 2509 O O . GLU A 1 331 ? -34.019 0.041 78.434 1.00 89.44 331 GLU A O 1
ATOM 2514 N N . LEU A 1 332 ? -34.912 0.247 76.388 1.00 93.56 332 LEU A N 1
ATOM 2515 C CA . LEU A 1 332 ? -35.558 1.535 76.650 1.00 93.56 332 LEU A CA 1
ATOM 2516 C C . LEU A 1 332 ? -36.585 1.454 77.794 1.00 93.56 332 LEU A C 1
ATOM 2518 O O . LEU A 1 332 ? -36.662 2.346 78.636 1.00 93.56 332 LEU A O 1
ATOM 2522 N N . THR A 1 333 ? -37.344 0.355 77.892 1.00 91.69 333 THR A N 1
ATOM 2523 C CA . THR A 1 333 ? -38.234 0.134 79.046 1.00 91.69 333 THR A CA 1
ATOM 2524 C C . THR A 1 333 ? -37.474 -0.066 80.356 1.00 91.69 333 THR A C 1
ATOM 2526 O O . THR A 1 333 ? -37.952 0.382 81.397 1.00 91.69 333 THR A O 1
ATOM 2529 N N . ALA A 1 334 ? -36.299 -0.703 80.326 1.00 92.38 334 ALA A N 1
ATOM 2530 C CA . ALA A 1 334 ? -35.470 -0.889 81.513 1.00 92.38 334 ALA A CA 1
ATOM 2531 C C . ALA A 1 334 ? -34.863 0.441 81.990 1.00 92.38 334 ALA A C 1
ATOM 2533 O O . ALA A 1 334 ? -34.842 0.700 83.194 1.00 92.38 334 ALA A O 1
ATOM 2534 N N . GLU A 1 335 ? -34.437 1.302 81.062 1.00 93.69 335 GLU A N 1
ATOM 2535 C CA . GLU A 1 335 ? -33.955 2.656 81.363 1.00 93.69 335 GLU A CA 1
ATOM 2536 C C . GLU A 1 335 ? -35.048 3.519 82.004 1.00 93.69 335 GLU A C 1
ATOM 2538 O O . GLU A 1 335 ? -34.840 4.070 83.086 1.00 93.69 335 GLU A O 1
ATOM 2543 N N . VAL A 1 336 ? -36.246 3.561 81.410 1.00 93.81 336 VAL A N 1
ATOM 2544 C CA . VAL A 1 336 ? -37.387 4.312 81.966 1.00 93.81 336 VAL A CA 1
ATOM 2545 C C . VAL A 1 336 ? -37.785 3.780 83.346 1.00 93.81 336 VAL A C 1
ATOM 2547 O O . VAL A 1 336 ? -38.079 4.554 84.256 1.00 93.81 336 VAL A O 1
ATOM 2550 N N . GLN A 1 337 ? -37.775 2.459 83.546 1.00 93.31 337 GLN A N 1
ATOM 2551 C CA . GLN A 1 337 ? -38.083 1.870 84.850 1.00 93.31 337 GLN A CA 1
ATOM 2552 C C . GLN A 1 337 ? -37.032 2.234 85.911 1.00 93.31 337 GLN A C 1
ATOM 2554 O O . GLN A 1 337 ? -37.393 2.500 87.060 1.00 93.31 337 GLN A O 1
ATOM 2559 N N . ALA A 1 338 ? -35.750 2.286 85.540 1.00 93.06 338 ALA A N 1
ATOM 2560 C CA . ALA A 1 338 ? -34.685 2.736 86.430 1.00 93.06 338 ALA A CA 1
ATOM 2561 C C . ALA A 1 338 ? -34.843 4.219 86.805 1.00 93.06 338 ALA A C 1
ATOM 2563 O O . ALA A 1 338 ? -34.670 4.573 87.971 1.00 93.06 338 ALA A O 1
ATOM 2564 N N . GLU A 1 339 ? -35.224 5.074 85.855 1.00 93.38 339 GLU A N 1
ATOM 2565 C CA . GLU A 1 339 ? -35.475 6.500 86.092 1.00 93.38 339 GLU A CA 1
ATOM 2566 C C . GLU A 1 339 ? -36.687 6.724 87.014 1.00 93.38 339 GLU A C 1
ATOM 2568 O O . GLU A 1 339 ? -36.599 7.468 87.993 1.00 93.38 339 GLU A O 1
ATOM 2573 N N . ILE A 1 340 ? -37.795 6.003 86.796 1.00 92.81 340 ILE A N 1
ATOM 2574 C CA . ILE A 1 340 ? -38.964 6.029 87.694 1.00 92.81 340 ILE A CA 1
ATOM 2575 C C . ILE A 1 340 ? -38.570 5.609 89.113 1.00 92.81 340 ILE A C 1
ATOM 2577 O O . ILE A 1 340 ? -38.984 6.256 90.077 1.00 92.81 340 ILE A O 1
ATOM 2581 N N . GLN A 1 341 ? -37.763 4.555 89.259 1.00 92.81 341 GLN A N 1
ATOM 2582 C CA . GLN A 1 341 ? -37.311 4.109 90.574 1.00 92.81 341 GLN A CA 1
ATOM 2583 C C . GLN A 1 341 ? -36.429 5.164 91.254 1.00 92.81 341 GLN A C 1
ATOM 2585 O O . GLN A 1 341 ? -36.613 5.441 92.436 1.00 92.81 341 GLN A O 1
ATOM 2590 N N . GLN A 1 342 ? -35.534 5.821 90.511 1.00 92.62 342 GLN A N 1
ATOM 2591 C CA . GLN A 1 342 ? -34.734 6.929 91.041 1.00 92.62 342 GLN A CA 1
ATOM 2592 C C . GLN A 1 342 ? -35.607 8.101 91.500 1.00 92.62 342 GLN A C 1
ATOM 2594 O O . GLN A 1 342 ? -35.376 8.651 92.579 1.00 92.62 342 GLN A O 1
ATOM 2599 N N . HIS A 1 343 ? -36.629 8.469 90.723 1.00 91.75 343 HIS A N 1
ATOM 2600 C CA . HIS A 1 343 ? -37.593 9.492 91.125 1.00 91.75 343 HIS A CA 1
ATOM 2601 C C . HIS A 1 343 ? -38.385 9.079 92.366 1.00 91.75 343 HIS A C 1
ATOM 2603 O O . HIS A 1 343 ? -38.567 9.895 93.269 1.00 91.75 343 HIS A O 1
ATOM 2609 N N . HIS A 1 344 ? -38.818 7.820 92.450 1.00 91.25 344 HIS A N 1
ATOM 2610 C CA . HIS A 1 344 ? -39.509 7.288 93.620 1.00 91.25 344 HIS A CA 1
ATOM 2611 C C . HIS A 1 344 ? -38.624 7.326 94.872 1.00 91.25 344 HIS A C 1
ATOM 2613 O O . HIS A 1 344 ? -39.067 7.774 95.930 1.00 91.25 344 HIS A O 1
ATOM 2619 N N . ASP A 1 345 ? -37.355 6.939 94.754 1.00 91.50 345 ASP A N 1
ATOM 2620 C CA . ASP A 1 345 ? -36.390 6.984 95.850 1.00 91.50 345 ASP A CA 1
ATOM 2621 C C . ASP A 1 345 ? -36.080 8.432 96.265 1.00 91.50 345 ASP A C 1
ATOM 2623 O O . ASP A 1 345 ? -35.961 8.731 97.457 1.00 91.50 345 ASP A O 1
ATOM 2627 N N . ALA A 1 346 ? -35.982 9.357 95.304 1.00 88.88 346 ALA A N 1
ATOM 2628 C CA . ALA A 1 346 ? -35.791 10.784 95.562 1.00 88.88 346 ALA A CA 1
ATOM 2629 C C . ALA A 1 346 ? -37.003 11.403 96.275 1.00 88.88 346 ALA A C 1
ATOM 2631 O O . ALA A 1 346 ? -36.834 12.116 97.265 1.00 88.88 346 ALA A O 1
ATOM 2632 N N . LEU A 1 347 ? -38.222 11.084 95.831 1.00 86.38 347 LEU A N 1
ATOM 2633 C CA . LEU A 1 347 ? -39.462 11.491 96.494 1.00 86.38 347 LEU A CA 1
ATOM 2634 C C . LEU A 1 347 ? -39.568 10.890 97.894 1.00 86.38 347 LEU A C 1
ATOM 2636 O O . LEU A 1 347 ? -39.906 11.597 98.836 1.00 86.38 347 LEU A O 1
ATOM 2640 N N . THR A 1 348 ? -39.218 9.617 98.063 1.00 84.88 348 THR A N 1
ATOM 2641 C CA . THR A 1 348 ? -39.212 8.955 99.373 1.00 84.88 348 THR A CA 1
ATOM 2642 C C . THR A 1 348 ? -38.227 9.634 100.323 1.00 84.88 348 THR A C 1
ATOM 2644 O O . THR A 1 348 ? -38.574 9.916 101.471 1.00 84.88 348 THR A O 1
ATOM 2647 N N . LYS A 1 349 ? -37.023 9.978 99.848 1.00 85.56 349 LYS A N 1
ATOM 2648 C CA . LYS A 1 349 ? -36.051 10.774 100.615 1.00 85.56 349 LYS A CA 1
ATOM 2649 C C . LYS A 1 349 ? -36.602 12.154 100.973 1.00 85.56 349 LYS A C 1
ATOM 2651 O O . LYS A 1 349 ? -36.451 12.565 102.120 1.00 85.56 349 LYS A O 1
ATOM 2656 N N . LEU A 1 350 ? -37.268 12.839 100.041 1.00 81.50 350 LEU A N 1
ATOM 2657 C CA . LEU A 1 350 ? -37.903 14.136 100.294 1.00 81.50 350 LEU A CA 1
ATOM 2658 C C . LEU A 1 350 ? -39.006 14.030 101.355 1.00 81.50 350 LEU A C 1
ATOM 2660 O O . LEU A 1 350 ? -38.978 14.785 102.323 1.00 81.50 350 LEU A O 1
ATOM 2664 N N . ILE A 1 351 ? -39.910 13.054 101.241 1.00 79.44 351 ILE A N 1
ATOM 2665 C CA . ILE A 1 351 ? -40.978 12.786 102.220 1.00 79.44 351 ILE A CA 1
ATOM 2666 C C . ILE A 1 351 ? -40.392 12.542 103.616 1.00 79.44 351 ILE A C 1
ATOM 2668 O O . ILE A 1 351 ? -40.882 13.099 104.599 1.00 79.44 351 ILE A O 1
ATOM 2672 N N . VAL A 1 352 ? -39.324 11.743 103.709 1.00 76.94 352 VAL A N 1
ATOM 2673 C CA . VAL A 1 352 ? -38.616 11.502 104.974 1.00 76.94 352 VAL A CA 1
ATOM 2674 C C . VAL A 1 352 ? -37.955 12.786 105.492 1.00 76.94 352 VAL A C 1
ATOM 2676 O O . VAL A 1 352 ? -38.054 13.071 106.681 1.00 76.94 352 VAL A O 1
ATOM 2679 N N . SER A 1 353 ? -37.335 13.591 104.621 1.00 71.19 353 SER A N 1
ATOM 2680 C CA . SER A 1 353 ? -36.652 14.839 105.002 1.00 71.19 353 SER A CA 1
ATOM 2681 C C . SER A 1 353 ? -37.595 15.963 105.447 1.00 71.19 353 SER A C 1
ATOM 2683 O O . SER A 1 353 ? -37.225 16.766 106.295 1.00 71.19 353 SER A O 1
ATOM 2685 N N . ILE A 1 354 ? -38.822 15.996 104.919 1.00 67.19 354 ILE A N 1
ATOM 2686 C CA . ILE A 1 354 ? -39.861 16.970 105.287 1.00 67.19 354 ILE A CA 1
ATOM 2687 C C . ILE A 1 354 ? -40.507 16.603 106.641 1.00 67.19 354 ILE A C 1
ATOM 2689 O O . ILE A 1 354 ? -41.256 17.395 107.204 1.00 67.19 354 ILE A O 1
ATOM 2693 N N . GLY A 1 355 ? -40.204 15.428 107.212 1.00 56.28 355 GLY A N 1
ATOM 2694 C CA . GLY A 1 355 ? -40.724 15.029 108.525 1.00 56.28 355 GLY A CA 1
ATOM 2695 C C . GLY A 1 355 ? -42.229 14.737 108.526 1.00 56.28 355 GLY A C 1
ATOM 2696 O O . GLY A 1 355 ? -42.862 14.748 109.574 1.00 56.28 355 GLY A O 1
ATOM 2697 N N . ALA A 1 356 ? -42.823 14.452 107.363 1.00 56.00 356 ALA A N 1
ATOM 2698 C CA . ALA A 1 356 ? -44.268 14.266 107.221 1.00 56.00 356 ALA A CA 1
ATOM 2699 C C . ALA A 1 356 ? -44.778 12.870 107.635 1.00 56.00 356 ALA A C 1
ATOM 2701 O O . ALA A 1 356 ? -45.959 12.578 107.473 1.00 56.00 356 ALA A O 1
ATOM 2702 N N . LYS A 1 357 ? -43.934 11.977 108.175 1.00 52.97 357 LYS A N 1
ATOM 2703 C CA . LYS A 1 357 ? -44.431 10.675 108.663 1.00 52.97 357 LYS A CA 1
ATOM 2704 C C . LYS A 1 357 ? -45.383 10.823 109.855 1.00 52.97 357 LYS A C 1
ATOM 2706 O O . LYS A 1 357 ? -46.330 10.046 109.949 1.00 52.97 357 LYS A O 1
ATOM 2711 N N . ASP A 1 358 ? -45.195 11.845 110.689 1.00 52.03 358 ASP A N 1
ATOM 2712 C CA . ASP A 1 358 ? -45.985 12.006 111.915 1.00 52.03 358 ASP A CA 1
ATOM 2713 C C . ASP A 1 358 ? -47.323 12.733 111.688 1.00 52.03 358 ASP A C 1
ATOM 2715 O O . ASP A 1 358 ? -48.257 12.549 112.465 1.00 52.03 358 ASP A O 1
ATOM 2719 N N . THR A 1 359 ? -47.479 13.490 110.595 1.00 53.16 359 THR A N 1
ATOM 2720 C CA . THR A 1 359 ? -48.718 14.237 110.295 1.00 53.16 359 THR A CA 1
ATOM 2721 C C . THR A 1 359 ? -49.722 13.476 109.428 1.00 53.16 359 THR A C 1
ATOM 2723 O O . THR A 1 359 ? -50.912 13.776 109.485 1.00 53.16 359 THR A O 1
ATOM 2726 N N . PHE A 1 360 ? -49.301 12.462 108.662 1.00 48.16 360 PHE A N 1
ATOM 2727 C CA . PHE A 1 360 ? -50.233 11.638 107.875 1.00 48.16 360 PHE A CA 1
ATOM 2728 C C . PHE A 1 360 ? -50.865 10.486 108.673 1.00 48.16 360 PHE A C 1
ATOM 2730 O O . PHE A 1 360 ? -51.938 10.013 108.304 1.00 48.16 360 PHE A O 1
ATOM 2737 N N . LEU A 1 361 ? -50.247 10.049 109.776 1.00 52.09 361 LEU A N 1
ATOM 2738 C CA . LEU A 1 361 ? -50.767 8.946 110.595 1.00 52.09 361 LEU A CA 1
ATOM 27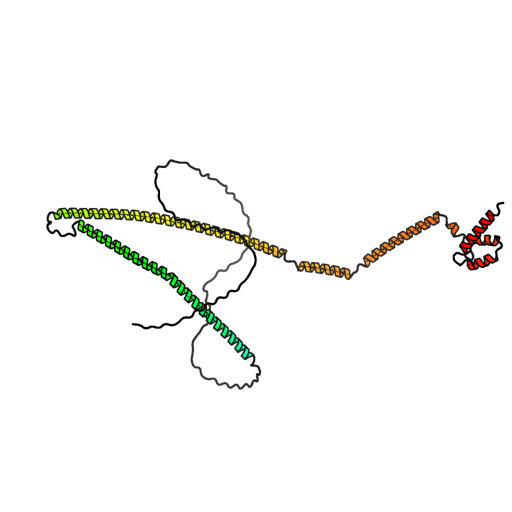39 C C . LEU A 1 361 ? -51.760 9.394 111.685 1.00 52.09 361 LEU A C 1
ATOM 2741 O O . LEU A 1 361 ? -52.516 8.558 112.174 1.00 52.09 361 LEU A O 1
ATOM 2745 N N . SER A 1 362 ? -51.824 10.687 112.044 1.00 49.34 362 SER A N 1
ATOM 2746 C CA . SER A 1 362 ? -52.719 11.164 113.117 1.00 49.34 362 SER A CA 1
ATOM 2747 C C . SER A 1 362 ? -54.179 11.370 112.694 1.00 49.34 362 SER A C 1
ATOM 2749 O O . SER A 1 362 ? -55.040 11.477 113.561 1.00 49.34 362 SER A O 1
ATOM 2751 N N . ASN A 1 363 ? -54.476 11.414 111.390 1.00 51.69 363 ASN A N 1
ATOM 2752 C CA . ASN A 1 363 ? -55.826 11.701 110.875 1.00 51.69 363 ASN A CA 1
ATOM 2753 C C . ASN A 1 363 ? -56.580 10.448 110.389 1.00 51.69 363 ASN A C 1
ATOM 2755 O O . ASN A 1 363 ? -57.638 10.557 109.779 1.00 51.69 363 ASN A O 1
ATOM 2759 N N . ALA A 1 364 ? -56.068 9.244 110.665 1.00 46.84 364 ALA A N 1
ATOM 2760 C CA . ALA A 1 364 ? -56.685 7.981 110.242 1.00 46.84 364 ALA A CA 1
ATOM 2761 C C . ALA A 1 364 ? -57.803 7.477 111.184 1.00 46.84 364 ALA A C 1
ATOM 2763 O O . ALA A 1 364 ? -58.161 6.301 111.144 1.00 46.84 364 ALA A O 1
ATOM 2764 N N . ALA A 1 365 ? -58.350 8.345 112.038 1.00 53.69 365 ALA A N 1
ATOM 2765 C CA . ALA A 1 365 ? -59.388 7.998 113.005 1.00 53.69 365 ALA A CA 1
ATOM 2766 C C . ALA A 1 365 ? -60.618 8.911 112.893 1.00 53.69 365 ALA A C 1
ATOM 2768 O O . ALA A 1 365 ? -61.150 9.339 113.909 1.00 53.69 365 ALA A O 1
ATOM 2769 N N . ASP A 1 366 ? -61.087 9.189 111.673 1.00 49.91 366 ASP A N 1
ATOM 2770 C CA . ASP A 1 366 ? -62.359 9.885 111.463 1.00 49.91 366 ASP A CA 1
ATOM 2771 C C . ASP A 1 366 ? -63.395 8.946 110.821 1.00 49.91 366 ASP A C 1
ATOM 2773 O O . ASP A 1 366 ? -63.223 8.378 109.746 1.00 49.91 366 ASP A O 1
ATOM 2777 N N . THR A 1 367 ? -64.472 8.747 111.577 1.00 54.25 367 THR A N 1
ATOM 2778 C CA . THR A 1 367 ? -65.737 8.056 111.290 1.00 54.25 367 THR A CA 1
ATOM 2779 C C . THR A 1 367 ? -66.110 7.913 109.803 1.00 54.25 367 THR A C 1
ATOM 2781 O O . THR A 1 367 ? -66.263 8.920 109.116 1.00 54.25 367 THR A O 1
ATOM 2784 N N . MET A 1 368 ? -66.424 6.687 109.347 1.00 55.16 368 MET A N 1
ATOM 2785 C CA . MET A 1 368 ? -66.857 6.331 107.971 1.00 55.16 368 MET A CA 1
ATOM 2786 C C . MET A 1 368 ? -68.151 7.008 107.461 1.00 55.16 368 MET A C 1
ATOM 2788 O O . MET A 1 368 ? -68.684 6.630 106.419 1.00 55.16 368 MET A O 1
ATOM 2792 N N . HIS A 1 369 ? -68.708 7.963 108.198 1.00 57.28 369 HIS A N 1
ATOM 2793 C CA . HIS A 1 369 ? -70.038 8.505 107.942 1.00 57.28 369 HIS A CA 1
ATOM 2794 C C . HIS A 1 369 ? -70.045 9.986 107.548 1.00 57.28 369 HIS A C 1
ATOM 2796 O O . HIS A 1 369 ? -71.127 10.501 107.288 1.00 57.28 369 HIS A O 1
ATOM 2802 N N . SER A 1 370 ? -68.891 10.672 107.465 1.00 63.28 370 SER A N 1
ATOM 2803 C CA . SER A 1 370 ? -68.826 12.000 106.828 1.00 63.28 370 SER A CA 1
ATOM 2804 C C . SER A 1 370 ? -67.401 12.478 106.537 1.00 63.28 370 SER A C 1
ATOM 2806 O O . SER A 1 370 ? -66.478 12.217 107.308 1.00 63.28 370 SER A O 1
ATOM 2808 N N . ASN A 1 371 ? -67.257 13.209 105.427 1.00 64.62 371 ASN A N 1
ATOM 2809 C CA . ASN A 1 371 ? -66.002 13.789 104.939 1.00 64.62 371 ASN A CA 1
ATOM 2810 C C . ASN A 1 371 ? -65.670 15.149 105.588 1.00 64.62 371 ASN A C 1
ATOM 2812 O O . ASN A 1 371 ? -64.762 15.840 105.127 1.00 64.62 371 ASN A O 1
ATOM 2816 N N . LEU A 1 372 ? -66.404 15.578 106.626 1.00 68.19 372 LEU A N 1
ATOM 2817 C CA . LEU A 1 372 ? -66.108 16.830 107.327 1.00 68.19 372 LEU A CA 1
ATOM 2818 C C . LEU A 1 372 ? -64.955 16.652 108.339 1.00 68.19 372 LEU A C 1
ATOM 2820 O O . LEU A 1 372 ? -65.106 15.871 109.288 1.00 68.19 372 LEU A O 1
ATOM 2824 N N . PRO A 1 373 ? -63.864 17.441 108.236 1.00 73.06 373 PRO A N 1
ATOM 2825 C CA . PRO A 1 373 ? -62.817 17.486 109.254 1.00 73.06 373 PRO A CA 1
ATOM 2826 C C . PRO A 1 373 ? -63.377 17.785 110.652 1.00 73.06 373 PRO A C 1
ATOM 2828 O O . PRO A 1 373 ? -64.214 18.678 110.829 1.00 73.06 373 PRO A O 1
ATOM 2831 N N . THR A 1 374 ? -62.885 17.078 111.671 1.00 67.62 374 THR A N 1
ATOM 2832 C CA . THR A 1 374 ? -63.302 17.248 113.079 1.00 67.62 374 THR A CA 1
ATOM 2833 C C . THR A 1 374 ? -63.174 18.681 113.592 1.00 67.62 374 THR A C 1
ATOM 2835 O O . THR A 1 374 ? -64.015 19.127 114.372 1.00 67.62 374 THR A O 1
ATOM 2838 N N . GLN A 1 375 ? -62.195 19.441 113.098 1.00 70.31 375 GLN A N 1
ATOM 2839 C CA . GLN A 1 375 ? -62.007 20.854 113.439 1.00 70.31 375 GLN A CA 1
ATOM 2840 C C . GLN A 1 375 ? -63.249 21.695 113.093 1.00 70.31 375 GLN A C 1
ATOM 2842 O O . GLN A 1 375 ? -63.801 22.360 113.971 1.00 70.31 375 GLN A O 1
ATOM 2847 N N . TYR A 1 376 ? -63.788 21.572 111.874 1.00 70.62 376 TYR A N 1
ATOM 2848 C CA . TYR A 1 376 ? -65.001 22.291 111.458 1.00 70.62 376 TYR A CA 1
ATOM 2849 C C . TYR A 1 376 ? -66.248 21.833 112.216 1.00 70.62 376 TYR A C 1
ATOM 2851 O O . TYR A 1 376 ? -67.113 22.646 112.541 1.00 70.62 376 TYR A O 1
ATOM 2859 N N . ARG A 1 377 ? -66.322 20.549 112.585 1.00 71.31 377 ARG A N 1
ATOM 2860 C CA . ARG A 1 377 ? -67.414 20.032 113.424 1.00 71.31 377 ARG A CA 1
ATOM 2861 C C . ARG A 1 377 ? -67.430 20.676 114.809 1.00 71.31 377 ARG A C 1
ATOM 2863 O O . ARG A 1 377 ? -68.502 20.996 115.319 1.00 71.31 377 ARG A O 1
ATOM 2870 N N . THR A 1 378 ? -66.261 20.883 115.418 1.00 74.06 378 THR A N 1
ATOM 2871 C CA . THR A 1 378 ? -66.185 21.547 116.729 1.00 74.06 378 THR A CA 1
ATOM 2872 C C . THR A 1 378 ? -66.594 23.016 116.664 1.00 74.06 378 THR A C 1
ATOM 2874 O O . THR A 1 378 ? -67.261 23.490 117.579 1.00 74.06 378 THR A O 1
ATOM 2877 N N . GLU A 1 379 ? -66.269 23.730 115.584 1.00 71.19 379 GLU A N 1
ATOM 2878 C CA . GLU A 1 379 ? -66.666 25.134 115.415 1.00 71.19 379 GLU A CA 1
ATOM 2879 C C . GLU A 1 379 ? -68.161 25.292 115.122 1.00 71.19 379 GLU A C 1
ATOM 2881 O O . GLU A 1 379 ? -68.808 26.158 115.706 1.00 71.19 379 GLU A O 1
ATOM 2886 N N . LEU A 1 380 ? -68.756 24.396 114.331 1.00 70.62 380 LEU A N 1
ATOM 2887 C CA . LEU A 1 380 ? -70.204 24.394 114.088 1.00 70.62 380 LEU A CA 1
ATOM 2888 C C . LEU A 1 380 ? -71.023 24.074 115.349 1.00 70.62 380 LEU A C 1
ATOM 2890 O O . LEU A 1 380 ? -72.081 24.672 115.548 1.00 70.62 380 LEU A O 1
ATOM 2894 N N . ARG A 1 381 ? -70.520 23.195 116.233 1.00 74.94 381 ARG A N 1
ATOM 2895 C CA . ARG A 1 381 ? -71.136 22.940 117.551 1.00 74.94 381 ARG A CA 1
ATOM 2896 C C . ARG A 1 381 ? -71.059 24.151 118.479 1.00 74.94 381 ARG A C 1
ATOM 2898 O O . ARG A 1 381 ? -72.015 24.417 119.197 1.00 74.94 381 ARG A O 1
ATOM 2905 N N . LYS A 1 382 ? -69.964 24.924 118.443 1.00 75.06 382 LYS A N 1
ATOM 2906 C CA . LYS A 1 382 ? -69.849 26.185 119.207 1.00 75.06 382 LYS A CA 1
ATOM 2907 C C . LYS A 1 382 ? -70.872 27.237 118.768 1.00 75.06 382 LYS A C 1
ATOM 2909 O O . LYS A 1 382 ? -71.214 28.106 119.557 1.00 75.06 382 LYS A O 1
ATOM 2914 N N . MET A 1 383 ? -71.356 27.165 117.529 1.00 68.12 383 MET A N 1
ATOM 2915 C CA . MET A 1 383 ? -72.389 28.059 116.999 1.00 68.12 383 MET A CA 1
ATOM 2916 C C . MET A 1 383 ? -73.825 27.569 117.275 1.00 68.12 383 MET A C 1
ATOM 2918 O O . MET A 1 383 ? -74.755 28.141 116.710 1.00 68.12 383 MET A O 1
ATOM 2922 N N . GLU A 1 384 ? -74.007 26.518 118.091 1.00 65.62 384 GLU A N 1
ATOM 2923 C CA . GLU A 1 384 ? -75.302 25.921 118.486 1.00 65.62 384 GLU A CA 1
ATOM 2924 C C . GLU A 1 384 ? -76.203 25.499 117.303 1.00 65.62 384 GLU A C 1
ATOM 2926 O O . GLU A 1 384 ? -77.429 25.462 117.396 1.00 65.62 384 GLU A O 1
ATOM 2931 N N . LYS A 1 385 ? -75.605 25.151 116.153 1.00 69.19 385 LYS A N 1
ATOM 2932 C CA . LYS A 1 385 ? -76.328 24.740 114.933 1.00 69.19 385 LYS A CA 1
ATOM 2933 C C . LYS A 1 385 ? -76.262 23.230 114.697 1.00 69.19 385 LYS A C 1
ATOM 2935 O O . LYS A 1 385 ? -75.873 22.778 113.621 1.00 69.19 385 LYS A O 1
ATOM 2940 N N . ASP A 1 386 ? -76.698 22.434 115.668 1.00 67.75 386 ASP A N 1
ATOM 2941 C CA . ASP A 1 386 ? -76.631 20.963 115.589 1.00 67.75 386 ASP A CA 1
ATOM 2942 C C . ASP A 1 386 ? -77.462 20.368 114.438 1.00 67.75 386 ASP A C 1
ATOM 2944 O O . ASP A 1 386 ? -77.090 19.362 113.835 1.00 67.75 386 ASP A O 1
ATOM 2948 N N . GLN A 1 387 ? -78.556 21.028 114.049 1.00 71.38 387 GLN A N 1
ATOM 2949 C CA . GLN A 1 387 ? -79.363 20.617 112.893 1.00 71.38 387 GLN A CA 1
ATOM 2950 C C . GLN A 1 387 ? -78.611 20.780 111.561 1.00 71.38 387 GLN A C 1
ATOM 2952 O O . GLN A 1 387 ? -78.797 19.982 110.643 1.00 71.38 387 GLN A O 1
ATOM 2957 N N . LEU A 1 388 ? -77.735 21.787 111.462 1.00 71.94 388 LEU A N 1
ATOM 2958 C CA . LEU A 1 388 ? -76.904 22.021 110.281 1.00 71.94 388 LEU A CA 1
ATOM 2959 C C . LEU A 1 388 ? -75.794 20.971 110.178 1.00 71.94 388 LEU A C 1
ATOM 2961 O O . LEU A 1 388 ? -75.477 20.534 109.077 1.00 71.94 388 LEU A O 1
ATOM 2965 N N . LEU A 1 389 ? -75.250 20.527 111.314 1.00 75.50 389 LEU A N 1
ATOM 2966 C CA . LEU A 1 389 ? -74.242 19.471 111.360 1.00 75.50 389 LEU A CA 1
ATOM 2967 C C . LEU A 1 389 ? -74.790 18.146 110.810 1.00 75.50 389 LEU A C 1
ATOM 2969 O O . LEU A 1 389 ? -74.148 17.529 109.966 1.00 75.50 389 LEU A O 1
ATOM 2973 N N . ASN A 1 390 ? -76.016 17.774 111.193 1.00 76.19 390 ASN A N 1
ATOM 2974 C CA . ASN A 1 390 ? -76.677 16.570 110.676 1.00 76.19 390 ASN A CA 1
ATOM 2975 C C . ASN A 1 390 ? -76.917 16.637 109.158 1.00 76.19 390 ASN A C 1
ATOM 2977 O O . ASN A 1 390 ? -76.777 15.634 108.462 1.00 76.19 390 ASN A O 1
ATOM 2981 N N . LEU A 1 391 ? -77.268 17.815 108.631 1.00 74.56 391 LEU A N 1
ATOM 2982 C CA . LEU A 1 391 ? -77.471 18.006 107.192 1.00 74.56 391 LEU A CA 1
ATOM 2983 C C . LEU A 1 391 ? -76.141 17.956 106.423 1.00 74.56 391 LEU A C 1
ATOM 2985 O O . LEU A 1 391 ? -76.056 17.359 105.350 1.00 74.56 391 LEU A O 1
ATOM 2989 N N . LEU A 1 392 ? -75.096 18.566 106.986 1.00 74.38 392 LEU A N 1
ATOM 2990 C CA . LEU A 1 392 ? -73.752 18.574 106.417 1.00 74.38 392 LEU A CA 1
ATOM 2991 C C . LEU A 1 392 ? -73.096 17.200 106.459 1.00 74.38 392 LEU A C 1
ATOM 2993 O O . LEU A 1 392 ? -72.361 16.881 105.535 1.00 74.38 392 LEU A O 1
ATOM 2997 N N . ASP A 1 393 ? -73.383 16.362 107.454 1.00 73.62 393 ASP A N 1
ATOM 2998 C CA . ASP A 1 393 ? -72.873 14.991 107.467 1.00 73.62 393 ASP A CA 1
ATOM 2999 C C . ASP A 1 393 ? -73.379 14.198 106.244 1.00 73.62 393 ASP A C 1
ATOM 3001 O O . ASP A 1 393 ? -72.588 13.518 105.591 1.00 73.62 393 ASP A O 1
ATOM 3005 N N . VAL A 1 394 ? -74.641 14.384 105.836 1.00 73.44 394 VAL A N 1
ATOM 3006 C CA . VAL A 1 394 ? -75.210 13.752 104.628 1.00 73.44 394 VAL A CA 1
ATOM 3007 C C . VAL A 1 394 ? -74.690 14.393 103.334 1.00 73.44 394 VAL A C 1
ATOM 3009 O O . VAL A 1 394 ? -74.426 13.693 102.357 1.00 73.44 394 VAL A O 1
ATOM 3012 N N . LEU A 1 395 ? -74.527 15.719 103.309 1.00 73.62 395 LEU A N 1
ATOM 3013 C CA . LEU A 1 395 ? -74.105 16.463 102.114 1.00 73.62 395 LEU A CA 1
ATOM 3014 C C . LEU A 1 395 ? -72.580 16.547 101.933 1.00 73.62 395 LEU A C 1
ATOM 3016 O O . LEU A 1 395 ? -72.120 16.948 100.868 1.00 73.62 395 LEU A O 1
ATOM 3020 N N . SER A 1 396 ? -71.790 16.132 102.928 1.00 69.94 396 SER A N 1
ATOM 3021 C CA . SER A 1 396 ? -70.316 16.184 102.914 1.00 69.94 396 SER A CA 1
ATOM 3022 C C . SER A 1 396 ? -69.667 15.379 101.784 1.00 69.94 396 SER A C 1
ATOM 3024 O O . SER A 1 396 ? -68.513 15.623 101.437 1.00 69.94 396 SER A O 1
ATOM 3026 N N . PHE A 1 397 ? -70.400 14.431 101.197 1.00 69.81 397 PHE A N 1
ATOM 3027 C CA . PHE A 1 397 ? -69.948 13.623 100.065 1.00 69.81 397 PHE A CA 1
ATOM 3028 C C . PHE A 1 397 ? -70.088 14.335 98.710 1.00 69.81 397 PHE A C 1
ATOM 3030 O O . PHE A 1 397 ? -69.564 13.838 97.715 1.00 69.81 397 PHE A O 1
ATOM 3037 N N . GLN A 1 398 ? -70.779 15.481 98.649 1.00 73.44 398 GLN A N 1
ATOM 3038 C CA . GLN A 1 398 ? -70.841 16.308 97.444 1.00 73.44 398 GLN A CA 1
ATOM 3039 C C . GLN A 1 398 ? -69.610 17.215 97.337 1.00 73.44 398 GLN A C 1
ATOM 3041 O O . GLN A 1 398 ? -69.188 17.863 98.299 1.00 73.44 398 GLN A O 1
ATOM 3046 N N . GLU A 1 399 ? -69.042 17.269 96.135 1.00 65.44 399 GLU A N 1
ATOM 3047 C CA . GLU A 1 399 ? -67.833 18.032 95.833 1.00 65.44 399 GLU A CA 1
ATOM 3048 C C . GLU A 1 399 ? -68.047 19.537 96.092 1.00 65.44 399 GLU A C 1
ATOM 3050 O O . GLU A 1 399 ? -69.044 20.124 95.673 1.00 65.44 399 GLU A O 1
ATOM 3055 N N . GLY A 1 400 ? -67.128 20.167 96.833 1.00 69.19 400 GLY A N 1
ATOM 3056 C CA . GLY A 1 400 ? -67.167 21.602 97.157 1.00 69.19 400 GLY A CA 1
ATOM 3057 C C . GLY A 1 400 ? -68.002 22.006 98.385 1.00 69.19 400 GLY A C 1
ATOM 3058 O O . GLY A 1 400 ? -67.896 23.149 98.838 1.00 69.19 400 GLY A O 1
ATOM 3059 N N . VAL A 1 401 ? -68.783 21.101 98.989 1.00 77.00 401 VAL A N 1
ATOM 3060 C CA . VAL A 1 401 ? -69.552 21.405 100.217 1.00 77.00 401 VAL A CA 1
ATOM 3061 C C . VAL A 1 401 ? -68.625 21.624 101.417 1.00 77.00 401 VAL A C 1
ATOM 3063 O O . VAL A 1 401 ? -68.803 22.572 102.178 1.00 77.00 401 VAL A O 1
ATOM 3066 N N . VAL A 1 402 ? -67.579 20.809 101.560 1.00 75.00 402 VAL A N 1
ATOM 3067 C CA . VAL A 1 402 ? -66.599 20.952 102.653 1.00 75.00 402 VAL A CA 1
ATOM 3068 C C . VAL A 1 402 ? -65.834 22.280 102.547 1.00 75.00 402 VAL A C 1
ATOM 3070 O O . VAL A 1 402 ? -65.694 22.990 103.542 1.00 75.00 402 VAL A O 1
ATOM 3073 N N . ASP A 1 403 ? -65.430 22.673 101.337 1.00 77.06 403 ASP A N 1
ATOM 3074 C CA . ASP A 1 403 ? -64.703 23.927 101.091 1.00 77.06 403 ASP A CA 1
ATOM 3075 C C . ASP A 1 403 ? -65.566 25.168 101.325 1.00 77.06 403 ASP A C 1
ATOM 3077 O O . ASP A 1 403 ? -65.096 26.180 101.850 1.00 77.06 403 ASP A O 1
ATOM 3081 N N . THR A 1 404 ? -66.839 25.118 100.927 1.00 77.69 404 THR A N 1
ATOM 3082 C CA . THR A 1 404 ? -67.774 26.232 101.137 1.00 77.69 404 THR A CA 1
ATOM 3083 C C . THR A 1 404 ? -68.116 26.405 102.612 1.00 77.69 404 THR A C 1
ATOM 3085 O O . THR A 1 404 ? -68.145 27.539 103.090 1.00 77.69 404 THR A O 1
ATOM 3088 N N . VAL A 1 405 ? -68.277 25.307 103.355 1.00 77.69 405 VAL A N 1
ATOM 3089 C CA . VAL A 1 405 ? -68.433 25.330 104.816 1.00 77.69 405 VAL A CA 1
ATOM 3090 C C . VAL A 1 405 ? -67.174 25.870 105.491 1.00 77.69 405 VAL A C 1
ATOM 3092 O O . VAL A 1 405 ? -67.288 26.765 106.322 1.00 77.69 405 VAL A O 1
ATOM 3095 N N . GLY A 1 406 ? -65.980 25.417 105.096 1.00 76.31 406 GLY A N 1
ATOM 3096 C CA . GLY A 1 406 ? -64.715 25.933 105.630 1.00 76.31 406 GLY A CA 1
ATOM 3097 C C . GLY A 1 406 ? -64.555 27.442 105.409 1.00 76.31 406 GLY A C 1
ATOM 3098 O O . GLY A 1 406 ? -64.224 28.175 106.339 1.00 76.31 406 GLY A O 1
ATOM 3099 N N . LYS A 1 407 ? -64.883 27.937 104.206 1.00 80.25 407 LYS A N 1
ATOM 3100 C CA . LYS A 1 407 ? -64.883 29.379 103.895 1.00 80.25 407 LYS A CA 1
ATOM 3101 C C . LYS A 1 407 ? -65.928 30.150 104.699 1.00 80.25 407 LYS A C 1
ATOM 3103 O O . LYS A 1 407 ? -65.633 31.240 105.179 1.00 80.25 407 LYS A O 1
ATOM 3108 N N . ALA A 1 408 ? -67.135 29.608 104.854 1.00 74.50 408 ALA A N 1
ATOM 3109 C CA . ALA A 1 408 ? -68.195 30.251 105.625 1.00 74.50 408 ALA A CA 1
ATOM 3110 C C . ALA A 1 408 ? -67.830 30.349 107.111 1.00 74.50 408 ALA A C 1
ATOM 3112 O O . ALA A 1 408 ? -67.977 31.419 107.695 1.00 74.50 408 ALA A O 1
ATOM 3113 N N . ILE A 1 409 ? -67.296 29.268 107.688 1.00 77.06 409 ILE A N 1
ATOM 3114 C CA . ILE A 1 409 ? -66.800 29.236 109.065 1.00 77.06 409 ILE A CA 1
ATOM 3115 C C . ILE A 1 409 ? -65.688 30.274 109.241 1.00 77.06 409 ILE A C 1
ATOM 3117 O O . ILE A 1 409 ? -65.801 31.119 110.125 1.00 77.06 409 ILE A O 1
ATOM 3121 N N . TYR A 1 410 ? -64.695 30.297 108.345 1.00 78.12 410 TYR A N 1
ATOM 3122 C CA . TYR A 1 410 ? -63.607 31.279 108.362 1.00 78.12 410 TYR A CA 1
ATOM 3123 C C . TYR A 1 410 ? -64.111 32.730 108.305 1.00 78.12 410 TYR A C 1
ATOM 3125 O O . TYR A 1 410 ? -63.669 33.579 109.073 1.00 78.12 410 TYR A O 1
ATOM 3133 N N . VAL A 1 411 ? -65.082 33.029 107.434 1.00 77.81 411 VAL A N 1
ATOM 3134 C CA . VAL A 1 411 ? -65.685 34.370 107.353 1.00 77.81 411 VAL A CA 1
ATOM 3135 C C . VAL A 1 411 ? -66.460 34.704 108.625 1.00 77.81 411 VAL A C 1
ATOM 3137 O O . VAL A 1 411 ? -66.384 35.835 109.095 1.00 77.81 411 VAL A O 1
ATOM 3140 N N . THR A 1 412 ? -67.192 33.753 109.213 1.00 71.75 412 THR A N 1
ATOM 3141 C CA . THR A 1 412 ? -67.927 34.001 110.462 1.00 71.75 412 THR A CA 1
ATOM 3142 C C . THR A 1 412 ? -67.011 34.190 111.663 1.00 71.75 412 THR A C 1
ATOM 3144 O O . THR A 1 412 ? -67.286 35.069 112.476 1.00 71.75 412 THR A O 1
ATOM 3147 N N . THR A 1 413 ? -65.914 33.438 111.767 1.00 68.94 413 THR A N 1
ATOM 3148 C CA . THR A 1 413 ? -64.939 33.601 112.851 1.00 68.94 413 THR A CA 1
ATOM 3149 C C . THR A 1 413 ? -64.149 34.899 112.677 1.00 68.94 413 THR A C 1
ATOM 3151 O O . THR A 1 413 ? -64.037 35.664 113.633 1.00 68.94 413 THR A O 1
ATOM 3154 N N . GLU A 1 414 ? -63.710 35.248 111.461 1.00 68.62 414 GLU A N 1
ATOM 3155 C CA . GLU A 1 414 ? -63.108 36.563 111.188 1.00 68.62 414 GLU A CA 1
ATOM 3156 C C . GLU A 1 414 ? -64.078 37.730 111.438 1.00 68.62 414 GLU A C 1
ATOM 3158 O O . GLU A 1 414 ? -63.666 38.771 111.952 1.00 68.62 414 GLU A O 1
ATOM 3163 N N . ALA A 1 415 ? -65.356 37.593 111.071 1.00 60.72 415 ALA A N 1
ATOM 3164 C CA . ALA A 1 415 ? -66.360 38.633 111.285 1.00 60.72 415 ALA A CA 1
ATOM 3165 C C . ALA A 1 415 ? -66.665 38.820 112.777 1.00 60.72 415 ALA A C 1
ATOM 3167 O O . ALA A 1 415 ? -66.716 39.958 113.237 1.00 60.72 415 ALA A O 1
ATOM 3168 N N . GLN A 1 416 ? -66.778 37.730 113.545 1.00 59.28 416 GLN A N 1
ATOM 3169 C CA . GLN A 1 416 ? -66.922 37.778 115.004 1.00 59.28 416 GLN A CA 1
ATOM 3170 C C . GLN A 1 416 ? -65.700 38.419 115.678 1.00 59.28 416 GLN A C 1
ATOM 3172 O O . GLN A 1 416 ? -65.868 39.222 116.594 1.00 59.28 416 GLN A O 1
ATOM 3177 N N . HIS A 1 417 ? -64.486 38.157 115.181 1.00 56.09 417 HIS A N 1
ATOM 3178 C CA . HIS A 1 417 ? -63.270 38.826 115.654 1.00 56.09 417 HIS A CA 1
ATOM 3179 C C . HIS A 1 417 ? -63.208 40.322 115.297 1.00 56.09 417 HIS A C 1
ATOM 3181 O O . HIS A 1 417 ? -62.584 41.083 116.032 1.00 56.09 417 HIS A O 1
ATOM 3187 N N . LYS A 1 418 ? -63.871 40.774 114.221 1.00 53.88 418 LYS A N 1
ATOM 3188 C CA . LYS A 1 418 ? -63.928 42.195 113.820 1.00 53.88 418 LYS A CA 1
ATOM 3189 C C . LYS A 1 418 ? -65.065 42.980 114.491 1.00 53.88 418 LYS A C 1
ATOM 3191 O O . LYS A 1 418 ? -64.916 44.179 114.689 1.00 53.88 418 LYS A O 1
ATOM 3196 N N . THR A 1 419 ? -66.170 42.340 114.882 1.00 51.62 419 THR A N 1
ATOM 3197 C CA . THR A 1 419 ? -67.283 42.992 115.610 1.00 51.62 419 THR A CA 1
ATOM 3198 C C . THR A 1 419 ? -67.133 42.970 117.134 1.00 51.62 419 THR A C 1
ATOM 3200 O O . THR A 1 419 ? -67.889 43.647 117.821 1.00 51.62 419 THR A O 1
ATOM 3203 N N . ALA A 1 420 ? -66.172 42.208 117.669 1.00 45.91 420 ALA A N 1
ATOM 3204 C CA . ALA A 1 420 ? -65.857 42.140 119.101 1.00 45.91 420 ALA A CA 1
ATOM 3205 C C . ALA A 1 420 ? -64.711 43.081 119.536 1.00 45.91 420 ALA A C 1
ATOM 3207 O O . ALA A 1 420 ? -64.243 42.986 120.668 1.00 45.91 420 ALA A O 1
ATOM 3208 N N . VAL A 1 421 ? -64.260 43.985 118.656 1.00 47.44 421 VAL A N 1
ATOM 3209 C CA . VAL A 1 421 ? -63.349 45.087 119.002 1.00 47.44 421 VAL A CA 1
ATOM 3210 C C . VAL A 1 421 ? -64.141 46.400 118.991 1.00 47.44 421 VAL A C 1
ATOM 3212 O O . VAL A 1 421 ? -64.179 47.108 117.986 1.00 47.44 421 VAL A O 1
ATOM 3215 N N . VAL A 1 422 ? -64.795 46.686 120.120 1.00 37.62 422 VAL A N 1
ATOM 3216 C CA . VAL A 1 422 ? -65.127 48.031 120.628 1.00 37.62 422 VAL A CA 1
ATOM 3217 C C . VAL A 1 422 ? -64.699 48.067 122.084 1.00 37.62 422 VAL A C 1
ATOM 3219 O O . VAL A 1 422 ? -65.033 47.093 122.797 1.00 37.62 422 VAL A O 1
#

Foldseek 3Di:
DDDDDDDDDDDDDDDDDDDDDDDDDDDDDDDDDDDDDDDDDDDDDDDDDDDDDDDDDDDDDDDDDDDDDDDDDDDDDDDDDDDDDDDDDDDDDDDDDDDDDDDDDDDDDDDDDPDDDPDCPVVVVVVVVVVVVVVVVVVVVVVVVVVVVVVVVVVVVVVVVVCVVVVVVVVVVVVVVVVVVVVVVVVVVVVVVVVCVVLVVPDDDPPDDPVVVVVVVVSVVVVVVVVVVVVVVVVVVVVVVVVVVVVVVVVVVVVVVVVVVVVVVVVVVVVVVVVVVVVVVVVVVVVVVVVVVVPPDPVVVVVVVVVVVVVVVVVCVVDPVVVVVVVVVVVVVVVVVVVVVVVVVVVVVVCVVVVCPVVVVVQPPDDPQAPADPVLVVLCVVVVPVVVVVVCSNVRPDPCSNVVSVVVSVCVVVVCVVVPPD

Sequence (422 aa):
MAPSSASSKRTASVKKATGKKADATPTTGGAKKGMLPKIGKGSGLPTDKPPAAAAAQTIPTGSVKRKATGSVSSRATTSKGKKTAGGAPRPPASRGGRRSTSAGRRGRGRGRGRGRGRGAGNASKQLQYQLQLIAAALEAAEEEEQTMRHEVEVIQDLEFEGFRPIYNVLVMEMVRGQVEQVNIRQRSLNAMLETLTAEGLLGSDKRQSLRDEQQAEALVDRLRERLQNDAVAEVQALKTENANLQHNLEATTLALEKKEGEMEVMRSNFARNLARRDVENETTRAEVQATLHASTLDVERIKRELGHRIDIACASIRTPRYKTSLEEMRELTAEVQAEIQQHHDALTKLIVSIGAKDTFLSNAADTMHSNLPTQYRTELRKMEKDQLLNLLDVLSFQEGVVDTVGKAIYVTTEAQHKTAVV

Organism: Leptomonas seymouri (NCBI:txid5684)

Radius of gyration: 71.97 Å; chains: 1; bounding box: 130×108×202 Å